Protein AF-0000000078707517 (afdb_homodimer)

Organism: Batrachochytrium dendrobatidis (strain JAM81 / FGSC 10211) (NCBI:txid684364)

Solvent-accessible surface area (backbone atoms only — not comparable to full-atom values): 29345 Å² total; per-residue (Å²): 133,75,74,74,75,69,73,86,76,67,63,83,62,33,28,60,50,10,51,50,28,22,50,50,12,10,46,28,35,7,50,12,54,45,32,30,49,51,18,36,61,72,25,41,64,59,17,64,73,66,68,32,92,63,38,36,77,71,27,66,46,22,52,54,11,49,53,29,33,50,54,10,50,53,28,37,49,52,11,28,29,30,20,35,60,76,51,44,48,60,35,46,53,44,14,57,42,43,26,55,54,47,35,31,70,75,65,66,45,82,76,50,70,55,30,53,50,9,46,51,29,32,52,50,13,39,50,43,22,64,74,37,38,48,68,53,50,85,45,49,39,58,69,55,38,48,53,33,55,65,31,67,69,28,43,52,49,49,49,54,50,48,52,49,42,51,46,38,58,73,59,42,31,83,75,39,34,78,76,35,68,62,49,31,36,50,43,23,14,52,44,38,20,54,30,51,54,49,41,20,40,51,32,13,17,49,54,43,15,69,74,27,55,85,82,55,44,46,84,74,42,71,68,54,54,60,51,50,52,50,40,54,53,31,49,53,53,24,52,52,30,46,50,52,37,55,71,64,40,58,63,84,54,48,51,54,51,37,50,49,48,23,36,51,36,28,41,51,48,48,26,50,40,62,73,37,74,69,40,96,40,71,68,27,45,52,42,33,52,49,14,48,50,38,26,48,52,9,50,70,42,89,134,75,75,74,75,69,73,89,75,67,63,81,62,33,30,60,49,10,51,49,27,21,50,51,12,10,46,29,34,7,50,13,54,46,32,30,48,52,16,37,61,70,25,41,66,58,17,65,71,66,69,33,92,64,39,36,76,72,26,65,45,22,51,53,12,48,52,29,33,49,53,10,50,53,29,36,50,52,11,27,28,30,19,38,60,76,51,44,49,60,35,46,52,44,12,57,42,42,25,54,56,46,36,30,71,74,67,66,45,81,76,50,71,53,31,53,50,10,44,51,30,31,54,48,13,40,49,42,23,64,74,38,38,48,70,54,48,86,44,49,39,56,70,58,39,49,54,34,55,65,30,65,70,27,44,52,50,49,48,54,52,48,52,48,41,52,47,38,60,74,58,44,32,82,76,40,34,77,77,36,68,61,50,31,37,51,43,23,14,50,44,37,21,55,30,51,54,48,41,20,42,52,30,13,17,50,53,42,16,70,76,28,54,86,81,55,44,46,84,73,43,70,68,54,55,60,50,49,53,49,39,55,53,31,48,53,51,24,52,51,31,46,48,53,36,55,71,65,40,56,62,84,54,48,52,52,52,38,50,48,48,24,38,51,37,26,42,51,50,48,26,49,40,62,73,37,75,70,40,94,42,72,66,28,45,53,42,34,53,50,14,49,50,38,26,49,52,10,53,71,41,90

pLDDT: mean 84.58, std 11.63, range [22.33, 96.69]

Secondary structure (DSSP, 8-state):
-------TTS-TTHHHHHHHHHHHHHHHHHHHHHHHHHHHHHTHHHHHHHT-TTGGGG-HHHHHHHHHHHHHHHHHHHHHHHS-HHHHGGGGHHHHHHHHHHHHHHH-----HHHHHHHHHHHHHHHHHHHHS-SS-S--SHHHHHHHHTSHHHHHHHHHHHHHHHHIIIIIHHHHTTT-HHHHHHHHHHHHHHHHHHHHHHHHHHHHHHHTTTT--GGGSTTHHHHHHHHHHHHHHHHHHHHHHHHHS-HHHHHHHHHHHHHHHHHHHHHHHTTS---SSHHHHHHHHHHHHHHHHHHHH-/-------TTS-TTHHHHHHHHHHHHHHHHHHHHHHHHHHHHHTHHHHHHHT-TTGGGG-HHHHHHHHHHHHHHHHHHHHHHHS-HHHHGGGGHHHHHHHHHHHHHHH-----HHHHHHHHHHHHHHHHHHHHS-SS-S--SHHHHHHHHTSHHHHHHHHHHHHHHHHIIIIIHHHHTTT-HHHHHHHHHHHHHHHHHHHHHHHHHHHHHHHTTTT--GGGSTTHHHHHHHHHHHHHHHHHHHHHHHHHS-HHHHHHHHHHHHHHHHHHHHHHHTTS---SSHHHHHHHHHHHHHHHHHHHH-

Sequence (604 aa):
MTGGVISSDIPSWYQPVGVSLALISGFFIGVSLILQKKGLLQTKDAALEQGNEHAYLKSSLWWIGMACMAMGEVSNFGAYAFAPTILVTPLGAISVVVSAILSIVFLKEKLNFSGTAGICLCVIGATIIVLHGPSSTATETIPAFIYFVMAPGFLTYSCVSLVFVLYMIFHIGPRYGHVHPIVYISITSIVGSFLVNAAQGFGSSFVYSLRHWEADNQFVQWPIYPLFVFIVITVIIQVNYLNKSLSYFSTSIVTPVYFVFFSSATLTTSAVLYQGFNVATVIDGISIILGFVVIVIGVSLLMTGGVISSDIPSWYQPVGVSLALISGFFIGVSLILQKKGLLQTKDAALEQGNEHAYLKSSLWWIGMACMAMGEVSNFGAYAFAPTILVTPLGAISVVVSAILSIVFLKEKLNFSGTAGICLCVIGATIIVLHGPSSTATETIPAFIYFVMAPGFLTYSCVSLVFVLYMIFHIGPRYGHVHPIVYISITSIVGSFLVNAAQGFGSSFVYSLRHWEADNQFVQWPIYPLFVFIVITVIIQVNYLNKSLSYFSTSIVTPVYFVFFSSATLTTSAVLYQGFNVATVIDGISIILGFVVIVIGVSLL

InterPro domains:
  IPR008521 Magnesium transporter NIPA [PF05653] (17-302)
  IPR008521 Magnesium transporter NIPA [PTHR12570] (13-302)
  IPR037185 Multidrug transporter EmrE superfamily [SSF103481] (60-134)

Foldseek 3Di:
DPPPDQDPPQDLCLLVLLQVLLLLLLLLLLQLVQLLVVLCVVCVVVCVVVVPPVSSVVGPSNVSSVVSNVSSVVSLLLSLQRFPLLLRLLSNLSSLLNNVVVCCVPVVDDQDPLLVLLSVLSVVLNVLQSVFADSGDSDQALVVLVVLCPDPQLVVVVVVLVVVLVCLVPPVCVPCVLPDLCSLLLNLLLLVLVLSSLSSNLSSNVVVCVVVVPNDHRVPPPVSVVSVVSNVVSVVSNVVSLVSSVVRDPCLPNVLSSSLSNSVSNNVSSCSSSVHSNTPDPVSRVSSVVSSVSNNSSSVSD/DPPPDQDPPQDLCLLVLLQVLLLLLLLLLLQLVQLLVVLCVVCVVVCVVVVPPVSSVVGPSNVSSVVSNVSSVVSLLLSLQRFPLLLRLLSNLSSLLNNVVVCCVPVVDDQDPLLVLLSVLSVVLNVLQSVFADSGDSDQALVVLVVLCPDPQLVVVVVVLVVVLVCLVPPVCVPCVLPDLCSLLLNLLLLVLVLSSLSSNLSSNVVVCVVQVPNDHRVPPPVSVVSVVSNVVSVVSNVVSLVSSVVRDPCLPNVLSSSLSNSVSNNVSSCSSSVHSNTPDPVSRVSSVVSSVSNNSSSVSD

Radius of gyration: 28.65 Å; Cα contacts (8 Å, |Δi|>4): 908; chains: 2; bounding box: 65×76×59 Å

Nearest PDB structures (foldseek):
  4q4a-assembly1_A  TM=2.182E-01  e=6.302E-01  Thermotoga maritima MSB8
  8vp8-assembly1_B  TM=2.053E-01  e=8.486E-01  Acetivibrio thermocellus ATCC 27405
  4q4j-assembly1_A  TM=2.013E-01  e=3.167E+00  Thermotoga maritima MSB8
  4q4j-assembly1_B  TM=1.932E-01  e=5.503E+00  Thermotoga maritima MSB8
  4q4a-assembly1_A  TM=2.181E-01  e=7.107E-01  Thermotoga maritima MSB8

Structure (mmCIF, N/CA/C/O backbone):
data_AF-0000000078707517-model_v1
#
loop_
_entity.id
_entity.type
_entity.pdbx_description
1 polymer 'Magnesium transporter'
#
loop_
_atom_site.group_PDB
_atom_site.id
_atom_site.type_symbol
_atom_site.label_atom_id
_atom_site.label_alt_id
_atom_site.label_comp_id
_atom_site.label_asym_id
_atom_site.label_entity_id
_atom_site.label_seq_id
_atom_site.pdbx_PDB_ins_code
_atom_site.Cartn_x
_atom_site.Cartn_y
_atom_site.Cartn_z
_atom_site.occupancy
_atom_site.B_iso_or_equiv
_atom_site.auth_seq_id
_atom_site.auth_comp_id
_atom_site.auth_asym_id
_atom_site.auth_atom_id
_atom_site.pdbx_PDB_model_num
ATOM 1 N N . MET A 1 1 ? 32.25 -22.5 3.947 1 22.45 1 MET A N 1
ATOM 2 C CA . MET A 1 1 ? 31.625 -22.797 2.648 1 22.45 1 MET A CA 1
ATOM 3 C C . MET A 1 1 ? 30.891 -21.562 2.115 1 22.45 1 MET A C 1
ATOM 5 O O . MET A 1 1 ? 30.062 -20.984 2.822 1 22.45 1 MET A O 1
ATOM 9 N N . THR A 1 2 ? 31.562 -20.766 1.191 1 27.27 2 THR A N 1
ATOM 10 C CA . THR A 1 2 ? 31.281 -19.484 0.561 1 27.27 2 THR A CA 1
ATOM 11 C C . THR A 1 2 ? 29.922 -19.5 -0.131 1 27.27 2 THR A C 1
ATOM 13 O O . THR A 1 2 ? 29.641 -20.406 -0.914 1 27.27 2 THR A O 1
ATOM 16 N N . GLY A 1 3 ? 28.891 -19.266 0.548 1 29.3 3 GLY A N 1
ATOM 17 C CA . GLY A 1 3 ? 27.625 -19.094 -0.141 1 29.3 3 GLY A CA 1
ATOM 18 C C . GLY A 1 3 ? 27.781 -18.578 -1.561 1 29.3 3 GLY A C 1
ATOM 19 O O . GLY A 1 3 ? 28.5 -17.609 -1.8 1 29.3 3 GLY A O 1
ATOM 20 N N . GLY A 1 4 ? 27.969 -19.578 -2.475 1 30.53 4 GLY A N 1
ATOM 21 C CA . GLY A 1 4 ? 28.234 -19.328 -3.881 1 30.53 4 GLY A CA 1
ATOM 22 C C . GLY A 1 4 ? 27.609 -18.031 -4.371 1 30.53 4 GLY A C 1
ATOM 23 O O . GLY A 1 4 ? 26.438 -17.75 -4.098 1 30.53 4 GLY A O 1
ATOM 24 N N . VAL A 1 5 ? 28.359 -17 -4.402 1 35.94 5 VAL A N 1
ATOM 25 C CA . VAL A 1 5 ? 28.109 -15.727 -5.066 1 35.94 5 VAL A CA 1
ATOM 26 C C . VAL A 1 5 ? 27.281 -15.945 -6.328 1 35.94 5 VAL A C 1
ATOM 28 O O . VAL A 1 5 ? 27.641 -16.766 -7.176 1 35.94 5 VAL A O 1
ATOM 31 N N . ILE A 1 6 ? 25.859 -15.844 -6.332 1 43.34 6 ILE A N 1
ATOM 32 C CA . ILE A 1 6 ? 24.906 -15.664 -7.426 1 43.34 6 ILE A CA 1
ATOM 33 C C . ILE A 1 6 ? 25.609 -15.07 -8.641 1 43.34 6 ILE A C 1
ATOM 35 O O . ILE A 1 6 ? 26.328 -14.07 -8.523 1 43.34 6 ILE A O 1
ATOM 39 N N . SER A 1 7 ? 25.797 -15.828 -9.68 1 44.44 7 SER A N 1
ATOM 40 C CA . SER A 1 7 ? 26.453 -15.547 -10.945 1 44.44 7 SER A CA 1
ATOM 41 C C . SER A 1 7 ? 26.094 -14.164 -11.469 1 44.44 7 SER A C 1
ATOM 43 O O . SER A 1 7 ? 24.922 -13.781 -11.469 1 44.44 7 SER A O 1
ATOM 45 N N . SER A 1 8 ? 26.922 -13.188 -11.383 1 52.25 8 SER A N 1
ATOM 46 C CA . SER A 1 8 ? 27.125 -11.891 -12.016 1 52.25 8 SER A CA 1
ATOM 47 C C . SER A 1 8 ? 26.609 -11.883 -13.453 1 52.25 8 SER A C 1
ATOM 49 O O . SER A 1 8 ? 26.406 -10.82 -14.039 1 52.25 8 SER A O 1
ATOM 51 N N . ASP A 1 9 ? 26.203 -13.086 -14.047 1 61.56 9 ASP A N 1
ATOM 52 C CA . ASP A 1 9 ? 26.078 -13.062 -15.5 1 61.56 9 ASP A CA 1
ATOM 53 C C . ASP A 1 9 ? 24.609 -13.023 -15.914 1 61.56 9 ASP A C 1
ATOM 55 O O . ASP A 1 9 ? 24.266 -13.359 -17.062 1 61.56 9 ASP A O 1
ATOM 59 N N . ILE A 1 10 ? 23.703 -12.883 -15.102 1 70.19 10 ILE A N 1
ATOM 60 C CA . ILE A 1 10 ? 22.312 -12.844 -15.57 1 70.19 10 ILE A CA 1
ATOM 61 C C . ILE A 1 10 ? 22.047 -11.508 -16.266 1 70.19 10 ILE A C 1
ATOM 63 O O . ILE A 1 10 ? 22.281 -10.445 -15.695 1 70.19 10 ILE A O 1
ATOM 67 N N . PRO A 1 11 ? 21.562 -11.688 -17.578 1 77.62 11 PRO A N 1
ATOM 68 C CA . PRO A 1 11 ? 21.281 -10.445 -18.312 1 77.62 11 PRO A CA 1
ATOM 69 C C . PRO A 1 11 ? 20.234 -9.578 -17.609 1 77.62 11 PRO A C 1
ATOM 71 O O . PRO A 1 11 ? 19.297 -10.102 -17 1 77.62 11 PRO A O 1
ATOM 74 N N . SER A 1 12 ? 20.438 -8.344 -17.641 1 78.06 12 SER A N 1
ATOM 75 C CA . SER A 1 12 ? 19.578 -7.367 -16.984 1 78.06 12 SER A CA 1
ATOM 76 C C . SER A 1 12 ? 18.172 -7.383 -17.562 1 78.06 12 SER A C 1
ATOM 78 O O . SER A 1 12 ? 17.219 -6.938 -16.922 1 78.06 12 SER A O 1
ATOM 80 N N . TRP A 1 13 ? 18 -8.016 -18.797 1 82.69 13 TRP A N 1
ATOM 81 C CA . TRP A 1 13 ? 16.703 -7.949 -19.438 1 82.69 13 TRP A CA 1
ATOM 82 C C . TRP A 1 13 ? 15.812 -9.109 -18.984 1 82.69 13 TRP A C 1
ATOM 84 O O . TRP A 1 13 ? 14.625 -9.141 -19.297 1 82.69 13 TRP A O 1
ATOM 94 N N . TYR A 1 14 ? 16.25 -10.031 -18.172 1 83.75 14 TYR A N 1
ATOM 95 C CA . TYR A 1 14 ? 15.469 -11.164 -17.688 1 83.75 14 TYR A CA 1
ATOM 96 C C . TYR A 1 14 ? 14.281 -10.695 -16.859 1 83.75 14 TYR A C 1
ATOM 98 O O . TYR A 1 14 ? 13.148 -11.125 -17.094 1 83.75 14 TYR A O 1
ATOM 106 N N . GLN A 1 15 ? 14.531 -9.797 -16.016 1 85.31 15 GLN A N 1
ATOM 107 C CA . GLN A 1 15 ? 13.484 -9.367 -15.086 1 85.31 15 GLN A CA 1
ATOM 108 C C . GLN A 1 15 ? 12.352 -8.664 -15.828 1 85.31 15 GLN A C 1
ATOM 110 O O . GLN A 1 15 ? 11.18 -9 -15.648 1 85.31 15 GLN A O 1
ATOM 115 N N . PRO A 1 16 ? 12.641 -7.738 -16.719 1 87.88 16 PRO A N 1
ATOM 116 C CA . PRO A 1 16 ? 11.547 -7.094 -17.438 1 87.88 16 PRO A CA 1
ATOM 117 C C . PRO A 1 16 ? 10.766 -8.07 -18.312 1 87.88 16 PRO A C 1
ATOM 119 O O . PRO A 1 16 ? 9.555 -7.906 -18.5 1 87.88 16 PRO A O 1
ATOM 122 N N . VAL A 1 17 ? 11.406 -9.031 -18.859 1 89.31 17 VAL A N 1
ATOM 123 C CA . VAL A 1 17 ? 10.727 -10.039 -19.672 1 89.31 17 VAL A CA 1
ATOM 124 C C . VAL A 1 17 ? 9.805 -10.875 -18.797 1 89.31 17 VAL A C 1
ATOM 126 O O . VAL A 1 17 ? 8.641 -11.109 -19.156 1 89.31 17 VAL A O 1
ATOM 129 N N . GLY A 1 18 ? 10.312 -11.297 -17.719 1 90.88 18 GLY A N 1
ATOM 130 C CA . GLY A 1 18 ? 9.492 -12.055 -16.781 1 90.88 18 GLY A CA 1
ATOM 131 C C . GLY A 1 18 ? 8.273 -11.297 -16.297 1 90.88 18 GLY A C 1
ATOM 132 O O . GLY A 1 18 ? 7.172 -11.844 -16.266 1 90.88 18 GLY A O 1
ATOM 133 N N . VAL A 1 19 ? 8.5 -10.07 -16.016 1 91.12 19 VAL A N 1
ATOM 134 C CA . VAL A 1 19 ? 7.41 -9.219 -15.531 1 91.12 19 VAL A CA 1
ATOM 135 C C . VAL A 1 19 ? 6.383 -9.016 -16.641 1 91.12 19 VAL A C 1
ATOM 137 O O . VAL A 1 19 ? 5.176 -9.109 -16.406 1 91.12 19 VAL A O 1
ATOM 140 N N . SER A 1 20 ? 6.867 -8.781 -17.844 1 93.62 20 SER A N 1
ATOM 141 C CA . SER A 1 20 ? 5.973 -8.586 -18.969 1 93.62 20 SER A CA 1
ATOM 142 C C . SER A 1 20 ? 5.137 -9.836 -19.234 1 93.62 20 SER A C 1
ATOM 144 O O . SER A 1 20 ? 3.93 -9.734 -19.469 1 93.62 20 SER A O 1
ATOM 146 N N . LEU A 1 21 ? 5.762 -10.914 -19.172 1 92.88 21 LEU A N 1
ATOM 147 C CA . LEU A 1 21 ? 5.059 -12.172 -19.375 1 92.88 21 LEU A CA 1
ATOM 148 C C . LEU A 1 21 ? 4.027 -12.414 -18.281 1 92.88 21 LEU A C 1
ATOM 150 O O . LEU A 1 21 ? 2.939 -12.93 -18.547 1 92.88 21 LEU A O 1
ATOM 154 N N . ALA A 1 22 ? 4.414 -12.062 -17.109 1 93 22 ALA A N 1
ATOM 155 C CA . ALA A 1 22 ? 3.484 -12.203 -16 1 93 22 ALA A CA 1
ATOM 156 C C . ALA A 1 22 ? 2.256 -11.32 -16.188 1 93 22 ALA A C 1
ATOM 158 O O . ALA A 1 22 ? 1.128 -11.75 -15.938 1 93 22 ALA A O 1
ATOM 159 N N . LEU A 1 23 ? 2.463 -10.102 -16.609 1 93.44 23 LEU A N 1
ATOM 160 C CA . LEU A 1 23 ? 1.364 -9.172 -16.844 1 93.44 23 LEU A CA 1
ATOM 161 C C . LEU A 1 23 ? 0.478 -9.664 -17.984 1 93.44 23 LEU A C 1
ATOM 163 O O . LEU A 1 23 ? -0.75 -9.602 -17.891 1 93.44 23 LEU A O 1
ATOM 167 N N . ILE A 1 24 ? 1.079 -10.18 -19.016 1 94.31 24 ILE A N 1
ATOM 168 C CA . ILE A 1 24 ? 0.349 -10.734 -20.141 1 94.31 24 ILE A CA 1
ATOM 169 C C . ILE A 1 24 ? -0.475 -11.938 -19.688 1 94.31 24 ILE A C 1
ATOM 171 O O . ILE A 1 24 ? -1.639 -12.086 -20.062 1 94.31 24 ILE A O 1
ATOM 175 N N . SER A 1 25 ? 0.14 -12.711 -18.953 1 93.56 25 SER A N 1
ATOM 176 C CA . SER A 1 25 ? -0.56 -13.867 -18.391 1 93.56 25 SER A CA 1
ATOM 177 C C . SER A 1 25 ? -1.792 -13.438 -17.609 1 93.56 25 SER A C 1
ATOM 179 O O . SER A 1 25 ? -2.881 -13.984 -17.797 1 93.56 25 SER A O 1
ATOM 181 N N . GLY A 1 26 ? -1.598 -12.469 -16.781 1 91.88 26 GLY A N 1
ATOM 182 C CA . GLY A 1 26 ? -2.719 -11.961 -16.016 1 91.88 26 GLY A CA 1
ATOM 183 C C . GLY A 1 26 ? -3.852 -11.445 -16.875 1 91.88 26 GLY A C 1
ATOM 184 O O . GLY A 1 26 ? -5.027 -11.664 -16.578 1 91.88 26 GLY A O 1
ATOM 185 N N . PHE A 1 27 ? -3.502 -10.82 -17.859 1 93.69 27 PHE A N 1
ATOM 186 C CA . PHE A 1 27 ? -4.496 -10.281 -18.781 1 93.69 27 PHE A CA 1
ATOM 187 C C . PHE A 1 27 ? -5.281 -11.406 -19.438 1 93.69 27 PHE A C 1
ATOM 189 O O . PHE A 1 27 ? -6.512 -11.391 -19.453 1 93.69 27 PHE A O 1
ATOM 196 N N . PHE A 1 28 ? -4.625 -12.367 -19.969 1 92.94 28 PHE A N 1
ATOM 197 C CA . PHE A 1 28 ? -5.27 -13.477 -20.656 1 92.94 28 PHE A CA 1
ATOM 198 C C . PHE A 1 28 ? -6.121 -14.297 -19.688 1 92.94 28 PHE A C 1
ATOM 200 O O . PHE A 1 28 ? -7.246 -14.68 -20.016 1 92.94 28 PHE A O 1
ATOM 207 N N . ILE A 1 29 ? -5.621 -14.508 -18.609 1 89.12 29 ILE A N 1
ATOM 208 C CA . ILE A 1 29 ? -6.363 -15.289 -17.641 1 89.12 29 ILE A CA 1
ATOM 209 C C . ILE A 1 29 ? -7.602 -14.523 -17.188 1 89.12 29 ILE A C 1
ATOM 211 O O . ILE A 1 29 ? -8.688 -15.094 -17.062 1 89.12 29 ILE A O 1
ATOM 215 N N . GLY A 1 30 ? -7.426 -13.258 -16.906 1 89.31 30 GLY A N 1
ATOM 216 C CA . GLY A 1 30 ? -8.57 -12.438 -16.547 1 89.31 30 GLY A CA 1
ATOM 217 C C . GLY A 1 30 ? -9.656 -12.445 -17.609 1 89.31 30 GLY A C 1
ATOM 218 O O . GLY A 1 30 ? -10.844 -12.602 -17.281 1 89.31 30 GLY A O 1
ATOM 219 N N . VAL A 1 31 ? -9.273 -12.32 -18.766 1 90.75 31 VAL A N 1
ATOM 220 C CA . VAL A 1 31 ? -10.211 -12.336 -19.891 1 90.75 31 VAL A CA 1
ATOM 221 C C . VAL A 1 31 ? -10.883 -13.695 -19.969 1 90.75 31 VAL A C 1
ATOM 223 O O . VAL A 1 31 ? -12.094 -13.789 -20.203 1 90.75 31 VAL A O 1
ATOM 226 N N . SER A 1 32 ? -10.102 -14.641 -19.812 1 89.44 32 SER A N 1
ATOM 227 C CA . SER A 1 32 ? -10.625 -16 -19.906 1 89.44 32 SER A CA 1
ATOM 228 C C . SER A 1 32 ? -11.75 -16.234 -18.906 1 89.44 32 SER A C 1
ATOM 230 O O . SER A 1 32 ? -12.758 -16.859 -19.25 1 89.44 32 SER A O 1
ATOM 232 N N . LEU A 1 33 ? -11.57 -15.758 -17.766 1 80.81 33 LEU A N 1
ATOM 233 C CA . LEU A 1 33 ? -12.555 -15.969 -16.719 1 80.81 33 LEU A CA 1
ATOM 234 C C . LEU A 1 33 ? -13.898 -15.344 -17.094 1 80.81 33 LEU A C 1
ATOM 236 O O . LEU A 1 33 ? -14.953 -15.945 -16.859 1 80.81 33 LEU A O 1
ATOM 240 N N . ILE A 1 34 ? -13.898 -14.227 -17.641 1 84.81 34 ILE A N 1
ATOM 241 C CA . ILE A 1 34 ? -15.125 -13.523 -18 1 84.81 34 ILE A CA 1
ATOM 242 C C . ILE A 1 34 ? -15.773 -14.18 -19.203 1 84.81 34 ILE A C 1
ATOM 244 O O . ILE A 1 34 ? -17 -14.352 -19.25 1 84.81 34 ILE A O 1
ATOM 248 N N . LEU A 1 35 ? -14.977 -14.555 -20.156 1 84.75 35 LEU A N 1
ATOM 249 C CA . LEU A 1 35 ? -15.508 -15.219 -21.328 1 84.75 35 LEU A CA 1
ATOM 250 C C . LEU A 1 35 ? -16.156 -16.547 -20.969 1 84.75 35 LEU A C 1
ATOM 252 O O . LEU A 1 35 ? -17.219 -16.891 -21.484 1 84.75 35 LEU A O 1
ATOM 256 N N . GLN A 1 36 ? -15.5 -17.219 -20.188 1 80.25 36 GLN A N 1
ATOM 257 C CA . GLN A 1 36 ? -16.062 -18.484 -19.75 1 80.25 36 GLN A CA 1
ATOM 258 C C . GLN A 1 36 ? -17.359 -18.297 -18.969 1 80.25 36 GLN A C 1
ATOM 260 O O . GLN A 1 36 ? -18.312 -19.062 -19.141 1 80.25 36 GLN A O 1
ATOM 265 N N . LYS A 1 37 ? -17.328 -17.281 -18.141 1 77.12 37 LYS A N 1
ATOM 266 C CA . LYS A 1 37 ? -18.531 -16.984 -17.391 1 77.12 37 LYS A CA 1
ATOM 267 C C . LYS A 1 37 ? -19.672 -16.578 -18.328 1 77.12 37 LYS A C 1
ATOM 269 O O . LYS A 1 37 ? -20.812 -17.031 -18.156 1 77.12 37 LYS A O 1
ATOM 274 N N . LYS A 1 38 ? -19.422 -15.742 -19.219 1 82.44 38 LYS A N 1
ATOM 275 C CA . LYS A 1 38 ? -20.422 -15.305 -20.188 1 82.44 38 LYS A CA 1
ATOM 276 C C . LYS A 1 38 ? -20.922 -16.484 -21.016 1 82.44 38 LYS A C 1
ATOM 278 O O . LYS A 1 38 ? -22.125 -16.594 -21.297 1 82.44 38 LYS A O 1
ATOM 283 N N . GLY A 1 39 ? -20.062 -17.297 -21.438 1 79 39 GLY A N 1
ATOM 284 C CA . GLY A 1 39 ? -20.453 -18.484 -22.172 1 79 39 GLY A CA 1
ATOM 285 C C . GLY A 1 39 ? -21.359 -19.422 -21.391 1 79 39 GLY A C 1
ATOM 286 O O . GLY A 1 39 ? -22.312 -19.984 -21.938 1 79 39 GLY A O 1
ATOM 287 N N . LEU A 1 40 ? -21.031 -19.562 -20.156 1 74.38 40 LEU A N 1
ATOM 288 C CA . LEU A 1 40 ? -21.859 -20.375 -19.281 1 74.38 40 LEU A CA 1
ATOM 289 C C . LEU A 1 40 ? -23.25 -19.797 -19.125 1 74.38 40 LEU A C 1
ATOM 291 O O . LEU A 1 40 ? -24.25 -20.531 -19.156 1 74.38 40 LEU A O 1
ATOM 295 N N . LEU A 1 41 ? -23.281 -18.453 -18.953 1 76.56 41 LEU A N 1
ATOM 296 C CA . LEU A 1 41 ? -24.562 -17.781 -18.766 1 76.56 41 LEU A CA 1
ATOM 297 C C . LEU A 1 41 ? -25.406 -17.859 -20.031 1 76.56 41 LEU A C 1
ATOM 299 O O . LEU A 1 41 ? -26.641 -17.984 -19.953 1 76.56 41 LEU A O 1
ATOM 303 N N . GLN A 1 42 ? -24.766 -17.812 -21.078 1 80.44 42 GLN A N 1
ATOM 304 C CA . GLN A 1 42 ? -25.484 -17.875 -22.344 1 80.44 42 GLN A CA 1
ATOM 305 C C . GLN A 1 42 ? -26.094 -19.266 -22.562 1 80.44 42 GLN A C 1
ATOM 307 O O . GLN A 1 42 ? -27.094 -19.391 -23.266 1 80.44 42 GLN A O 1
ATOM 312 N N . THR A 1 43 ? -25.5 -20.25 -21.953 1 75 43 THR A N 1
ATOM 313 C CA . THR A 1 43 ? -25.984 -21.609 -22.188 1 75 43 THR A CA 1
ATOM 314 C C . THR A 1 43 ? -26.75 -22.125 -20.969 1 75 43 THR A C 1
ATOM 316 O O . THR A 1 43 ? -27.047 -23.328 -20.891 1 75 43 THR A O 1
ATOM 319 N N . LYS A 1 44 ? -26.844 -21.328 -20.031 1 72.44 44 LYS A N 1
ATOM 320 C CA . LYS A 1 44 ? -27.5 -21.719 -18.781 1 72.44 44 LYS A CA 1
ATOM 321 C C . LYS A 1 44 ? -28.906 -22.25 -19.031 1 72.44 44 LYS A C 1
ATOM 323 O O . LYS A 1 44 ? -29.297 -23.266 -18.469 1 72.44 44 LYS A O 1
ATOM 328 N N . ASP A 1 45 ? -29.656 -21.531 -19.797 1 70 45 ASP A N 1
ATOM 329 C CA . ASP A 1 45 ? -31.031 -21.922 -20.062 1 70 45 ASP A CA 1
ATOM 330 C C . ASP A 1 45 ? -31.078 -23.266 -20.797 1 70 45 ASP A C 1
ATOM 332 O O . ASP A 1 45 ? -31.906 -24.125 -20.484 1 70 45 ASP A O 1
ATOM 336 N N . ALA A 1 46 ? -30.219 -23.469 -21.734 1 63.56 46 ALA A N 1
ATOM 337 C CA . ALA A 1 46 ? -30.156 -24.734 -22.469 1 63.56 46 ALA A CA 1
ATOM 338 C C . ALA A 1 46 ? -29.719 -25.875 -21.562 1 63.56 46 ALA A C 1
ATOM 340 O O . ALA A 1 46 ? -30.203 -27 -21.688 1 63.56 46 ALA A O 1
ATOM 341 N N . ALA A 1 47 ? -28.75 -25.594 -20.641 1 65 47 ALA A N 1
ATOM 342 C CA . ALA A 1 47 ? -28.297 -26.578 -19.672 1 65 47 ALA A CA 1
ATOM 343 C C . ALA A 1 47 ? -29.422 -27.047 -18.766 1 65 47 ALA A C 1
ATOM 345 O O . ALA A 1 47 ? -29.547 -28.234 -18.453 1 65 47 ALA A O 1
ATOM 346 N N . LEU A 1 48 ? -30.156 -26.094 -18.297 1 63.5 48 LEU A N 1
ATOM 347 C CA . LEU A 1 48 ? -31.312 -26.406 -17.438 1 63.5 48 LEU A CA 1
ATOM 348 C C . LEU A 1 48 ? -32.312 -27.25 -18.188 1 63.5 48 LEU A C 1
ATOM 350 O O . LEU A 1 48 ? -32.906 -28.156 -17.625 1 63.5 48 LEU A O 1
ATOM 354 N N . GLU A 1 49 ? -32.531 -26.875 -19.375 1 61.03 49 GLU A N 1
ATOM 355 C CA . GLU A 1 49 ? -33.531 -27.562 -20.188 1 61.03 49 GLU A CA 1
ATOM 356 C C . GLU A 1 49 ? -33.062 -28.969 -20.562 1 61.03 49 GLU A C 1
ATOM 358 O O . GLU A 1 49 ? -33.875 -29.906 -20.578 1 61.03 49 GLU A O 1
ATOM 363 N N . GLN A 1 50 ? -31.891 -29.141 -20.844 1 57.31 50 GLN A N 1
ATOM 364 C CA . GLN A 1 50 ? -31.406 -30.422 -21.344 1 57.31 50 GLN A CA 1
ATOM 365 C C . GLN A 1 50 ? -30.828 -31.266 -20.203 1 57.31 50 GLN A C 1
ATOM 367 O O . GLN A 1 50 ? -30.578 -32.469 -20.375 1 57.31 50 GLN A O 1
ATOM 372 N N . GLY A 1 51 ? -31 -30.672 -19 1 55 51 GLY A N 1
ATOM 373 C CA . GLY A 1 51 ? -30.438 -31.391 -17.875 1 55 51 GLY A CA 1
ATOM 374 C C . GLY A 1 51 ? -28.953 -31.656 -18.016 1 55 51 GLY A C 1
ATOM 375 O O . GLY A 1 51 ? -28.453 -32.625 -17.453 1 55 51 GLY A O 1
ATOM 376 N N . ASN A 1 52 ? -28.375 -31.094 -19.078 1 55.03 52 ASN A N 1
ATOM 377 C CA . ASN A 1 52 ? -26.984 -31.375 -19.406 1 55.03 52 ASN A CA 1
ATOM 378 C C . ASN A 1 52 ? -26.047 -30.359 -18.75 1 55.03 52 ASN A C 1
ATOM 380 O O . ASN A 1 52 ? -26.016 -29.188 -19.125 1 55.03 52 ASN A O 1
ATOM 384 N N . GLU A 1 53 ? -25.438 -30.75 -17.625 1 59.97 53 GLU A N 1
ATOM 385 C CA . GLU A 1 53 ? -24.531 -29.938 -16.812 1 59.97 53 GLU A CA 1
ATOM 386 C C . GLU A 1 53 ? -23.328 -29.484 -17.641 1 59.97 53 GLU A C 1
ATOM 388 O O . GLU A 1 53 ? -22.672 -28.5 -17.281 1 59.97 53 GLU A O 1
ATOM 393 N N . HIS A 1 54 ? -23.141 -30.125 -18.797 1 64.81 54 HIS A N 1
ATOM 394 C CA . HIS A 1 54 ? -21.984 -29.781 -19.625 1 64.81 54 HIS A CA 1
ATOM 395 C C . HIS A 1 54 ? -22.406 -28.969 -20.844 1 64.81 54 HIS A C 1
ATOM 397 O O . HIS A 1 54 ? -21.75 -29.016 -21.875 1 64.81 54 HIS A O 1
ATOM 403 N N . ALA A 1 55 ? -23.531 -28.375 -20.828 1 66.81 55 ALA A N 1
ATOM 404 C CA . ALA A 1 55 ? -24.031 -27.562 -21.953 1 66.81 55 ALA A CA 1
ATOM 405 C C . ALA A 1 55 ? -23.078 -26.422 -22.266 1 66.81 55 ALA A C 1
ATOM 407 O O . ALA A 1 55 ? -23.047 -25.938 -23.406 1 66.81 55 ALA A O 1
ATOM 408 N N . TYR A 1 56 ? -22.297 -26.109 -21.328 1 65.5 56 TYR A N 1
ATOM 409 C CA . TYR A 1 56 ? -21.359 -25.016 -21.516 1 65.5 56 TYR A CA 1
ATOM 410 C C . TYR A 1 56 ? -20.266 -25.391 -22.516 1 65.5 56 TYR A C 1
ATOM 412 O O . TYR A 1 56 ? -19.641 -24.516 -23.125 1 65.5 56 TYR A O 1
ATOM 420 N N . LEU A 1 57 ? -20.078 -26.609 -22.688 1 69.25 57 LEU A N 1
ATOM 421 C CA . LEU A 1 57 ? -19.062 -27.078 -23.625 1 69.25 57 LEU A CA 1
ATOM 422 C C . LEU A 1 57 ? -19.469 -26.766 -25.062 1 69.25 57 LEU A C 1
ATOM 424 O O . LEU A 1 57 ? -18.625 -26.797 -25.969 1 69.25 57 LEU A O 1
ATOM 428 N N . LYS A 1 58 ? -20.672 -26.438 -25.172 1 73.56 58 LYS A N 1
ATOM 429 C CA . LYS A 1 58 ? -21.156 -26.141 -26.516 1 73.56 58 LYS A CA 1
ATOM 430 C C . LYS A 1 58 ? -21.016 -24.656 -26.828 1 73.56 58 LYS A C 1
ATOM 432 O O . LYS A 1 58 ? -21.188 -24.234 -27.984 1 73.56 58 LYS A O 1
ATOM 437 N N . SER A 1 59 ? -20.703 -23.953 -25.938 1 80.25 59 SER A N 1
ATOM 438 C CA . SER A 1 59 ? -20.594 -22.5 -26.141 1 80.25 59 SER A CA 1
ATOM 439 C C . SER A 1 59 ? -19.234 -22.141 -26.719 1 80.25 59 SER A C 1
ATOM 441 O O . SER A 1 59 ? -18.203 -22.531 -26.203 1 80.25 59 SER A O 1
ATOM 443 N N . SER A 1 60 ? -19.219 -21.5 -27.859 1 86.06 60 SER A N 1
ATOM 444 C CA . SER A 1 60 ? -18 -21.016 -28.5 1 86.06 60 SER A CA 1
ATOM 445 C C . SER A 1 60 ? -17.266 -20.016 -27.609 1 86.06 60 SER A C 1
ATOM 447 O O . SER A 1 60 ? -16.047 -20.016 -27.562 1 86.06 60 SER A O 1
ATOM 449 N N . LEU A 1 61 ? -18.016 -19.281 -26.906 1 86.06 61 LEU A N 1
ATOM 450 C CA . LEU A 1 61 ? -17.406 -18.297 -26 1 86.06 61 LEU A CA 1
ATOM 451 C C . LEU A 1 61 ? -16.625 -18.984 -24.891 1 86.06 61 LEU A C 1
ATOM 453 O O . LEU A 1 61 ? -15.547 -18.516 -24.516 1 86.06 61 LEU A O 1
ATOM 457 N N . TRP A 1 62 ? -17.172 -19.984 -24.453 1 83.06 62 TRP A N 1
ATOM 458 C CA . TRP A 1 62 ? -16.484 -20.75 -23.422 1 83.06 62 TRP A CA 1
ATOM 459 C C . TRP A 1 62 ? -15.156 -21.297 -23.938 1 83.06 62 TRP A C 1
ATOM 461 O O . TRP A 1 62 ? -14.141 -21.25 -23.25 1 83.06 62 TRP A O 1
ATOM 471 N N . TRP A 1 63 ? -15.148 -21.734 -25.156 1 86.38 63 TRP A N 1
ATOM 472 C CA . TRP A 1 63 ? -13.938 -22.297 -25.75 1 86.38 63 TRP A CA 1
ATOM 473 C C . TRP A 1 63 ? -12.906 -21.219 -26.031 1 86.38 63 TRP A C 1
ATOM 475 O O . TRP A 1 63 ? -11.695 -21.438 -25.906 1 86.38 63 TRP A O 1
ATOM 485 N N . ILE A 1 64 ? -13.289 -20.141 -26.391 1 90.81 64 ILE A N 1
ATOM 486 C CA . ILE A 1 64 ? -12.375 -19.016 -26.562 1 90.81 64 ILE A CA 1
ATOM 487 C C . ILE A 1 64 ? -11.758 -18.641 -25.219 1 90.81 64 ILE A C 1
ATOM 489 O O . ILE A 1 64 ? -10.57 -18.328 -25.125 1 90.81 64 ILE A O 1
ATOM 493 N N . GLY A 1 65 ? -12.57 -18.641 -24.234 1 88.44 65 GLY A N 1
ATOM 494 C CA . GLY A 1 65 ? -12.062 -18.438 -22.891 1 88.44 65 GLY A CA 1
ATOM 495 C C . GLY A 1 65 ? -11.023 -19.453 -22.469 1 88.44 65 GLY A C 1
ATOM 496 O O . GLY A 1 65 ? -10 -19.109 -21.875 1 88.44 65 GLY A O 1
ATOM 497 N N . MET A 1 66 ? -11.297 -20.625 -22.828 1 84.44 66 MET A N 1
ATOM 498 C CA . MET A 1 66 ? -10.359 -21.688 -22.5 1 84.44 66 MET A CA 1
ATOM 499 C C . MET A 1 66 ? -9.031 -21.484 -23.219 1 84.44 66 MET A C 1
ATOM 501 O O . MET A 1 66 ? -7.969 -21.719 -22.641 1 84.44 66 MET A O 1
ATOM 505 N N . ALA A 1 67 ? -9.086 -21.188 -24.391 1 89.81 67 ALA A N 1
ATOM 506 C CA . ALA A 1 67 ? -7.867 -20.906 -25.141 1 89.81 67 ALA A CA 1
ATOM 507 C C . ALA A 1 67 ? -7.09 -19.75 -24.516 1 89.81 67 ALA A C 1
ATOM 509 O O . ALA A 1 67 ? -5.863 -19.812 -24.406 1 89.81 67 ALA A O 1
ATOM 510 N N . CYS A 1 68 ? -7.789 -18.766 -24.094 1 90.12 68 CYS A N 1
ATOM 511 C CA . CYS A 1 68 ? -7.16 -17.641 -23.406 1 90.12 68 CYS A CA 1
ATOM 512 C C . CYS A 1 68 ? -6.512 -18.094 -22.109 1 90.12 68 CYS A C 1
ATOM 514 O O . CYS A 1 68 ? -5.41 -17.656 -21.766 1 90.12 68 CYS A O 1
ATOM 516 N N . MET A 1 69 ? -7.164 -18.828 -21.469 1 87.12 69 MET A N 1
ATOM 517 C CA . MET A 1 69 ? -6.633 -19.359 -20.203 1 87.12 69 MET A CA 1
ATOM 518 C C . MET A 1 69 ? -5.34 -20.125 -20.453 1 87.12 69 MET A C 1
ATOM 520 O O . MET A 1 69 ? -4.367 -19.969 -19.703 1 87.12 69 MET A O 1
ATOM 524 N N . ALA A 1 70 ? -5.395 -20.922 -21.469 1 87.38 70 ALA A N 1
ATOM 525 C CA . ALA A 1 70 ? -4.211 -21.703 -21.812 1 87.38 70 ALA A CA 1
ATOM 526 C C . ALA A 1 70 ? -3.041 -20.797 -22.172 1 87.38 70 ALA A C 1
ATOM 528 O O . ALA A 1 70 ? -1.919 -21 -21.703 1 87.38 70 ALA A O 1
ATOM 529 N N . MET A 1 71 ? -3.285 -19.906 -22.953 1 91.56 71 MET A N 1
ATOM 530 C CA . MET A 1 71 ? -2.256 -18.953 -23.328 1 91.56 71 MET A CA 1
ATOM 531 C C . MET A 1 71 ? -1.719 -18.219 -22.109 1 91.56 71 MET A C 1
ATOM 533 O O . MET A 1 71 ? -0.516 -17.969 -22 1 91.56 71 MET A O 1
ATOM 537 N N . GLY A 1 72 ? -2.625 -17.844 -21.266 1 91.25 72 GLY A N 1
ATOM 538 C CA . GLY A 1 72 ? -2.217 -17.188 -20.031 1 91.25 72 GLY A CA 1
ATOM 539 C C . GLY A 1 72 ? -1.329 -18.062 -19.172 1 91.25 72 GLY A C 1
ATOM 540 O O . GLY A 1 72 ? -0.322 -17.594 -18.625 1 91.25 72 GLY A O 1
ATOM 541 N N . GLU A 1 73 ? -1.652 -19.25 -19.062 1 84.06 73 GLU A N 1
ATOM 542 C CA . GLU A 1 73 ? -0.886 -20.188 -18.25 1 84.06 73 GLU A CA 1
ATOM 543 C C . GLU A 1 73 ? 0.503 -20.422 -18.828 1 84.06 73 GLU A C 1
ATOM 545 O O . GLU A 1 73 ? 1.488 -20.5 -18.094 1 84.06 73 GLU A O 1
ATOM 550 N N . VAL A 1 74 ? 0.544 -20.594 -20.094 1 89.06 74 VAL A N 1
ATOM 551 C CA . VAL A 1 74 ? 1.827 -20.766 -20.766 1 89.06 74 VAL A CA 1
ATOM 552 C C . VAL A 1 74 ? 2.705 -19.547 -20.531 1 89.06 74 VAL A C 1
ATOM 554 O O . VAL A 1 74 ? 3.895 -19.672 -20.234 1 89.06 74 VAL A O 1
ATOM 557 N N . SER A 1 75 ? 2.117 -18.422 -20.672 1 92 75 SER A N 1
ATOM 558 C CA . SER A 1 75 ? 2.84 -17.188 -20.406 1 92 75 SER A CA 1
ATOM 559 C C . SER A 1 75 ? 3.281 -17.109 -18.938 1 92 75 SER A C 1
ATOM 561 O O . SER A 1 75 ? 4.363 -16.594 -18.641 1 92 75 SER A O 1
ATOM 563 N N . ASN A 1 76 ? 2.459 -17.562 -18.141 1 90.81 76 ASN A N 1
ATOM 564 C CA . ASN A 1 76 ? 2.789 -17.594 -16.719 1 90.81 76 ASN A CA 1
ATOM 565 C C . ASN A 1 76 ? 3.988 -18.5 -16.438 1 90.81 76 ASN A C 1
ATOM 567 O O . ASN A 1 76 ? 4.898 -18.109 -15.711 1 90.81 76 ASN A O 1
ATOM 571 N N . PHE A 1 77 ? 3.967 -19.578 -17.031 1 87.75 77 PHE A N 1
ATOM 572 C CA . PHE A 1 77 ? 5.094 -20.484 -16.906 1 87.75 77 PHE A CA 1
ATOM 573 C C . PHE A 1 77 ? 6.363 -19.875 -17.484 1 87.75 77 PHE A C 1
ATOM 575 O O . PHE A 1 77 ? 7.449 -20.031 -16.922 1 87.75 77 PHE A O 1
ATOM 582 N N . GLY A 1 78 ? 6.219 -19.266 -18.562 1 90.31 78 GLY A N 1
ATOM 583 C CA . GLY A 1 78 ? 7.344 -18.547 -19.141 1 90.31 78 GLY A CA 1
ATOM 584 C C . GLY A 1 78 ? 7.891 -17.469 -18.234 1 90.31 78 GLY A C 1
ATOM 585 O O . GLY A 1 78 ? 9.102 -17.25 -18.188 1 90.31 78 GLY A O 1
ATOM 586 N N . ALA A 1 79 ? 6.961 -16.828 -17.594 1 92.06 79 ALA A N 1
ATOM 587 C CA . ALA A 1 79 ? 7.383 -15.781 -16.672 1 92.06 79 ALA A CA 1
ATOM 588 C C . ALA A 1 79 ? 8.289 -16.328 -15.57 1 92.06 79 ALA A C 1
ATOM 590 O O . ALA A 1 79 ? 9.281 -15.711 -15.203 1 92.06 79 ALA A O 1
ATOM 591 N N . TYR A 1 80 ? 7.992 -17.516 -15.094 1 88.62 80 TYR A N 1
ATOM 592 C CA . TYR A 1 80 ? 8.766 -18.141 -14.031 1 88.62 80 TYR A CA 1
ATOM 593 C C . TYR A 1 80 ? 10.172 -18.484 -14.5 1 88.62 80 TYR A C 1
ATOM 595 O O . TYR A 1 80 ? 11.078 -18.656 -13.695 1 88.62 80 TYR A O 1
ATOM 603 N N . ALA A 1 81 ? 10.359 -18.578 -15.773 1 87.81 81 ALA A N 1
ATOM 604 C CA . ALA A 1 81 ? 11.672 -18.891 -16.328 1 87.81 81 ALA A CA 1
ATOM 605 C C . ALA A 1 81 ? 12.594 -17.672 -16.281 1 87.81 81 ALA A C 1
ATOM 607 O O . ALA A 1 81 ? 13.82 -17.812 -16.25 1 87.81 81 ALA A O 1
ATOM 608 N N . PHE A 1 82 ? 11.992 -16.531 -16.281 1 88.31 82 PHE A N 1
ATOM 609 C CA . PHE A 1 82 ? 12.805 -15.32 -16.422 1 88.31 82 PHE A CA 1
ATOM 610 C C . PHE A 1 82 ? 12.844 -14.531 -15.125 1 88.31 82 PHE A C 1
ATOM 612 O O . PHE A 1 82 ? 13.703 -13.672 -14.945 1 88.31 82 PHE A O 1
ATOM 619 N N . ALA A 1 83 ? 11.922 -14.781 -14.32 1 87.75 83 ALA A N 1
ATOM 620 C CA . ALA A 1 83 ? 11.836 -14 -13.086 1 87.75 83 ALA A CA 1
ATOM 621 C C . ALA A 1 83 ? 11.508 -14.891 -11.891 1 87.75 83 ALA A C 1
ATOM 623 O O . ALA A 1 83 ? 10.859 -15.922 -12.047 1 87.75 83 ALA A O 1
ATOM 624 N N . PRO A 1 84 ? 11.938 -14.477 -10.742 1 88.38 84 PRO A N 1
ATOM 625 C CA . PRO A 1 84 ? 11.672 -15.273 -9.539 1 88.38 84 PRO A CA 1
ATOM 626 C C . PRO A 1 84 ? 10.188 -15.359 -9.203 1 88.38 84 PRO A C 1
ATOM 628 O O . PRO A 1 84 ? 9.438 -14.414 -9.461 1 88.38 84 PRO A O 1
ATOM 631 N N . THR A 1 85 ? 9.844 -16.406 -8.555 1 87.38 85 THR A N 1
ATOM 632 C CA . THR A 1 85 ? 8.461 -16.688 -8.18 1 87.38 85 THR A CA 1
ATOM 633 C C . THR A 1 85 ? 7.918 -15.594 -7.27 1 87.38 85 THR A C 1
ATOM 635 O O . THR A 1 85 ? 6.738 -15.234 -7.352 1 87.38 85 THR A O 1
ATOM 638 N N . ILE A 1 86 ? 8.742 -15.07 -6.438 1 86.75 86 ILE A N 1
ATOM 639 C CA . ILE A 1 86 ? 8.336 -14.062 -5.461 1 86.75 86 ILE A CA 1
ATOM 640 C C . ILE A 1 86 ? 7.848 -12.812 -6.184 1 86.75 86 ILE A C 1
ATOM 642 O O . ILE A 1 86 ? 7.012 -12.07 -5.656 1 86.75 86 ILE A O 1
ATOM 646 N N . LEU A 1 87 ? 8.336 -12.656 -7.359 1 87.38 87 LEU A N 1
ATOM 647 C CA . LEU A 1 87 ? 7.965 -11.5 -8.164 1 87.38 87 LEU A CA 1
ATOM 648 C C . LEU A 1 87 ? 6.75 -11.805 -9.031 1 87.38 87 LEU A C 1
ATOM 650 O O . LEU A 1 87 ? 5.816 -11.008 -9.109 1 87.38 87 LEU A O 1
ATOM 654 N N . VAL A 1 88 ? 6.664 -12.938 -9.578 1 90.38 88 VAL A N 1
ATOM 655 C CA . VAL A 1 88 ? 5.707 -13.281 -10.625 1 90.38 88 VAL A CA 1
ATOM 656 C C . VAL A 1 88 ? 4.359 -13.633 -9.992 1 90.38 88 VAL A C 1
ATOM 658 O O . VAL A 1 88 ? 3.309 -13.227 -10.492 1 90.38 88 VAL A O 1
ATOM 661 N N . THR A 1 89 ? 4.344 -14.32 -8.922 1 90.12 89 THR A N 1
ATOM 662 C CA . THR A 1 89 ? 3.137 -14.898 -8.344 1 90.12 89 THR A CA 1
ATOM 663 C C . THR A 1 89 ? 2.17 -13.805 -7.898 1 90.12 89 THR A C 1
ATOM 665 O O . THR A 1 89 ? 0.994 -13.82 -8.266 1 90.12 89 THR A O 1
ATOM 668 N N . PRO A 1 90 ? 2.67 -12.836 -7.203 1 89.62 90 PRO A N 1
ATOM 669 C CA . PRO A 1 90 ? 1.723 -11.805 -6.789 1 89.62 90 PRO A CA 1
ATOM 670 C C . PRO A 1 90 ? 1.167 -11.008 -7.965 1 89.62 90 PRO A C 1
ATOM 672 O O . PRO A 1 90 ? 0.093 -10.406 -7.859 1 89.62 90 PRO A O 1
ATOM 675 N N . LEU A 1 91 ? 1.863 -11 -9.016 1 91.12 91 LEU A N 1
ATOM 676 C CA . LEU A 1 91 ? 1.403 -10.273 -10.195 1 91.12 91 LEU A CA 1
ATOM 677 C C . LEU A 1 91 ? 0.172 -10.945 -10.797 1 91.12 91 LEU A C 1
ATOM 679 O O . LEU A 1 91 ? -0.523 -10.344 -11.625 1 91.12 91 LEU A O 1
ATOM 683 N N . GLY A 1 92 ? -0.089 -12.109 -10.352 1 90.19 92 GLY A N 1
ATOM 684 C CA . GLY A 1 92 ? -1.316 -12.789 -10.734 1 90.19 92 GLY A CA 1
ATOM 685 C C . GLY A 1 92 ? -2.568 -12.016 -10.352 1 90.19 92 GLY A C 1
ATOM 686 O O . GLY A 1 92 ? -3.641 -12.25 -10.914 1 90.19 92 GLY A O 1
ATOM 687 N N . ALA A 1 93 ? -2.418 -11.125 -9.422 1 90.38 93 ALA A N 1
ATOM 688 C CA . ALA A 1 93 ? -3.545 -10.297 -9 1 90.38 93 ALA A CA 1
ATOM 689 C C . ALA A 1 93 ? -4.094 -9.492 -10.18 1 90.38 93 ALA A C 1
ATOM 691 O O . ALA A 1 93 ? -5.258 -9.078 -10.164 1 90.38 93 ALA A O 1
ATOM 692 N N . ILE A 1 94 ? -3.314 -9.312 -11.125 1 90.31 94 ILE A N 1
ATOM 693 C CA . ILE A 1 94 ? -3.732 -8.57 -12.312 1 90.31 94 ILE A CA 1
ATOM 694 C C . ILE A 1 94 ? -4.891 -9.297 -12.992 1 90.31 94 ILE A C 1
ATOM 696 O O . ILE A 1 94 ? -5.793 -8.656 -13.539 1 90.31 94 ILE A O 1
ATOM 700 N N . SER A 1 95 ? -4.855 -10.586 -12.984 1 89.75 95 SER A N 1
ATOM 701 C CA . SER A 1 95 ? -5.949 -11.336 -13.594 1 89.75 95 SER A CA 1
ATOM 702 C C . SER A 1 95 ? -7.281 -11.031 -12.914 1 89.75 95 SER A C 1
ATOM 704 O O . SER A 1 95 ? -8.305 -10.891 -13.578 1 89.75 95 SER A O 1
ATOM 706 N N . VAL A 1 96 ? -7.195 -10.938 -11.617 1 85.44 96 VAL A N 1
ATOM 707 C CA . VAL A 1 96 ? -8.398 -10.625 -10.852 1 85.44 96 VAL A CA 1
ATOM 708 C C . VAL A 1 96 ? -8.883 -9.219 -11.203 1 85.44 96 VAL A C 1
ATOM 710 O O . VAL A 1 96 ? -10.078 -8.984 -11.359 1 85.44 96 VAL A O 1
ATOM 713 N N . VAL A 1 97 ? -7.961 -8.32 -11.328 1 88.44 97 VAL A N 1
ATOM 714 C CA . VAL A 1 97 ? -8.258 -6.934 -11.664 1 88.44 97 VAL A CA 1
ATOM 715 C C . VAL A 1 97 ? -8.891 -6.859 -13.055 1 88.44 97 VAL A C 1
ATOM 717 O O . VAL A 1 97 ? -9.938 -6.23 -13.234 1 88.44 97 VAL A O 1
ATOM 720 N N . VAL A 1 98 ? -8.312 -7.516 -13.961 1 89.62 98 VAL A N 1
ATOM 721 C CA . VAL A 1 98 ? -8.805 -7.512 -15.336 1 89.62 98 VAL A CA 1
ATOM 722 C C . VAL A 1 98 ? -10.195 -8.133 -15.391 1 89.62 98 VAL A C 1
ATOM 724 O O . VAL A 1 98 ? -11.094 -7.602 -16.047 1 89.62 98 VAL A O 1
ATOM 727 N N . SER A 1 99 ? -10.32 -9.188 -14.758 1 85.12 99 SER A N 1
ATOM 728 C CA . SER A 1 99 ? -11.625 -9.844 -14.719 1 85.12 99 SER A CA 1
ATOM 729 C C . SER A 1 99 ? -12.688 -8.93 -14.125 1 85.12 99 SER A C 1
ATOM 731 O O . SER A 1 99 ? -13.812 -8.867 -14.625 1 85.12 99 SER A O 1
ATOM 733 N N . ALA A 1 100 ? -12.344 -8.234 -13.078 1 83.75 100 ALA A N 1
ATOM 734 C CA . ALA A 1 100 ? -13.281 -7.32 -12.438 1 83.75 100 ALA A CA 1
ATOM 735 C C . ALA A 1 100 ? -13.664 -6.18 -13.375 1 83.75 100 ALA A C 1
ATOM 737 O O . ALA A 1 100 ? -14.836 -5.805 -13.453 1 83.75 100 ALA A O 1
ATOM 738 N N . ILE A 1 101 ? -12.75 -5.652 -14.008 1 87.5 101 ILE A N 1
ATOM 739 C CA . ILE A 1 101 ? -12.992 -4.543 -14.922 1 87.5 101 ILE A CA 1
ATOM 740 C C . ILE A 1 101 ? -13.867 -5.012 -16.078 1 87.5 101 ILE A C 1
ATOM 742 O O . ILE A 1 101 ? -14.836 -4.336 -16.453 1 87.5 101 ILE A O 1
ATOM 746 N N . LEU A 1 102 ? -13.562 -6.145 -16.609 1 86 102 LEU A N 1
ATOM 747 C CA . LEU A 1 102 ? -14.297 -6.664 -17.75 1 86 102 LEU A CA 1
ATOM 748 C C . LEU A 1 102 ? -15.695 -7.098 -17.344 1 86 102 LEU A C 1
ATOM 750 O O . LEU A 1 102 ? -16.609 -7.121 -18.188 1 86 102 LEU A O 1
ATOM 754 N N . SER A 1 103 ? -15.766 -7.488 -16.156 1 81.69 103 SER A N 1
ATOM 755 C CA . SER A 1 103 ? -17.078 -7.875 -15.68 1 81.69 103 SER A CA 1
ATOM 756 C C . SER A 1 103 ? -18.047 -6.691 -15.688 1 81.69 103 SER A C 1
ATOM 758 O O . SER A 1 103 ? -19.234 -6.852 -15.953 1 81.69 103 SER A O 1
ATOM 760 N N . ILE A 1 104 ? -17.562 -5.512 -15.445 1 82.62 104 ILE A N 1
ATOM 761 C CA . ILE A 1 104 ? -18.359 -4.293 -15.484 1 82.62 104 ILE A CA 1
ATOM 762 C C . ILE A 1 104 ? -18.781 -3.996 -16.922 1 82.62 104 ILE A C 1
ATOM 764 O O . ILE A 1 104 ? -19.922 -3.631 -17.172 1 82.62 104 ILE A O 1
ATOM 768 N N . VAL A 1 105 ? -17.922 -4.227 -17.766 1 81.94 105 VAL A N 1
ATOM 769 C CA . VAL A 1 105 ? -18.141 -3.854 -19.156 1 81.94 105 VAL A CA 1
ATOM 770 C C . VAL A 1 105 ? -19.031 -4.887 -19.844 1 81.94 105 VAL A C 1
ATOM 772 O O . VAL A 1 105 ? -19.969 -4.531 -20.547 1 81.94 105 VAL A O 1
ATOM 775 N N . PHE A 1 106 ? -18.797 -6.105 -19.594 1 79.5 106 PHE A N 1
ATOM 776 C CA . PHE A 1 106 ? -19.469 -7.156 -20.359 1 79.5 106 PHE A CA 1
ATOM 777 C C . PHE A 1 106 ? -20.703 -7.66 -19.625 1 79.5 106 PHE A C 1
ATOM 779 O O . PHE A 1 106 ? -21.672 -8.102 -20.266 1 79.5 106 PHE A O 1
ATOM 786 N N . LEU A 1 107 ? -20.625 -7.586 -18.328 1 71.69 107 LEU A N 1
ATOM 787 C CA . LEU A 1 107 ? -21.734 -8.141 -17.562 1 71.69 107 LEU A CA 1
ATOM 788 C C . LEU A 1 1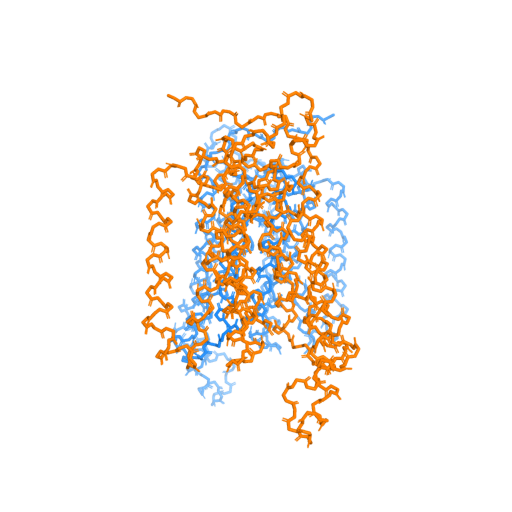07 ? -22.562 -7.039 -16.906 1 71.69 107 LEU A C 1
ATOM 790 O O . LEU A 1 107 ? -23.531 -7.316 -16.203 1 71.69 107 LEU A O 1
ATOM 794 N N . LYS A 1 108 ? -22.172 -5.73 -17.094 1 78.12 108 LYS A N 1
ATOM 795 C CA . LYS A 1 108 ? -22.875 -4.555 -16.609 1 78.12 108 LYS A CA 1
ATOM 796 C C . LYS A 1 108 ? -22.969 -4.547 -15.086 1 78.12 108 LYS A C 1
ATOM 798 O O . LYS A 1 108 ? -23.984 -4.152 -14.516 1 78.12 108 LYS A O 1
ATOM 803 N N . GLU A 1 109 ? -21.969 -5.152 -14.617 1 75.31 109 GLU A N 1
ATOM 804 C CA . GLU A 1 109 ? -21.875 -5.102 -13.164 1 75.31 109 GLU A CA 1
ATOM 805 C C . GLU A 1 109 ? -21.391 -3.734 -12.688 1 75.31 109 GLU A C 1
ATOM 807 O O . GLU A 1 109 ? -20.75 -3.004 -13.445 1 75.31 109 GLU A O 1
ATOM 812 N N . LYS A 1 110 ? -21.906 -3.141 -11.562 1 79.12 110 LYS A N 1
ATOM 813 C CA . LYS A 1 110 ? -21.484 -1.842 -11.047 1 79.12 110 LYS A CA 1
ATOM 814 C C . LYS A 1 110 ? -20.312 -1.991 -10.078 1 79.12 110 LYS A C 1
ATOM 816 O O . LYS A 1 110 ? -20.297 -2.891 -9.234 1 79.12 110 LYS A O 1
ATOM 821 N N . LEU A 1 111 ? -19.312 -1.305 -10.453 1 77.31 111 LEU A N 1
ATOM 822 C CA . LEU A 1 111 ? -18.172 -1.266 -9.539 1 77.31 111 LEU A CA 1
ATOM 823 C C . LEU A 1 111 ? -18.375 -0.206 -8.461 1 77.31 111 LEU A C 1
ATOM 825 O O . LEU A 1 111 ? -18.531 0.976 -8.773 1 77.31 111 LEU A O 1
ATOM 829 N N . ASN A 1 112 ? -18.5 -0.58 -7.234 1 83.31 112 ASN A N 1
ATOM 830 C CA . ASN A 1 112 ? -18.641 0.349 -6.117 1 83.31 112 ASN A CA 1
ATOM 831 C C . ASN A 1 112 ? -17.281 0.941 -5.715 1 83.31 112 ASN A C 1
ATOM 833 O O . ASN A 1 112 ? -16.266 0.667 -6.348 1 83.31 112 ASN A O 1
ATOM 837 N N . PHE A 1 113 ? -17.281 1.848 -4.84 1 85.56 113 PHE A N 1
ATOM 838 C CA . PHE A 1 113 ? -16.078 2.52 -4.379 1 85.56 113 PHE A CA 1
ATOM 839 C C . PHE A 1 113 ? -15.07 1.509 -3.85 1 85.56 113 PHE A C 1
ATOM 841 O O . PHE A 1 113 ? -13.875 1.618 -4.125 1 85.56 113 PHE A O 1
ATOM 848 N N . SER A 1 114 ? -15.586 0.558 -3.131 1 86.12 114 SER A N 1
ATOM 849 C CA . SER A 1 114 ? -14.703 -0.48 -2.604 1 86.12 114 SER A CA 1
ATOM 850 C C . SER A 1 114 ? -14.008 -1.239 -3.727 1 86.12 114 SER A C 1
ATOM 852 O O . SER A 1 114 ? -12.828 -1.566 -3.621 1 86.12 114 SER A O 1
ATOM 854 N N . GLY A 1 115 ? -14.742 -1.493 -4.781 1 87.62 115 GLY A N 1
ATOM 855 C CA . GLY A 1 115 ? -14.172 -2.176 -5.93 1 87.62 115 GLY A CA 1
ATOM 856 C C . GLY A 1 115 ? -13.078 -1.372 -6.617 1 87.62 115 GLY A C 1
ATOM 857 O O . GLY A 1 115 ? -12.031 -1.914 -6.973 1 87.62 115 GLY A O 1
ATOM 858 N N . THR A 1 116 ? -13.359 -0.144 -6.777 1 90.56 116 THR A N 1
ATOM 859 C CA . THR A 1 116 ? -12.375 0.728 -7.414 1 90.56 116 THR A CA 1
ATOM 860 C C . THR A 1 116 ? -11.117 0.837 -6.562 1 90.56 116 THR A C 1
ATOM 862 O O . THR A 1 116 ? -10 0.817 -7.09 1 90.56 116 THR A O 1
ATOM 865 N N . ALA A 1 117 ? -11.281 0.96 -5.301 1 92.5 117 ALA A N 1
ATOM 866 C CA . ALA A 1 117 ? -10.141 0.988 -4.383 1 92.5 117 ALA A CA 1
ATOM 867 C C . ALA A 1 117 ? -9.344 -0.307 -4.465 1 92.5 117 ALA A C 1
ATOM 869 O O . ALA A 1 117 ? -8.109 -0.285 -4.418 1 92.5 117 ALA A O 1
ATOM 870 N N . GLY A 1 118 ? -10.109 -1.368 -4.598 1 92.56 118 GLY A N 1
ATOM 871 C CA . GLY A 1 118 ? -9.445 -2.656 -4.719 1 92.56 118 GLY A CA 1
ATOM 872 C C . GLY A 1 118 ? -8.555 -2.756 -5.945 1 92.56 118 GLY A C 1
ATOM 873 O O . GLY A 1 118 ? -7.43 -3.252 -5.859 1 92.56 118 GLY A O 1
ATOM 874 N N . ILE A 1 119 ? -9.039 -2.314 -7.035 1 91.44 119 ILE A N 1
ATOM 875 C CA . ILE A 1 119 ? -8.273 -2.324 -8.281 1 91.44 119 ILE A CA 1
ATOM 876 C C . ILE A 1 119 ? -7.004 -1.489 -8.109 1 91.44 119 ILE A C 1
ATOM 878 O O . ILE A 1 119 ? -5.906 -1.938 -8.453 1 91.44 119 ILE A O 1
ATOM 882 N N . CYS A 1 120 ? -7.125 -0.348 -7.578 1 93.5 120 CYS A N 1
ATOM 883 C CA . CYS A 1 120 ? -5.988 0.545 -7.379 1 93.5 120 CYS A CA 1
ATOM 884 C C . CYS A 1 120 ? -4.945 -0.091 -6.465 1 93.5 120 CYS A C 1
ATOM 886 O O . CYS A 1 120 ? -3.748 -0.034 -6.75 1 93.5 120 CYS A O 1
ATOM 888 N N . LEU A 1 121 ? -5.41 -0.684 -5.441 1 95.38 121 LEU A N 1
ATOM 889 C CA . LEU A 1 121 ? -4.516 -1.302 -4.473 1 95.38 121 LEU A CA 1
ATOM 890 C C . LEU A 1 121 ? -3.75 -2.461 -5.102 1 95.38 121 LEU A C 1
ATOM 892 O O . LEU A 1 121 ? -2.561 -2.648 -4.828 1 95.38 121 LEU A O 1
ATOM 896 N N . CYS A 1 122 ? -4.379 -3.207 -5.895 1 93.06 122 CYS A N 1
ATOM 897 C CA . CYS A 1 122 ? -3.707 -4.32 -6.559 1 93.06 122 CYS A CA 1
ATOM 898 C C . CYS A 1 122 ? -2.598 -3.816 -7.477 1 93.06 122 CYS A C 1
ATOM 900 O O . CYS A 1 122 ? -1.5 -4.375 -7.492 1 93.06 122 CYS A O 1
ATOM 902 N N . VAL A 1 123 ? -2.9 -2.807 -8.172 1 92.94 123 VAL A N 1
ATOM 903 C CA . VAL A 1 123 ? -1.914 -2.236 -9.078 1 92.94 123 VAL A CA 1
ATOM 904 C C . VAL A 1 123 ? -0.751 -1.651 -8.281 1 92.94 123 VAL A C 1
ATOM 906 O O . VAL A 1 123 ? 0.414 -1.866 -8.625 1 92.94 123 VAL A O 1
ATOM 909 N N . ILE A 1 124 ? -1.082 -0.982 -7.246 1 95 124 ILE A N 1
ATOM 910 C CA . ILE A 1 124 ? -0.059 -0.365 -6.41 1 95 124 ILE A CA 1
ATOM 911 C C . ILE A 1 124 ? 0.81 -1.449 -5.773 1 95 124 ILE A C 1
ATOM 913 O O . ILE A 1 124 ? 2.039 -1.357 -5.793 1 95 124 ILE A O 1
ATOM 917 N N . GLY A 1 125 ? 0.174 -2.439 -5.18 1 94.62 125 GLY A N 1
ATOM 918 C CA . GLY A 1 125 ? 0.921 -3.537 -4.59 1 94.62 125 GLY A CA 1
ATOM 919 C C . GLY A 1 125 ? 1.849 -4.227 -5.574 1 94.62 125 GLY A C 1
ATOM 920 O O . GLY A 1 125 ? 3.004 -4.508 -5.25 1 94.62 125 GLY A O 1
ATOM 921 N N . ALA A 1 126 ? 1.342 -4.457 -6.75 1 92.44 126 ALA A N 1
ATOM 922 C CA . ALA A 1 126 ? 2.15 -5.07 -7.801 1 92.44 126 ALA A CA 1
ATOM 923 C C . ALA A 1 126 ? 3.35 -4.195 -8.148 1 92.44 126 ALA A C 1
ATOM 925 O O . ALA A 1 126 ? 4.461 -4.699 -8.336 1 92.44 126 ALA A O 1
ATOM 926 N N . THR A 1 127 ? 3.127 -2.959 -8.266 1 92.19 127 THR A N 1
ATOM 927 C CA . THR A 1 127 ? 4.195 -2.02 -8.586 1 92.19 127 THR A CA 1
ATOM 928 C C . THR A 1 127 ? 5.27 -2.025 -7.504 1 92.19 127 THR A C 1
ATOM 930 O O . THR A 1 127 ? 6.465 -2.023 -7.805 1 92.19 127 THR A O 1
ATOM 933 N N . ILE A 1 128 ? 4.824 -2.027 -6.27 1 92.81 128 ILE A N 1
ATOM 934 C CA . ILE A 1 128 ? 5.762 -2.066 -5.152 1 92.81 128 ILE A CA 1
ATOM 935 C C . ILE A 1 128 ? 6.609 -3.336 -5.234 1 92.81 128 ILE A C 1
ATOM 937 O O . ILE A 1 128 ? 7.828 -3.287 -5.051 1 92.81 128 ILE A O 1
ATOM 941 N N . ILE A 1 129 ? 5.996 -4.41 -5.539 1 90.75 129 ILE A N 1
ATOM 942 C CA . ILE A 1 129 ? 6.699 -5.688 -5.598 1 90.75 129 ILE A CA 1
ATOM 943 C C . ILE A 1 129 ? 7.707 -5.664 -6.746 1 90.75 129 ILE A C 1
ATOM 945 O O . ILE A 1 129 ? 8.859 -6.074 -6.574 1 90.75 129 ILE A O 1
ATOM 949 N N . VAL A 1 130 ? 7.355 -5.176 -7.891 1 88.94 130 VAL A N 1
ATOM 950 C CA . VAL A 1 130 ? 8.219 -5.141 -9.062 1 88.94 130 VAL A CA 1
ATOM 951 C C . VAL A 1 130 ? 9.414 -4.227 -8.797 1 88.94 130 VAL A C 1
ATOM 953 O O . VAL A 1 130 ? 10.539 -4.531 -9.195 1 88.94 130 VAL A O 1
ATOM 956 N N . LEU A 1 131 ? 9.211 -3.121 -8.102 1 88.69 131 LEU A N 1
ATOM 957 C CA . LEU A 1 131 ? 10.258 -2.141 -7.848 1 88.69 131 LEU A CA 1
ATOM 958 C C . LEU A 1 131 ? 11.297 -2.693 -6.875 1 88.69 131 LEU A C 1
ATOM 960 O O . LEU A 1 131 ? 12.477 -2.35 -6.957 1 88.69 131 LEU A O 1
ATOM 964 N N . HIS A 1 132 ? 10.859 -3.564 -6.012 1 88.19 132 HIS A N 1
ATOM 965 C CA . HIS A 1 132 ? 11.758 -4.004 -4.949 1 88.19 132 HIS A CA 1
ATOM 966 C C . HIS A 1 132 ? 12.086 -5.488 -5.082 1 88.19 132 HIS A C 1
ATOM 968 O O . HIS A 1 132 ? 12.719 -6.07 -4.195 1 88.19 132 HIS A O 1
ATOM 974 N N . GLY A 1 133 ? 11.57 -6.086 -6.07 1 84 133 GLY A N 1
ATOM 975 C CA . GLY A 1 133 ? 11.812 -7.5 -6.309 1 84 133 GLY A CA 1
ATOM 976 C C . GLY A 1 133 ? 13.227 -7.801 -6.758 1 84 133 GLY A C 1
ATOM 977 O O . GLY A 1 133 ? 13.953 -6.902 -7.188 1 84 133 GLY A O 1
ATOM 978 N N . PRO A 1 134 ? 13.555 -9.008 -6.547 1 79.25 134 PRO A N 1
ATOM 979 C CA . PRO A 1 134 ? 14.906 -9.391 -6.961 1 79.25 134 PRO A CA 1
ATOM 980 C C . PRO A 1 134 ? 15.102 -9.328 -8.477 1 79.25 134 PRO A C 1
ATOM 982 O O . PRO A 1 134 ? 14.148 -9.547 -9.234 1 79.25 134 PRO A O 1
ATOM 985 N N . SER A 1 135 ? 16.266 -8.844 -8.906 1 70.5 135 SER A N 1
ATOM 986 C CA . SER A 1 135 ? 16.547 -8.68 -10.328 1 70.5 135 SER A CA 1
ATOM 987 C C . SER A 1 135 ? 16.766 -10.023 -11.008 1 70.5 135 SER A C 1
ATOM 989 O O . SER A 1 135 ? 16.594 -10.148 -12.227 1 70.5 135 SER A O 1
ATOM 991 N N . SER A 1 136 ? 17.203 -10.977 -10.273 1 66.25 136 SER A N 1
ATOM 992 C CA . SER A 1 136 ? 17.531 -12.227 -10.945 1 66.25 136 SER A CA 1
ATOM 993 C C . SER A 1 136 ? 17.031 -13.43 -10.148 1 66.25 136 SER A C 1
ATOM 995 O O . SER A 1 136 ? 16.766 -13.32 -8.953 1 66.25 136 SER A O 1
ATOM 997 N N . THR A 1 137 ? 16.797 -14.445 -11.023 1 68.12 137 THR A N 1
ATOM 998 C CA . THR A 1 137 ? 16.5 -15.719 -10.383 1 68.12 137 THR A CA 1
ATOM 999 C C . THR A 1 137 ? 17.672 -16.188 -9.539 1 68.12 137 THR A C 1
ATOM 1001 O O . THR A 1 137 ? 18.828 -15.859 -9.836 1 68.12 137 THR A O 1
ATOM 1004 N N . ALA A 1 138 ? 17.359 -16.797 -8.492 1 62.41 138 ALA A N 1
ATOM 1005 C CA . ALA A 1 138 ? 18.406 -17.25 -7.582 1 62.41 138 ALA A CA 1
ATOM 1006 C C . ALA A 1 138 ? 19.297 -18.297 -8.25 1 62.41 138 ALA A C 1
ATOM 1008 O O . ALA A 1 138 ? 20.484 -18.391 -7.969 1 62.41 138 ALA A O 1
ATOM 1009 N N . THR A 1 139 ? 18.609 -19.094 -9.188 1 70.81 139 THR A N 1
ATOM 1010 C CA . THR A 1 139 ? 19.391 -20.156 -9.797 1 70.81 139 THR A CA 1
ATOM 1011 C C . THR A 1 139 ? 19.062 -20.297 -11.273 1 70.81 139 THR A C 1
ATOM 1013 O O . THR A 1 139 ? 17.922 -20.094 -11.68 1 70.81 139 THR A O 1
ATOM 1016 N N . GLU A 1 140 ? 20.141 -20.547 -12.055 1 76.81 140 GLU A N 1
ATOM 1017 C CA . GLU A 1 140 ? 19.922 -20.719 -13.484 1 76.81 140 GLU A CA 1
ATOM 1018 C C . GLU A 1 140 ? 20.172 -22.156 -13.914 1 76.81 140 GLU A C 1
ATOM 1020 O O . GLU A 1 140 ? 19.781 -22.562 -15.016 1 76.81 140 GLU A O 1
ATOM 1025 N N . THR A 1 141 ? 20.75 -22.922 -13.047 1 81 141 THR A N 1
ATOM 1026 C CA . THR A 1 141 ? 21.109 -24.281 -13.453 1 81 141 THR A CA 1
ATOM 1027 C C . THR A 1 141 ? 20.438 -25.297 -12.555 1 81 141 THR A C 1
ATOM 1029 O O . THR A 1 141 ? 20.047 -24.984 -11.43 1 81 141 THR A O 1
ATOM 1032 N N . ILE A 1 142 ? 20.391 -26.5 -13.125 1 85.81 142 ILE A N 1
ATOM 1033 C CA . ILE A 1 142 ? 19.719 -27.594 -12.43 1 85.81 142 ILE A CA 1
ATOM 1034 C C . ILE A 1 142 ? 20.5 -27.969 -11.18 1 85.81 142 ILE A C 1
ATOM 1036 O O . ILE A 1 142 ? 19.922 -28.109 -10.102 1 85.81 142 ILE A O 1
ATOM 1040 N N . PRO A 1 143 ? 21.828 -28.047 -11.281 1 84.69 143 PRO A N 1
ATOM 1041 C CA . PRO A 1 143 ? 22.562 -28.391 -10.062 1 84.69 143 PRO A CA 1
ATOM 1042 C C . PRO A 1 143 ? 22.391 -27.344 -8.961 1 84.69 143 PRO A C 1
ATOM 1044 O O . PRO A 1 143 ? 22.297 -27.703 -7.781 1 84.69 143 PRO A O 1
ATOM 1047 N N . ALA A 1 144 ? 22.344 -26.188 -9.367 1 84.81 144 ALA A N 1
ATOM 1048 C CA . ALA A 1 144 ? 22.156 -25.125 -8.383 1 84.81 144 ALA A CA 1
ATOM 1049 C C . ALA A 1 144 ? 20.766 -25.219 -7.746 1 84.81 144 ALA A C 1
ATOM 1051 O O . ALA A 1 144 ? 20.625 -25.016 -6.539 1 84.81 144 ALA A O 1
ATOM 1052 N N . PHE A 1 145 ? 19.844 -25.5 -8.594 1 87.62 145 PHE A N 1
ATOM 1053 C CA . PHE A 1 145 ? 18.484 -25.625 -8.094 1 87.62 145 PHE A CA 1
ATOM 1054 C C . PHE A 1 145 ? 18.375 -26.812 -7.133 1 87.62 145 PHE A C 1
ATOM 1056 O O . PHE A 1 145 ? 17.75 -26.703 -6.07 1 87.62 145 PHE A O 1
ATOM 1063 N N . ILE A 1 146 ? 18.969 -27.875 -7.496 1 88.06 146 ILE A N 1
ATOM 1064 C CA . ILE A 1 146 ? 18.906 -29.094 -6.688 1 88.06 146 ILE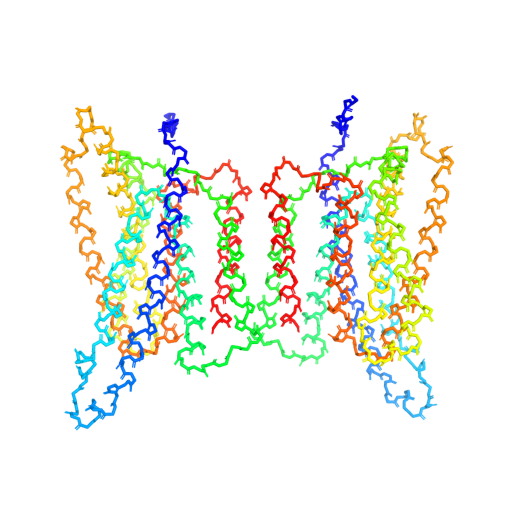 A CA 1
ATOM 1065 C C . ILE A 1 146 ? 19.641 -28.875 -5.363 1 88.06 146 ILE A C 1
ATOM 1067 O O . ILE A 1 146 ? 19.234 -29.406 -4.328 1 88.06 146 ILE A O 1
ATOM 1071 N N . TYR A 1 147 ? 20.609 -28.094 -5.43 1 87.19 147 TYR A N 1
ATOM 1072 C CA . TYR A 1 147 ? 21.328 -27.75 -4.207 1 87.19 147 TYR A CA 1
ATOM 1073 C C . TYR A 1 147 ? 20.391 -27.109 -3.197 1 87.19 147 TYR A C 1
ATOM 1075 O O . TYR A 1 147 ? 20.406 -27.438 -2.012 1 87.19 147 TYR A O 1
ATOM 1083 N N . PHE A 1 148 ? 19.547 -26.266 -3.67 1 87.38 148 PHE A N 1
ATOM 1084 C CA . PHE A 1 148 ? 18.578 -25.594 -2.797 1 87.38 148 PHE A CA 1
ATOM 1085 C C . PHE A 1 148 ? 17.5 -26.562 -2.34 1 87.38 148 PHE A C 1
ATOM 1087 O O . PHE A 1 148 ? 17.062 -26.516 -1.189 1 87.38 148 PHE A O 1
ATOM 1094 N N . VAL A 1 149 ? 17.125 -27.438 -3.227 1 90.12 149 VAL A N 1
ATOM 1095 C CA . VAL A 1 149 ? 16.047 -28.391 -2.938 1 90.12 149 VAL A CA 1
ATOM 1096 C C . VAL A 1 149 ? 16.516 -29.391 -1.876 1 90.12 149 VAL A C 1
ATOM 1098 O O . VAL A 1 149 ? 15.727 -29.828 -1.039 1 90.12 149 VAL A O 1
ATOM 1101 N N . MET A 1 150 ? 17.797 -29.594 -1.879 1 90.19 150 MET A N 1
ATOM 1102 C CA . MET A 1 150 ? 18.328 -30.625 -0.989 1 90.19 150 MET A CA 1
ATOM 1103 C C . MET A 1 150 ? 18.719 -30.031 0.361 1 90.19 150 MET A C 1
ATOM 1105 O O . MET A 1 150 ? 19.109 -30.766 1.275 1 90.19 150 MET A O 1
ATOM 1109 N N . ALA A 1 151 ? 18.547 -28.828 0.467 1 91 151 ALA A N 1
ATOM 1110 C CA . ALA A 1 151 ? 18.812 -28.203 1.763 1 91 151 ALA A CA 1
ATOM 1111 C C . ALA A 1 151 ? 17.891 -28.766 2.84 1 91 151 ALA A C 1
ATOM 1113 O O . ALA A 1 151 ? 16.703 -28.984 2.592 1 91 151 ALA A O 1
ATOM 1114 N N . PRO A 1 152 ? 18.406 -29.016 4.031 1 91.5 152 PRO A N 1
ATOM 1115 C CA . PRO A 1 152 ? 17.609 -29.641 5.09 1 91.5 152 PRO A CA 1
ATOM 1116 C C . PRO A 1 152 ? 16.359 -28.844 5.434 1 91.5 152 PRO A C 1
ATOM 1118 O O . PRO A 1 152 ? 15.32 -29.422 5.734 1 91.5 152 PRO A O 1
ATOM 1121 N N . GLY A 1 153 ? 16.5 -27.625 5.48 1 91.75 153 GLY A N 1
ATOM 1122 C CA . GLY A 1 153 ? 15.336 -26.797 5.77 1 91.75 153 GLY A CA 1
ATOM 1123 C C . GLY A 1 153 ? 14.203 -27 4.785 1 91.75 153 GLY A C 1
ATOM 1124 O O . GLY A 1 153 ? 13.039 -27.141 5.184 1 91.75 153 GLY A O 1
ATOM 1125 N N . PHE A 1 154 ? 14.531 -27.031 3.557 1 94.38 154 PHE A N 1
ATOM 1126 C CA . PHE A 1 154 ? 13.508 -27.172 2.531 1 94.38 154 PHE A CA 1
ATOM 1127 C C . PHE A 1 154 ? 12.961 -28.594 2.52 1 94.38 154 PHE A C 1
ATOM 1129 O O . PHE A 1 154 ? 11.766 -28.797 2.301 1 94.38 154 PHE A O 1
ATOM 1136 N N . LEU A 1 155 ? 13.75 -29.547 2.723 1 94 155 LEU A N 1
ATOM 1137 C CA . LEU A 1 155 ? 13.305 -30.938 2.764 1 94 155 LEU A CA 1
ATOM 1138 C C . LEU A 1 155 ? 12.312 -31.156 3.9 1 94 155 LEU A C 1
ATOM 1140 O O . LEU A 1 155 ? 11.297 -31.828 3.725 1 94 155 LEU A O 1
ATOM 1144 N N . THR A 1 156 ? 12.68 -30.578 5.031 1 95.75 156 THR A N 1
ATOM 1145 C CA . THR A 1 156 ? 11.758 -30.688 6.164 1 95.75 156 THR A CA 1
ATOM 1146 C C . THR A 1 156 ? 10.43 -30.016 5.84 1 95.75 156 THR A C 1
ATOM 1148 O O . THR A 1 156 ? 9.367 -30.578 6.098 1 95.75 156 THR A O 1
ATOM 1151 N N . TYR A 1 157 ? 10.516 -28.859 5.27 1 96.06 157 TYR A N 1
ATOM 1152 C CA . TYR A 1 157 ? 9.32 -28.125 4.879 1 96.06 157 TYR A CA 1
ATOM 1153 C C . TYR A 1 157 ? 8.492 -28.922 3.879 1 96.06 157 TYR A C 1
ATOM 1155 O O . TYR A 1 157 ? 7.266 -28.984 3.988 1 96.06 157 TYR A O 1
ATOM 1163 N N . SER A 1 158 ? 9.133 -29.484 2.924 1 95.5 158 SER A N 1
ATOM 1164 C CA . SER A 1 158 ? 8.453 -30.281 1.896 1 95.5 158 SER A CA 1
ATOM 1165 C C . SER A 1 158 ? 7.77 -31.5 2.496 1 95.5 158 SER A C 1
ATOM 1167 O O . SER A 1 158 ? 6.652 -31.844 2.107 1 95.5 158 SER A O 1
ATOM 1169 N N . CYS A 1 159 ? 8.398 -32.094 3.418 1 96 159 CYS A N 1
ATOM 1170 C CA . CYS A 1 159 ? 7.828 -33.281 4.07 1 96 159 CYS A CA 1
ATOM 1171 C C . CYS A 1 159 ? 6.59 -32.906 4.883 1 96 159 CYS A C 1
ATOM 1173 O O . CYS A 1 159 ? 5.566 -33.562 4.801 1 96 159 CYS A O 1
ATOM 1175 N N . VAL A 1 160 ? 6.754 -31.859 5.625 1 96.62 160 VAL A N 1
ATOM 1176 C CA . VAL A 1 160 ? 5.625 -31.406 6.426 1 96.62 160 VAL A CA 1
ATOM 1177 C C . VAL A 1 160 ? 4.457 -31.031 5.516 1 96.62 160 VAL A C 1
ATOM 1179 O O . VAL A 1 160 ? 3.309 -31.375 5.801 1 96.62 160 VAL A O 1
ATOM 1182 N N . SER A 1 161 ? 4.742 -30.297 4.426 1 96.69 161 SER A N 1
ATOM 1183 C CA . SER A 1 161 ? 3.711 -29.906 3.471 1 96.69 161 SER A CA 1
ATOM 1184 C C . SER A 1 161 ? 3.055 -31.125 2.834 1 96.69 161 SER A C 1
ATOM 1186 O O . SER A 1 161 ? 1.841 -31.141 2.619 1 96.69 161 SER A O 1
ATOM 1188 N N . LEU A 1 162 ? 3.838 -32.125 2.523 1 95.69 162 LEU A N 1
ATOM 1189 C CA . LEU A 1 162 ? 3.316 -33.344 1.923 1 95.69 162 LEU A CA 1
ATOM 1190 C C . LEU A 1 162 ? 2.383 -34.062 2.887 1 95.69 162 LEU A C 1
ATOM 1192 O O . LEU A 1 162 ? 1.305 -34.5 2.492 1 95.69 162 LEU A O 1
ATOM 1196 N N . VAL A 1 163 ? 2.816 -34.188 4.137 1 96.06 163 VAL A N 1
ATOM 1197 C CA . VAL A 1 163 ? 1.983 -34.812 5.148 1 96.06 163 VAL A CA 1
ATOM 1198 C C . VAL A 1 163 ? 0.667 -34.062 5.293 1 96.06 163 VAL A C 1
ATOM 1200 O O . VAL A 1 163 ? -0.401 -34.656 5.391 1 96.06 163 VAL A O 1
ATOM 1203 N N . PHE A 1 164 ? 0.788 -32.812 5.316 1 95.62 164 PHE A N 1
ATOM 1204 C CA . PHE A 1 164 ? -0.403 -31.984 5.418 1 95.62 164 PHE A CA 1
ATOM 1205 C C . PHE A 1 164 ? -1.345 -32.219 4.246 1 95.62 164 PHE A C 1
ATOM 1207 O O . PHE A 1 164 ? -2.545 -32.438 4.441 1 95.62 164 PHE A O 1
ATOM 1214 N N . VAL A 1 165 ? -0.842 -32.188 3.037 1 95.38 165 VAL A N 1
ATOM 1215 C CA . VAL A 1 165 ? -1.649 -32.375 1.834 1 95.38 165 VAL A CA 1
ATOM 1216 C C . VAL A 1 165 ? -2.305 -33.75 1.847 1 95.38 165 VAL A C 1
ATOM 1218 O O . VAL A 1 165 ? -3.494 -33.875 1.546 1 95.38 165 VAL A O 1
ATOM 1221 N N . LEU A 1 166 ? -1.552 -34.781 2.234 1 94.88 166 LEU A N 1
ATOM 1222 C CA . LEU A 1 166 ? -2.094 -36.125 2.283 1 94.88 166 LEU A CA 1
ATOM 1223 C C . LEU A 1 166 ? -3.18 -36.25 3.348 1 94.88 166 LEU A C 1
ATOM 1225 O O . LEU A 1 166 ? -4.203 -36.906 3.129 1 94.88 166 LEU A O 1
ATOM 1229 N N . TYR A 1 167 ? -2.893 -35.594 4.477 1 95 167 TYR A N 1
ATOM 1230 C CA . TYR A 1 167 ? -3.896 -35.594 5.535 1 95 167 TYR A CA 1
ATOM 1231 C C . TYR A 1 167 ? -5.172 -34.906 5.066 1 95 167 TYR A C 1
ATOM 1233 O O . TYR A 1 167 ? -6.277 -35.375 5.34 1 95 167 TYR A O 1
ATOM 1241 N N . MET A 1 168 ? -5.035 -33.844 4.355 1 94.12 168 MET A N 1
ATOM 1242 C CA . MET A 1 168 ? -6.184 -33.094 3.859 1 94.12 168 MET A CA 1
ATOM 1243 C C . MET A 1 168 ? -6.93 -33.875 2.789 1 94.12 168 MET A C 1
ATOM 1245 O O . MET A 1 168 ? -8.164 -33.875 2.754 1 94.12 168 MET A O 1
ATOM 1249 N N . ILE A 1 169 ? -6.25 -34.594 1.945 1 92.69 169 ILE A N 1
ATOM 1250 C CA . ILE A 1 169 ? -6.844 -35.312 0.826 1 92.69 169 ILE A CA 1
ATOM 1251 C C . ILE A 1 169 ? -7.602 -36.531 1.343 1 92.69 169 ILE A C 1
ATOM 1253 O O . ILE A 1 169 ? -8.734 -36.781 0.93 1 92.69 169 ILE A O 1
ATOM 1257 N N . PHE A 1 170 ? -7.004 -37.25 2.301 1 92.75 170 PHE A N 1
ATOM 1258 C CA . PHE A 1 170 ? -7.562 -38.531 2.656 1 92.75 170 PHE A CA 1
ATOM 1259 C C . PHE A 1 170 ? -8.484 -38.406 3.863 1 92.75 170 PHE A C 1
ATOM 1261 O O . PHE A 1 170 ? -9.414 -39.219 4.023 1 92.75 170 PHE A O 1
ATOM 1268 N N . HIS A 1 171 ? -8.281 -37.406 4.73 1 91.06 171 HIS A N 1
ATOM 1269 C CA . HIS A 1 171 ? -9.062 -37.344 5.961 1 91.06 171 HIS A CA 1
ATOM 1270 C C . HIS A 1 171 ? -10.031 -36.156 5.953 1 91.06 171 HIS A C 1
ATOM 1272 O O . HIS A 1 171 ? -11.227 -36.344 6.215 1 91.06 171 HIS A O 1
ATOM 1278 N N . ILE A 1 172 ? -9.648 -35.031 5.574 1 90 172 ILE A N 1
ATOM 1279 C CA . ILE A 1 172 ? -10.469 -33.844 5.727 1 90 172 ILE A CA 1
ATOM 1280 C C . ILE A 1 172 ? -11.273 -33.594 4.449 1 90 172 ILE A C 1
ATOM 1282 O O . ILE A 1 172 ? -12.43 -33.188 4.508 1 90 172 ILE A O 1
ATOM 1286 N N . GLY A 1 173 ? -10.703 -33.781 3.326 1 88.69 173 GLY A N 1
ATOM 1287 C CA . GLY A 1 173 ? -11.32 -33.531 2.035 1 88.69 173 GLY A CA 1
ATOM 1288 C C . GLY A 1 173 ? -12.68 -34.188 1.878 1 88.69 173 GLY A C 1
ATOM 1289 O O . GLY A 1 173 ? -13.688 -33.5 1.667 1 88.69 173 GLY A O 1
ATOM 1290 N N . PRO A 1 174 ? -12.734 -35.5 2.084 1 85 174 PRO A N 1
ATOM 1291 C CA . PRO A 1 174 ? -14.016 -36.188 1.909 1 85 174 PRO A CA 1
ATOM 1292 C C . PRO A 1 174 ? -15.047 -35.812 2.967 1 85 174 PRO A C 1
ATOM 1294 O O . PRO A 1 174 ? -16.25 -35.938 2.727 1 85 174 PRO A O 1
ATOM 1297 N N . ARG A 1 175 ? -14.656 -35.25 4.117 1 86.56 175 ARG A N 1
ATOM 1298 C CA . ARG A 1 175 ? -15.57 -34.938 5.207 1 86.56 175 ARG A CA 1
ATOM 1299 C C . ARG A 1 175 ? -16.031 -33.5 5.129 1 86.56 175 ARG A C 1
ATOM 1301 O O . ARG A 1 175 ? -17.203 -33.188 5.32 1 86.56 175 ARG A O 1
ATOM 1308 N N . TYR A 1 176 ? -15.047 -32.719 4.734 1 86.19 176 TYR A N 1
ATOM 1309 C CA . TYR A 1 176 ? -15.367 -31.297 4.906 1 86.19 176 TYR A CA 1
ATOM 1310 C C . TYR A 1 176 ? -15.156 -30.531 3.607 1 86.19 176 TYR A C 1
ATOM 1312 O O . TYR A 1 176 ? -15.422 -29.328 3.539 1 86.19 176 TYR A O 1
ATOM 1320 N N . GLY A 1 177 ? -14.734 -31.109 2.562 1 85.44 177 GLY A N 1
ATOM 1321 C CA . GLY A 1 177 ? -14.414 -30.453 1.306 1 85.44 177 GLY A CA 1
ATOM 1322 C C . GLY A 1 177 ? -15.609 -29.812 0.639 1 85.44 177 GLY A C 1
ATOM 1323 O O . GLY A 1 177 ? -15.477 -28.812 -0.072 1 85.44 177 GLY A O 1
ATOM 1324 N N . HIS A 1 178 ? -16.766 -30.297 0.966 1 84.81 178 HIS A N 1
ATOM 1325 C CA . HIS A 1 178 ? -17.969 -29.781 0.33 1 84.81 178 HIS A CA 1
ATOM 1326 C C . HIS A 1 178 ? -18.609 -28.672 1.166 1 84.81 178 HIS A C 1
ATOM 1328 O O . HIS A 1 178 ? -19.484 -27.953 0.693 1 84.81 178 HIS A O 1
ATOM 1334 N N . VAL A 1 179 ? -18.078 -28.484 2.318 1 88.44 179 VAL A N 1
ATOM 1335 C CA . VAL A 1 179 ? -18.703 -27.516 3.225 1 88.44 179 VAL A CA 1
ATOM 1336 C C . VAL A 1 179 ? -17.828 -26.266 3.326 1 88.44 179 VAL A C 1
ATOM 1338 O O . VAL A 1 179 ? -18.359 -25.156 3.385 1 88.44 179 VAL A O 1
ATOM 1341 N N . HIS A 1 180 ? -16.594 -26.5 3.301 1 90.06 180 HIS A N 1
ATOM 1342 C CA . HIS A 1 180 ? -15.688 -25.359 3.479 1 90.06 180 HIS A CA 1
ATOM 1343 C C . HIS A 1 180 ? -14.781 -25.203 2.268 1 90.06 180 HIS A C 1
ATOM 1345 O O . HIS A 1 180 ? -13.992 -26.094 1.945 1 90.06 180 HIS A O 1
ATOM 1351 N N . PRO A 1 181 ? -14.789 -24.094 1.685 1 88.44 181 PRO A N 1
ATOM 1352 C CA . PRO A 1 181 ? -13.984 -23.859 0.479 1 88.44 181 PRO A CA 1
ATOM 1353 C C . PRO A 1 181 ? -12.484 -23.906 0.754 1 88.44 181 PRO A C 1
ATOM 1355 O O . PRO A 1 181 ? -11.695 -24.188 -0.15 1 88.44 181 PRO A O 1
ATOM 1358 N N . ILE A 1 182 ? -12.133 -23.703 1.944 1 91 182 ILE A N 1
ATOM 1359 C CA . ILE A 1 182 ? -10.727 -23.578 2.311 1 91 182 ILE A CA 1
ATOM 1360 C C . ILE A 1 182 ? -10.039 -24.938 2.176 1 91 182 ILE A C 1
ATOM 1362 O O . ILE A 1 182 ? -8.828 -25.016 1.986 1 91 182 ILE A O 1
ATOM 1366 N N . VAL A 1 183 ? -10.805 -26.016 2.26 1 92.44 183 VAL A N 1
ATOM 1367 C CA . VAL A 1 183 ? -10.227 -27.359 2.309 1 92.44 183 VAL A CA 1
ATOM 1368 C C . VAL A 1 183 ? -9.555 -27.672 0.975 1 92.44 183 VAL A C 1
ATOM 1370 O O . VAL A 1 183 ? -8.328 -27.812 0.906 1 92.44 183 VAL A O 1
ATOM 1373 N N . TYR A 1 184 ? -10.305 -27.672 -0.124 1 91.38 184 TYR A N 1
ATOM 1374 C CA . TYR A 1 184 ? -9.727 -27.984 -1.425 1 91.38 184 TYR A CA 1
ATOM 1375 C C . TYR A 1 184 ? -8.805 -26.875 -1.902 1 91.38 184 TYR A C 1
ATOM 1377 O O . TYR A 1 184 ? -7.805 -27.125 -2.576 1 91.38 184 TYR A O 1
ATOM 1385 N N . ILE A 1 185 ? -8.992 -25.703 -1.474 1 92.88 185 ILE A N 1
ATOM 1386 C CA . ILE A 1 185 ? -8.18 -24.562 -1.872 1 92.88 185 ILE A CA 1
ATOM 1387 C C . ILE A 1 185 ? -6.801 -24.672 -1.223 1 92.88 185 ILE A C 1
ATOM 1389 O O . ILE A 1 185 ? -5.785 -24.344 -1.851 1 92.88 185 ILE A O 1
ATOM 1393 N N . SER A 1 186 ? -6.828 -25.078 0.029 1 94.88 186 SER A N 1
ATOM 1394 C CA . SER A 1 186 ? -5.543 -25.234 0.707 1 94.88 186 SER A CA 1
ATOM 1395 C C . SER A 1 186 ? -4.688 -26.297 0.039 1 94.88 186 SER A C 1
ATOM 1397 O O . SER A 1 186 ? -3.475 -26.125 -0.106 1 94.88 186 SER A O 1
ATOM 1399 N N . ILE A 1 187 ? -5.312 -27.375 -0.405 1 94.94 187 ILE A N 1
ATOM 1400 C CA . ILE A 1 187 ? -4.609 -28.469 -1.075 1 94.94 187 ILE A CA 1
ATOM 1401 C C . ILE A 1 187 ? -4.012 -27.969 -2.387 1 94.94 187 ILE A C 1
ATOM 1403 O O . ILE A 1 187 ? -2.807 -28.094 -2.619 1 94.94 187 ILE A O 1
ATOM 1407 N N . THR A 1 188 ? -4.875 -27.406 -3.166 1 92.12 188 THR A N 1
ATOM 1408 C CA . THR A 1 188 ? -4.434 -26.953 -4.48 1 92.12 188 THR A CA 1
ATOM 1409 C C . THR A 1 188 ? -3.406 -25.828 -4.355 1 92.12 188 THR A C 1
ATOM 1411 O O . THR A 1 188 ? -2.486 -25.734 -5.172 1 92.12 188 THR A O 1
ATOM 1414 N N . SER A 1 189 ? -3.469 -25.031 -3.359 1 95.25 189 SER A N 1
ATOM 1415 C CA . SER A 1 189 ? -2.539 -23.938 -3.16 1 95.25 189 SER A CA 1
ATOM 1416 C C . SER A 1 189 ? -1.154 -24.438 -2.77 1 95.25 189 SER A C 1
ATOM 1418 O O . SER A 1 189 ? -0.146 -23.969 -3.307 1 95.25 189 SER A O 1
ATOM 1420 N N . ILE A 1 190 ? -1.089 -25.359 -1.846 1 96.56 190 ILE A N 1
ATOM 1421 C CA . ILE A 1 190 ? 0.191 -25.875 -1.381 1 96.56 190 ILE A CA 1
ATOM 1422 C C . ILE A 1 190 ? 0.865 -26.672 -2.502 1 96.56 190 ILE A C 1
ATOM 1424 O O . ILE A 1 190 ? 2.055 -26.484 -2.771 1 96.56 190 ILE A O 1
ATOM 1428 N N . VAL A 1 191 ? 0.108 -27.5 -3.133 1 95.44 191 VAL A N 1
ATOM 1429 C CA . VAL A 1 191 ? 0.636 -28.281 -4.246 1 95.44 191 VAL A CA 1
ATOM 1430 C C . VAL A 1 191 ? 1.112 -27.344 -5.355 1 95.44 191 VAL A C 1
ATOM 1432 O O . VAL A 1 191 ? 2.197 -27.531 -5.91 1 95.44 191 VAL A O 1
ATOM 1435 N N . GLY A 1 192 ? 0.329 -26.375 -5.602 1 93.5 192 GLY A N 1
ATOM 1436 C CA . GLY A 1 192 ? 0.68 -25.391 -6.621 1 93.5 192 GLY A CA 1
ATOM 1437 C C . GLY A 1 192 ? 1.943 -24.625 -6.297 1 93.5 192 GLY A C 1
ATOM 1438 O O . GLY A 1 192 ? 2.693 -24.234 -7.199 1 93.5 192 GLY A O 1
ATOM 1439 N N . SER A 1 193 ? 2.133 -24.328 -5.062 1 95.12 193 SER A N 1
ATOM 1440 C CA . SER A 1 193 ? 3.322 -23.594 -4.656 1 95.12 193 SER A CA 1
ATOM 1441 C C . SER A 1 193 ? 4.594 -24.359 -4.996 1 95.12 193 SER A C 1
ATOM 1443 O O . SER A 1 193 ? 5.59 -23.766 -5.422 1 95.12 193 SER A O 1
ATOM 1445 N N . PHE A 1 194 ? 4.582 -25.656 -4.816 1 95.38 194 PHE A N 1
ATOM 1446 C CA . PHE A 1 194 ? 5.73 -26.484 -5.188 1 95.38 194 PHE A CA 1
ATOM 1447 C C . PHE A 1 194 ? 5.863 -26.578 -6.703 1 95.38 194 PHE A C 1
ATOM 1449 O O . PHE A 1 194 ? 6.977 -26.594 -7.23 1 95.38 194 PHE A O 1
ATOM 1456 N N . LEU A 1 195 ? 4.707 -26.594 -7.309 1 92.94 195 LEU A N 1
ATOM 1457 C CA . LEU A 1 195 ? 4.68 -26.656 -8.766 1 92.94 195 LEU A CA 1
ATOM 1458 C C . LEU A 1 195 ? 5.375 -25.438 -9.367 1 92.94 195 LEU A C 1
ATOM 1460 O O . LEU A 1 195 ? 6.238 -25.578 -10.242 1 92.94 195 LEU A O 1
ATOM 1464 N N . VAL A 1 196 ? 5.074 -24.266 -8.898 1 91.06 196 VAL A N 1
ATOM 1465 C CA . VAL A 1 196 ? 5.578 -23.031 -9.492 1 91.06 196 VAL A CA 1
ATOM 1466 C C . VAL A 1 196 ? 7.078 -22.906 -9.227 1 91.06 196 VAL A C 1
ATOM 1468 O O . VAL A 1 196 ? 7.824 -22.422 -10.078 1 91.06 196 VAL A O 1
ATOM 1471 N N . ASN A 1 197 ? 7.504 -23.297 -8.055 1 91.25 197 ASN A N 1
ATOM 1472 C CA . ASN A 1 197 ? 8.938 -23.25 -7.77 1 91.25 197 ASN A CA 1
ATOM 1473 C C . ASN A 1 197 ? 9.711 -24.25 -8.633 1 91.25 197 ASN A C 1
ATOM 1475 O O . ASN A 1 197 ? 10.82 -23.969 -9.078 1 91.25 197 ASN A O 1
ATOM 1479 N N . ALA A 1 198 ? 9.125 -25.391 -8.812 1 92 198 ALA A N 1
ATOM 1480 C CA . ALA A 1 198 ? 9.734 -26.375 -9.711 1 92 198 ALA A CA 1
ATOM 1481 C C . ALA A 1 198 ? 9.75 -25.875 -11.148 1 92 198 ALA A C 1
ATOM 1483 O O . ALA A 1 198 ? 10.727 -26.062 -11.867 1 92 198 ALA A O 1
ATOM 1484 N N . ALA A 1 199 ? 8.68 -25.25 -11.469 1 89.31 199 ALA A N 1
ATOM 1485 C CA . ALA A 1 199 ? 8.594 -24.672 -12.805 1 89.31 199 ALA A CA 1
ATOM 1486 C C . ALA A 1 199 ? 9.648 -23.594 -13.008 1 89.31 199 ALA A C 1
ATOM 1488 O O . ALA A 1 199 ? 10.219 -23.469 -14.102 1 89.31 199 ALA A O 1
ATOM 1489 N N . GLN A 1 200 ? 9.805 -22.844 -12.016 1 89.06 200 GLN A N 1
ATOM 1490 C CA . GLN A 1 200 ? 10.844 -21.828 -12.086 1 89.06 200 GLN A CA 1
ATOM 1491 C C . GLN A 1 200 ? 12.227 -22.453 -12.266 1 89.06 200 GLN A C 1
ATOM 1493 O O . GLN A 1 200 ? 13.023 -21.984 -13.086 1 89.06 200 GLN A O 1
ATOM 1498 N N . GLY A 1 201 ? 12.578 -23.438 -11.484 1 87.81 201 GLY A N 1
ATOM 1499 C CA . GLY A 1 201 ? 13.844 -24.125 -11.625 1 87.81 201 GLY A CA 1
ATOM 1500 C C . GLY A 1 201 ? 14.031 -24.75 -13 1 87.81 201 GLY A C 1
ATOM 1501 O O . GLY A 1 201 ? 15.078 -24.578 -13.625 1 87.81 201 GLY A O 1
ATOM 1502 N N . PHE A 1 202 ? 12.992 -25.406 -13.406 1 89.25 202 PHE A N 1
ATOM 1503 C CA . PHE A 1 202 ? 13.023 -26.047 -14.719 1 89.25 202 PHE A CA 1
ATOM 1504 C C . PHE A 1 202 ? 13.141 -25 -15.82 1 89.25 202 PHE A C 1
ATOM 1506 O O . PHE A 1 202 ? 13.977 -25.125 -16.719 1 89.25 202 PHE A O 1
ATOM 1513 N N . GLY A 1 203 ? 12.312 -23.969 -15.734 1 86.94 203 GLY A N 1
ATOM 1514 C CA . GLY A 1 203 ? 12.289 -22.938 -16.75 1 86.94 203 GLY A CA 1
ATOM 1515 C C . GLY A 1 203 ? 13.594 -22.172 -16.859 1 86.94 203 GLY A C 1
ATOM 1516 O O . GLY A 1 203 ? 14.086 -21.922 -17.969 1 86.94 203 GLY A O 1
ATOM 1517 N N . SER A 1 204 ? 14.102 -21.797 -15.758 1 86.06 204 SER A N 1
ATOM 1518 C CA . SER A 1 204 ? 15.367 -21.078 -15.773 1 86.06 204 SER A CA 1
ATOM 1519 C C . SER A 1 204 ? 16.484 -21.922 -16.359 1 86.06 204 SER A C 1
ATOM 1521 O O . SER A 1 204 ? 17.359 -21.406 -17.062 1 86.06 204 SER A O 1
ATOM 1523 N N . SER A 1 205 ? 16.484 -23.172 -16.062 1 85.69 205 SER A N 1
ATOM 1524 C CA . SER A 1 205 ? 17.5 -24.078 -16.609 1 85.69 205 SER A CA 1
ATOM 1525 C C . SER A 1 205 ? 17.328 -24.25 -18.109 1 85.69 205 SER A C 1
ATOM 1527 O O . SER A 1 205 ? 18.297 -24.422 -18.844 1 85.69 205 SER A O 1
ATOM 1529 N N . PHE A 1 206 ? 16.109 -24.281 -18.438 1 84.94 206 PHE A N 1
ATOM 1530 C CA . PHE A 1 206 ? 15.797 -24.391 -19.859 1 84.94 206 PHE A CA 1
ATOM 1531 C C . PHE A 1 206 ? 16.328 -23.188 -20.625 1 84.94 206 PHE A C 1
ATOM 1533 O O . PHE A 1 206 ? 16.984 -23.344 -21.656 1 84.94 206 PHE A O 1
ATOM 1540 N N . VAL A 1 207 ? 16.078 -21.969 -20.125 1 84.62 207 VAL A N 1
ATOM 1541 C CA . VAL A 1 207 ? 16.547 -20.734 -20.766 1 84.62 207 VAL A CA 1
ATOM 1542 C C . VAL A 1 207 ? 18.062 -20.703 -20.75 1 84.62 207 VAL A C 1
ATOM 1544 O O . VAL A 1 207 ? 18.703 -20.297 -21.719 1 84.62 207 VAL A O 1
ATOM 1547 N N . TYR A 1 208 ? 18.641 -21.094 -19.656 1 83.44 208 TYR A N 1
ATOM 1548 C CA . TYR A 1 208 ? 20.094 -21.172 -19.531 1 83.44 208 TYR A CA 1
ATOM 1549 C C . TYR A 1 208 ? 20.672 -22.109 -20.578 1 83.44 208 TYR A C 1
ATOM 1551 O O . TYR A 1 208 ? 21.688 -21.797 -21.219 1 83.44 208 TYR A O 1
ATOM 1559 N N . SER A 1 209 ? 20.047 -23.203 -20.75 1 85.12 209 SER A N 1
ATOM 1560 C CA . SER A 1 209 ? 20.5 -24.188 -21.719 1 85.12 209 SER A CA 1
ATOM 1561 C C . SER A 1 209 ? 20.422 -23.656 -23.141 1 85.12 209 SER A C 1
ATOM 1563 O O . SER A 1 209 ? 21.312 -23.891 -23.953 1 85.12 209 SER A O 1
ATOM 1565 N N . LEU A 1 210 ? 19.422 -22.922 -23.406 1 82.19 210 LEU A N 1
ATOM 1566 C CA . LEU A 1 210 ? 19.266 -22.344 -24.734 1 82.19 210 LEU A CA 1
ATOM 1567 C C . LEU A 1 210 ? 20.359 -21.328 -25.016 1 82.19 210 LEU A C 1
ATOM 1569 O O . LEU A 1 210 ? 20.781 -21.188 -26.172 1 82.19 210 LEU A O 1
ATOM 1573 N N . ARG A 1 211 ? 20.797 -20.656 -23.969 1 80.44 211 ARG A N 1
ATOM 1574 C CA . ARG A 1 211 ? 21.844 -19.641 -24.125 1 80.44 211 ARG A CA 1
ATOM 1575 C C . ARG A 1 211 ? 23.219 -20.297 -24.188 1 80.44 211 ARG A C 1
ATOM 1577 O O . ARG A 1 211 ? 24.156 -19.734 -24.781 1 80.44 211 ARG A O 1
ATOM 1584 N N . HIS A 1 212 ? 23.344 -21.453 -23.609 1 79.75 212 HIS A N 1
ATOM 1585 C CA . HIS A 1 212 ? 24.625 -22.141 -23.516 1 79.75 212 HIS A CA 1
ATOM 1586 C C . HIS A 1 212 ? 24.562 -23.547 -24.094 1 79.75 212 HIS A C 1
ATOM 1588 O O . HIS A 1 212 ? 25.078 -24.484 -23.5 1 79.75 212 HIS A O 1
ATOM 1594 N N . TRP A 1 213 ? 23.922 -23.719 -25.188 1 77.44 213 TRP A N 1
ATOM 1595 C CA . TRP A 1 213 ? 23.609 -25.016 -25.766 1 77.44 213 TRP A CA 1
ATOM 1596 C C . TRP A 1 213 ? 24.875 -25.859 -25.922 1 77.44 213 TRP A C 1
ATOM 1598 O O . TRP A 1 213 ? 24.875 -27.047 -25.578 1 77.44 213 TRP A O 1
ATOM 1608 N N . GLU A 1 214 ? 25.922 -25.344 -26.344 1 75.62 214 GLU A N 1
ATOM 1609 C CA . GLU A 1 214 ? 27.156 -26.078 -26.625 1 75.62 214 GLU A CA 1
ATOM 1610 C C . GLU A 1 214 ? 28.016 -26.234 -25.375 1 75.62 214 GLU A C 1
ATOM 1612 O O . GLU A 1 214 ? 28.609 -27.281 -25.156 1 75.62 214 GLU A O 1
ATOM 1617 N N . ALA A 1 215 ? 28 -25.328 -24.5 1 74.62 215 ALA A N 1
ATOM 1618 C CA . ALA A 1 215 ? 28.938 -25.281 -23.375 1 74.62 215 ALA A CA 1
ATOM 1619 C C . ALA A 1 215 ? 28.391 -26.031 -22.172 1 74.62 215 ALA A C 1
ATOM 1621 O O . ALA A 1 215 ? 29.109 -26.812 -21.547 1 74.62 215 ALA A O 1
ATOM 1622 N N . ASP A 1 216 ? 27.172 -25.812 -21.875 1 78.19 216 ASP A N 1
ATOM 1623 C CA . ASP A 1 216 ? 26.594 -26.375 -20.656 1 78.19 216 ASP A CA 1
ATOM 1624 C C . ASP A 1 216 ? 25.094 -26.625 -20.828 1 78.19 216 ASP A C 1
ATOM 1626 O O . ASP A 1 216 ? 24.266 -25.859 -20.344 1 78.19 216 ASP A O 1
ATOM 1630 N N . ASN A 1 217 ? 24.828 -27.703 -21.578 1 81.38 217 ASN A N 1
ATOM 1631 C CA . ASN A 1 217 ? 23.453 -28.125 -21.797 1 81.38 217 ASN A CA 1
ATOM 1632 C C . ASN A 1 217 ? 22.875 -28.797 -20.547 1 81.38 217 ASN A C 1
ATOM 1634 O O . ASN A 1 217 ? 23.359 -29.844 -20.125 1 81.38 217 ASN A O 1
ATOM 1638 N N . GLN A 1 218 ? 21.859 -28.234 -20.062 1 81.19 218 GLN A N 1
ATOM 1639 C CA . GLN A 1 218 ? 21.266 -28.688 -18.812 1 81.19 218 GLN A CA 1
ATOM 1640 C C . GLN A 1 218 ? 20.453 -29.953 -19.016 1 81.19 218 GLN A C 1
ATOM 1642 O O . GLN A 1 218 ? 20.141 -30.672 -18.062 1 81.19 218 GLN A O 1
ATOM 1647 N N . PHE A 1 219 ? 20.172 -30.281 -20.281 1 82.75 219 PHE A N 1
ATOM 1648 C CA . PHE A 1 219 ? 19.375 -31.469 -20.594 1 82.75 219 PHE A CA 1
ATOM 1649 C C . PHE A 1 219 ? 20.219 -32.719 -20.422 1 82.75 219 PHE A C 1
ATOM 1651 O O . PHE A 1 219 ? 19.688 -33.844 -20.391 1 82.75 219 PHE A O 1
ATOM 1658 N N . VAL A 1 220 ? 21.453 -32.5 -20.203 1 79.56 220 VAL A N 1
ATOM 1659 C CA . VAL A 1 220 ? 22.344 -33.625 -19.969 1 79.56 220 VAL A CA 1
ATOM 1660 C C . VAL A 1 220 ? 22.312 -34 -18.484 1 79.56 220 VAL A C 1
ATOM 1662 O O . VAL A 1 220 ? 22.625 -35.156 -18.125 1 79.56 220 VAL A O 1
ATOM 1665 N N . GLN A 1 221 ? 21.875 -33.125 -17.781 1 82.25 221 GLN A N 1
ATOM 1666 C CA . GLN A 1 221 ? 21.797 -33.406 -16.359 1 82.25 221 GLN A CA 1
ATOM 1667 C C . GLN A 1 221 ? 20.547 -34.219 -16.016 1 82.25 221 GLN A C 1
ATOM 1669 O O . GLN A 1 221 ? 19.438 -33.844 -16.375 1 82.25 221 GLN A O 1
ATOM 1674 N N . TRP A 1 222 ? 20.625 -35.312 -15.344 1 83.62 222 TRP A N 1
ATOM 1675 C CA . TRP A 1 222 ? 19.578 -36.312 -15.133 1 83.62 222 TRP A CA 1
ATOM 1676 C C . TRP A 1 222 ? 18.469 -35.75 -14.234 1 83.62 222 TRP A C 1
ATOM 1678 O O . TRP A 1 222 ? 17.297 -36.094 -14.406 1 83.62 222 TRP A O 1
ATOM 1688 N N . PRO A 1 223 ? 18.766 -34.812 -13.328 1 86.06 223 PRO A N 1
ATOM 1689 C CA . PRO A 1 223 ? 17.719 -34.375 -12.406 1 86.06 223 PRO A CA 1
ATOM 1690 C C . PRO A 1 223 ? 16.625 -33.562 -13.102 1 86.06 223 PRO A C 1
ATOM 1692 O O . PRO A 1 223 ? 15.555 -33.344 -12.523 1 86.06 223 PRO A O 1
ATOM 1695 N N . ILE A 1 224 ? 16.875 -33.125 -14.266 1 87 224 ILE A N 1
ATOM 1696 C CA . ILE A 1 224 ? 15.898 -32.312 -14.977 1 87 224 ILE A CA 1
ATOM 1697 C C . ILE A 1 224 ? 14.672 -33.156 -15.305 1 87 224 ILE A C 1
ATOM 1699 O O . ILE A 1 224 ? 13.555 -32.625 -15.359 1 87 224 ILE A O 1
ATOM 1703 N N . TYR A 1 225 ? 14.797 -34.406 -15.453 1 88.06 225 TYR A N 1
ATOM 1704 C CA . TYR A 1 225 ? 13.703 -35.281 -15.875 1 88.06 225 TYR A CA 1
ATOM 1705 C C . TYR A 1 225 ? 12.742 -35.562 -14.719 1 88.06 225 TYR A C 1
ATOM 1707 O O . TYR A 1 225 ? 11.531 -35.375 -14.859 1 88.06 225 TYR A O 1
ATOM 1715 N N . PRO A 1 226 ? 13.273 -35.938 -13.547 1 89.19 226 PRO A N 1
ATOM 1716 C CA . PRO A 1 226 ? 12.336 -36.031 -12.43 1 89.19 226 PRO A CA 1
ATOM 1717 C C . PRO A 1 226 ? 11.633 -34.719 -12.109 1 89.19 226 PRO A C 1
ATOM 1719 O O . PRO A 1 226 ? 10.484 -34.719 -11.648 1 89.19 226 PRO A O 1
ATOM 1722 N N . LEU A 1 227 ? 12.352 -33.688 -12.297 1 91 227 LEU A N 1
ATOM 1723 C CA . LEU A 1 227 ? 11.734 -32.406 -12.078 1 91 227 LEU A CA 1
ATOM 1724 C C . LEU A 1 227 ? 10.555 -32.188 -13.023 1 91 227 LEU A C 1
ATOM 1726 O O . LEU A 1 227 ? 9.508 -31.688 -12.609 1 91 227 LEU A O 1
ATOM 1730 N N . PHE A 1 228 ? 10.711 -32.562 -14.266 1 91.19 228 PHE A N 1
ATOM 1731 C CA . PHE A 1 228 ? 9.648 -32.438 -15.25 1 91.19 228 PHE A CA 1
ATOM 1732 C C . PHE A 1 228 ? 8.461 -33.312 -14.875 1 91.19 228 PHE A C 1
ATOM 1734 O O . PHE A 1 228 ? 7.309 -32.906 -14.977 1 91.19 228 PHE A O 1
ATOM 1741 N N . VAL A 1 229 ? 8.711 -34.5 -14.516 1 92.19 229 VAL A N 1
ATOM 1742 C CA . VAL A 1 229 ? 7.652 -35.406 -14.109 1 92.19 229 VAL A CA 1
ATOM 1743 C C . VAL A 1 229 ? 6.91 -34.844 -12.898 1 92.19 229 VAL A C 1
ATOM 1745 O O . VAL A 1 229 ? 5.68 -34.906 -12.836 1 92.19 229 VAL A O 1
ATOM 1748 N N . PHE A 1 230 ? 7.652 -34.312 -11.977 1 94.12 230 PHE A N 1
ATOM 1749 C CA . PHE A 1 230 ? 7.066 -33.688 -10.797 1 94.12 230 PHE A CA 1
ATOM 1750 C C . PHE A 1 230 ? 6.113 -32.562 -11.188 1 94.12 230 PHE A C 1
ATOM 1752 O O . PHE A 1 230 ? 5.02 -32.438 -10.625 1 94.12 230 PHE A O 1
ATOM 1759 N N . ILE A 1 231 ? 6.477 -31.781 -12.141 1 92.56 231 ILE A N 1
ATOM 1760 C CA . ILE A 1 231 ? 5.672 -30.656 -12.617 1 92.56 231 ILE A CA 1
ATOM 1761 C C . ILE A 1 231 ? 4.355 -31.172 -13.195 1 92.56 231 ILE A C 1
ATOM 1763 O O . ILE A 1 231 ? 3.283 -30.672 -12.867 1 92.56 231 ILE A O 1
ATOM 1767 N N . VAL A 1 232 ? 4.438 -32.219 -13.984 1 90.19 232 VAL A N 1
ATOM 1768 C CA . VAL A 1 232 ? 3.26 -32.781 -14.633 1 90.19 232 VAL A CA 1
ATOM 1769 C C . VAL A 1 232 ? 2.297 -33.344 -13.586 1 90.19 232 VAL A C 1
ATOM 1771 O O . VAL A 1 232 ? 1.099 -33.031 -13.617 1 90.19 232 VAL A O 1
ATOM 1774 N N . ILE A 1 233 ? 2.807 -34.031 -12.664 1 92.81 233 ILE A N 1
ATOM 1775 C CA . ILE A 1 233 ? 1.984 -34.656 -11.633 1 92.81 233 ILE A CA 1
ATOM 1776 C C . ILE A 1 233 ? 1.313 -33.562 -10.789 1 92.81 233 ILE A C 1
ATOM 1778 O O . ILE A 1 233 ? 0.116 -33.656 -10.508 1 92.81 233 ILE A O 1
ATOM 1782 N N . THR A 1 234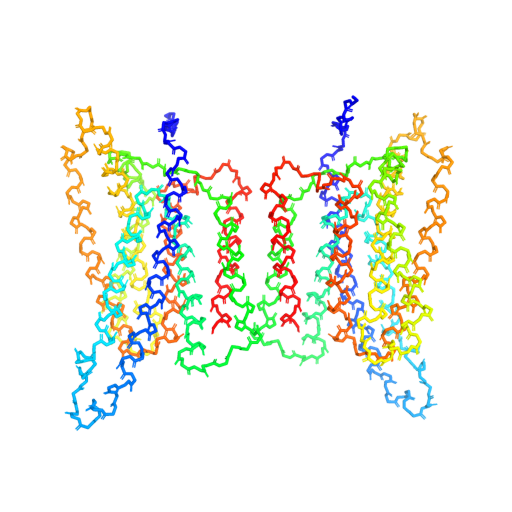 ? 2.057 -32.625 -10.375 1 92.69 234 THR A N 1
ATOM 1783 C CA . THR A 1 234 ? 1.521 -31.562 -9.508 1 92.69 234 THR A CA 1
ATOM 1784 C C . THR A 1 234 ? 0.486 -30.719 -10.25 1 92.69 234 THR A C 1
ATOM 1786 O O . THR A 1 234 ? -0.484 -30.25 -9.648 1 92.69 234 THR A O 1
ATOM 1789 N N . VAL A 1 235 ? 0.667 -30.5 -11.531 1 88.5 235 VAL A N 1
ATOM 1790 C CA . VAL A 1 235 ? -0.312 -29.766 -12.328 1 88.5 235 VAL A CA 1
ATOM 1791 C C . VAL A 1 235 ? -1.645 -30.516 -12.328 1 88.5 235 VAL A C 1
ATOM 1793 O O . VAL A 1 235 ? -2.703 -29.906 -12.156 1 88.5 235 VAL A O 1
ATOM 1796 N N . ILE A 1 236 ? -1.57 -31.781 -12.531 1 88.62 236 ILE A N 1
ATOM 1797 C CA . ILE A 1 236 ? -2.77 -32.594 -12.594 1 88.62 236 ILE A CA 1
ATOM 1798 C C . ILE A 1 236 ? -3.5 -32.562 -11.25 1 88.62 236 ILE A C 1
ATOM 1800 O O . ILE A 1 236 ? -4.715 -32.344 -11.211 1 88.62 236 ILE A O 1
ATOM 1804 N N . ILE A 1 237 ? -2.771 -32.656 -10.18 1 91 237 ILE A N 1
ATOM 1805 C CA . ILE A 1 237 ? -3.363 -32.625 -8.852 1 91 237 ILE A CA 1
ATOM 1806 C C . ILE A 1 237 ? -3.971 -31.25 -8.602 1 91 237 ILE A C 1
ATOM 1808 O O . ILE A 1 237 ? -5.09 -31.141 -8.094 1 91 237 ILE A O 1
ATOM 1812 N N . GLN A 1 238 ? -3.207 -30.234 -8.977 1 89.75 238 GLN A N 1
ATOM 1813 C CA . GLN A 1 238 ? -3.656 -28.859 -8.766 1 89.75 238 GLN A CA 1
ATOM 1814 C C . GLN A 1 238 ? -4.957 -28.594 -9.516 1 89.75 238 GLN A C 1
ATOM 1816 O O . GLN A 1 238 ? -5.91 -28.062 -8.945 1 89.75 238 GLN A O 1
ATOM 1821 N N . VAL A 1 239 ? -5 -28.984 -10.781 1 81.88 239 VAL A N 1
ATOM 1822 C CA . VAL A 1 239 ? -6.172 -28.734 -11.609 1 81.88 239 VAL A CA 1
ATOM 1823 C C . VAL A 1 239 ? -7.367 -29.516 -11.07 1 81.88 239 VAL A C 1
ATOM 1825 O O . VAL A 1 239 ? -8.484 -29 -11.023 1 81.88 239 VAL A O 1
ATOM 1828 N N . ASN A 1 240 ? -7.176 -30.719 -10.672 1 85.5 240 ASN A N 1
ATOM 1829 C CA . ASN A 1 240 ? -8.242 -31.578 -10.164 1 85.5 240 ASN A CA 1
ATOM 1830 C C . ASN A 1 240 ? -8.883 -30.984 -8.914 1 85.5 240 ASN A C 1
ATOM 1832 O O . ASN A 1 240 ? -10.109 -30.891 -8.82 1 85.5 240 ASN A O 1
ATOM 1836 N N . TYR A 1 241 ? -8.109 -30.547 -8.047 1 88.62 241 TYR A N 1
ATOM 1837 C CA . TYR A 1 241 ? -8.656 -30.062 -6.785 1 88.62 241 TYR A CA 1
ATOM 1838 C C . TYR A 1 241 ? -9.195 -28.656 -6.934 1 88.62 241 TYR A C 1
ATOM 1840 O O . TYR A 1 241 ? -10.117 -28.25 -6.215 1 88.62 241 TYR A O 1
ATOM 1848 N N . LEU A 1 242 ? -8.609 -27.906 -7.852 1 84.56 242 LEU A N 1
ATOM 1849 C CA . LEU A 1 242 ? -9.211 -26.609 -8.148 1 84.56 242 LEU A CA 1
ATOM 1850 C C . LEU A 1 242 ? -10.609 -26.766 -8.727 1 84.56 242 LEU A C 1
ATOM 1852 O O . LEU A 1 242 ? -11.539 -26.062 -8.328 1 84.56 242 LEU A O 1
ATOM 1856 N N . ASN A 1 243 ? -10.711 -27.766 -9.578 1 78.38 243 ASN A N 1
ATOM 1857 C CA . ASN A 1 243 ? -12.008 -28.047 -10.18 1 78.38 243 ASN A CA 1
ATOM 1858 C C . ASN A 1 243 ? -13.008 -28.562 -9.148 1 78.38 243 ASN A C 1
ATOM 1860 O O . ASN A 1 243 ? -14.188 -28.219 -9.203 1 78.38 243 ASN A O 1
ATOM 1864 N N . LYS A 1 244 ? -12.508 -29.312 -8.297 1 82.5 244 LYS A N 1
ATOM 1865 C CA . LYS A 1 244 ? -13.367 -29.797 -7.219 1 82.5 244 LYS A CA 1
ATOM 1866 C C . LYS A 1 244 ? -13.891 -28.625 -6.375 1 82.5 244 LYS A C 1
ATOM 1868 O O . LYS A 1 244 ? -15.07 -28.609 -6.012 1 82.5 244 LYS A O 1
ATOM 1873 N N . SER A 1 245 ? -13.039 -27.734 -6.109 1 84.5 245 SER A N 1
ATOM 1874 C CA . SER A 1 245 ? -13.461 -26.562 -5.34 1 84.5 245 SER A CA 1
ATOM 1875 C C . SER A 1 245 ? -14.492 -25.734 -6.102 1 84.5 245 SER A C 1
ATOM 1877 O O . SER A 1 245 ? -15.492 -25.297 -5.531 1 84.5 245 SER A O 1
ATOM 1879 N N . LEU A 1 246 ? -14.281 -25.578 -7.352 1 76.31 246 LEU A N 1
ATOM 1880 C CA . LEU A 1 246 ? -15.156 -24.75 -8.188 1 76.31 246 LEU A CA 1
ATOM 1881 C C . LEU A 1 246 ? -16.5 -25.438 -8.406 1 76.31 246 LEU A C 1
ATOM 1883 O O . LEU A 1 246 ? -17.484 -24.797 -8.758 1 76.31 246 LEU A O 1
ATOM 1887 N N . SER A 1 247 ? -16.531 -26.719 -8.188 1 77 247 SER A N 1
ATOM 1888 C CA . SER A 1 247 ? -17.781 -27.469 -8.32 1 77 247 SER A CA 1
ATOM 1889 C C . SER A 1 247 ? -18.672 -27.266 -7.094 1 77 247 SER A C 1
ATOM 1891 O O . SER A 1 247 ? -19.906 -27.328 -7.195 1 77 247 SER A O 1
ATOM 1893 N N . TYR A 1 248 ? -18.062 -27 -5.98 1 80.56 248 TYR A N 1
ATOM 1894 C CA . TYR A 1 248 ? -18.812 -26.906 -4.742 1 80.56 248 TYR A CA 1
ATOM 1895 C C . TYR A 1 248 ? -19.109 -25.453 -4.387 1 80.56 248 TYR A C 1
ATOM 1897 O O . TYR A 1 248 ? -20.109 -25.156 -3.725 1 80.56 248 TYR A O 1
ATOM 1905 N N . PHE A 1 249 ? -18.281 -24.625 -4.852 1 81.88 249 PHE A N 1
ATOM 1906 C CA . PHE A 1 249 ? -18.406 -23.234 -4.41 1 81.88 249 PHE A CA 1
ATOM 1907 C C . PHE A 1 249 ? -18.406 -22.297 -5.605 1 81.88 249 PHE A C 1
ATOM 1909 O O . PHE A 1 249 ? -17.984 -22.656 -6.699 1 81.88 249 PHE A O 1
ATOM 1916 N N . SER A 1 250 ? -18.891 -21.078 -5.328 1 76.38 250 SER A N 1
ATOM 1917 C CA . SER A 1 250 ? -18.969 -20.078 -6.383 1 76.38 250 SER A CA 1
ATOM 1918 C C . SER A 1 250 ? -17.594 -19.516 -6.742 1 76.38 250 SER A C 1
ATOM 1920 O O . SER A 1 250 ? -16.719 -19.453 -5.891 1 76.38 250 SER A O 1
ATOM 1922 N N . THR A 1 251 ? -17.422 -19.109 -7.977 1 71.88 251 THR A N 1
ATOM 1923 C CA . THR A 1 251 ? -16.172 -18.562 -8.5 1 71.88 251 THR A CA 1
ATOM 1924 C C . THR A 1 251 ? -15.805 -17.266 -7.773 1 71.88 251 THR A C 1
ATOM 1926 O O . THR A 1 251 ? -14.625 -16.984 -7.559 1 71.88 251 THR A O 1
ATOM 1929 N N . SER A 1 252 ? -16.75 -16.531 -7.391 1 71.06 252 SER A N 1
ATOM 1930 C CA . SER A 1 252 ? -16.531 -15.242 -6.734 1 71.06 252 SER A CA 1
ATOM 1931 C C . SER A 1 252 ? -15.836 -15.414 -5.391 1 71.06 252 SER A C 1
ATOM 1933 O O . SER A 1 252 ? -15.133 -14.508 -4.93 1 71.06 252 SER A O 1
ATOM 1935 N N . ILE A 1 253 ? -15.961 -16.531 -4.855 1 79.25 253 ILE A N 1
ATOM 1936 C CA . ILE A 1 253 ? -15.336 -16.828 -3.57 1 79.25 253 ILE A CA 1
ATOM 1937 C C . ILE A 1 253 ? -14.016 -17.562 -3.797 1 79.25 253 ILE A C 1
ATOM 1939 O O . ILE A 1 253 ? -12.992 -17.203 -3.219 1 79.25 253 ILE A O 1
ATOM 1943 N N . VAL A 1 254 ? -14.086 -18.516 -4.68 1 82.5 254 VAL A N 1
ATOM 1944 C CA . VAL A 1 254 ? -12.945 -19.406 -4.875 1 82.5 254 VAL A CA 1
ATOM 1945 C C . VAL A 1 254 ? -11.773 -18.625 -5.453 1 82.5 254 VAL A C 1
ATOM 1947 O O . VAL A 1 254 ? -10.641 -18.766 -4.996 1 82.5 254 VAL A O 1
ATOM 1950 N N . THR A 1 255 ? -12.023 -17.719 -6.348 1 80.12 255 THR A N 1
ATOM 1951 C CA . THR A 1 255 ? -10.953 -17.047 -7.094 1 80.12 255 THR A CA 1
ATOM 1952 C C . THR A 1 255 ? -10.133 -16.156 -6.18 1 80.12 255 THR A C 1
ATOM 1954 O O . THR A 1 255 ? -8.906 -16.281 -6.109 1 80.12 255 THR A O 1
ATOM 1957 N N . PRO A 1 256 ? -10.766 -15.367 -5.453 1 81.56 256 PRO A N 1
ATOM 1958 C CA . PRO A 1 256 ? -9.953 -14.516 -4.578 1 81.56 256 PRO A CA 1
ATOM 1959 C C . PRO A 1 256 ? -9.258 -15.305 -3.467 1 81.56 256 PRO A C 1
ATOM 1961 O O . PRO A 1 256 ? -8.109 -15.016 -3.121 1 81.56 256 PRO A O 1
ATOM 1964 N N . VAL A 1 257 ? -9.945 -16.266 -2.92 1 87 257 VAL A N 1
ATOM 1965 C CA . VAL A 1 257 ? -9.391 -17.047 -1.826 1 87 257 VAL A CA 1
ATOM 1966 C C . VAL A 1 257 ? -8.211 -17.875 -2.336 1 87 257 VAL A C 1
ATOM 1968 O O . VAL A 1 257 ? -7.176 -17.969 -1.677 1 87 257 VAL A O 1
ATOM 1971 N N . TYR A 1 258 ? -8.461 -18.453 -3.471 1 89.44 258 TYR A N 1
ATOM 1972 C CA . TYR A 1 258 ? -7.391 -19.234 -4.082 1 89.44 258 TYR A CA 1
ATOM 1973 C C . TYR A 1 258 ? -6.164 -18.375 -4.348 1 89.44 258 TYR A C 1
ATOM 1975 O O . TYR A 1 258 ? -5.035 -18.781 -4.07 1 89.44 258 TYR A O 1
ATOM 1983 N N . PHE A 1 259 ? -6.375 -17.219 -4.855 1 88.38 259 PHE A N 1
ATOM 1984 C CA . PHE A 1 259 ? -5.262 -16.344 -5.16 1 88.38 259 PHE A CA 1
ATOM 1985 C C . PHE A 1 259 ? -4.441 -16.047 -3.908 1 88.38 259 PHE A C 1
ATOM 1987 O O . PHE A 1 259 ? -3.211 -16.141 -3.936 1 88.38 259 PHE A O 1
ATOM 1994 N N . VAL A 1 260 ? -5.082 -15.727 -2.852 1 89.44 260 VAL A N 1
ATOM 1995 C CA . VAL A 1 260 ? -4.402 -15.328 -1.622 1 89.44 260 VAL A CA 1
ATOM 1996 C C . VAL A 1 260 ? -3.652 -16.531 -1.038 1 89.44 260 VAL A C 1
ATOM 1998 O O . VAL A 1 260 ? -2.479 -16.422 -0.68 1 89.44 260 VAL A O 1
ATOM 2001 N N . PHE A 1 261 ? -4.305 -17.672 -0.963 1 92.12 261 PHE A N 1
ATOM 2002 C CA . PHE A 1 261 ? -3.693 -18.859 -0.383 1 92.12 261 PHE A CA 1
ATOM 2003 C C . PHE A 1 261 ? -2.545 -19.359 -1.253 1 92.12 261 PHE A C 1
ATOM 2005 O O . PHE A 1 261 ? -1.469 -19.688 -0.745 1 92.12 261 PHE A O 1
ATOM 2012 N N . PHE A 1 262 ? -2.797 -19.406 -2.51 1 93.31 262 PHE A N 1
ATOM 2013 C CA . PHE A 1 262 ? -1.791 -19.859 -3.461 1 93.31 262 PHE A CA 1
ATOM 2014 C C . PHE A 1 262 ? -0.562 -18.953 -3.422 1 93.31 262 PHE A C 1
ATOM 2016 O O . PHE A 1 262 ? 0.567 -19.453 -3.332 1 93.31 262 PHE A O 1
ATOM 2023 N N . SER A 1 263 ? -0.784 -17.656 -3.494 1 93 263 SER A N 1
ATOM 2024 C CA . SER A 1 263 ? 0.325 -16.703 -3.504 1 93 263 SER A CA 1
ATOM 2025 C C . SER A 1 263 ? 1.09 -16.734 -2.184 1 93 263 SER A C 1
ATOM 2027 O O . SER A 1 263 ? 2.32 -16.672 -2.172 1 93 263 SER A O 1
ATOM 2029 N N . SER A 1 264 ? 0.367 -16.797 -1.084 1 92.88 264 SER A N 1
ATOM 2030 C CA . SER A 1 264 ? 1.018 -16.891 0.22 1 92.88 264 SER A CA 1
ATOM 2031 C C . SER A 1 264 ? 1.859 -18.156 0.34 1 92.88 264 SER A C 1
ATOM 2033 O O . SER A 1 264 ? 2.998 -18.109 0.811 1 92.88 264 SER A O 1
ATOM 2035 N N . ALA A 1 265 ? 1.291 -19.234 -0.079 1 94.69 265 ALA A N 1
ATOM 2036 C CA . ALA A 1 265 ? 2.02 -20.5 -0.046 1 94.69 265 ALA A CA 1
ATOM 2037 C C . ALA A 1 265 ? 3.252 -20.453 -0.943 1 94.69 265 ALA A C 1
ATOM 2039 O O . ALA A 1 265 ? 4.316 -20.953 -0.575 1 94.69 265 ALA A O 1
ATOM 2040 N N . THR A 1 266 ? 3.086 -19.844 -2.062 1 93.5 266 THR A N 1
ATOM 2041 C CA . THR A 1 266 ? 4.184 -19.75 -3.018 1 93.5 266 THR A CA 1
ATOM 2042 C C . THR A 1 266 ? 5.309 -18.875 -2.461 1 93.5 266 THR A C 1
ATOM 2044 O O . THR A 1 266 ? 6.484 -19.234 -2.566 1 93.5 266 THR A O 1
ATOM 2047 N N . LEU A 1 267 ? 4.934 -17.766 -1.89 1 90.38 267 LEU A N 1
ATOM 2048 C CA . LEU A 1 267 ? 5.934 -16.891 -1.287 1 90.38 267 LEU A CA 1
ATOM 2049 C C . LEU A 1 267 ? 6.676 -17.609 -0.166 1 90.38 267 LEU A C 1
ATOM 2051 O O . LEU A 1 267 ? 7.902 -17.516 -0.065 1 90.38 267 LEU A O 1
ATOM 2055 N N . THR A 1 268 ? 5.98 -18.312 0.602 1 91.69 268 THR A N 1
ATOM 2056 C CA . THR A 1 268 ? 6.582 -19.047 1.718 1 91.69 268 THR A CA 1
ATOM 2057 C C . THR A 1 268 ? 7.504 -20.141 1.213 1 91.69 268 THR A C 1
ATOM 2059 O O . THR A 1 268 ? 8.641 -20.266 1.677 1 91.69 268 THR A O 1
ATOM 2062 N N . THR A 1 269 ? 7.004 -20.906 0.281 1 93.62 269 THR A N 1
ATOM 2063 C CA . THR A 1 269 ? 7.805 -21.984 -0.277 1 93.62 269 THR A CA 1
ATOM 2064 C C . THR A 1 269 ? 9.078 -21.438 -0.916 1 93.62 269 THR A C 1
ATOM 2066 O O . THR A 1 269 ? 10.164 -22 -0.729 1 93.62 269 THR A O 1
ATOM 2069 N N . SER A 1 270 ? 8.93 -20.375 -1.61 1 90.19 270 SER A N 1
ATOM 2070 C CA . SER A 1 270 ? 10.086 -19.766 -2.264 1 90.19 270 SER A CA 1
ATOM 2071 C C . SER A 1 270 ? 11.078 -19.234 -1.239 1 90.19 270 SER A C 1
ATOM 2073 O O . SER A 1 270 ? 12.289 -19.375 -1.415 1 90.19 270 SER A O 1
ATOM 2075 N N . ALA A 1 271 ? 10.578 -18.625 -0.245 1 88.06 271 ALA A N 1
ATOM 2076 C CA . ALA A 1 271 ? 11.445 -18.094 0.802 1 88.06 271 ALA A CA 1
ATOM 2077 C C . ALA A 1 271 ? 12.211 -19.203 1.5 1 88.06 271 ALA A C 1
ATOM 2079 O O . ALA A 1 271 ? 13.391 -19.047 1.842 1 88.06 271 ALA A O 1
ATOM 2080 N N . VAL A 1 272 ? 11.594 -20.312 1.717 1 90.62 272 VAL A N 1
ATOM 2081 C CA . VAL A 1 272 ? 12.25 -21.438 2.369 1 90.62 272 VAL A CA 1
ATOM 2082 C C . VAL A 1 272 ? 13.258 -22.062 1.414 1 90.62 272 VAL A C 1
ATOM 2084 O O . VAL A 1 272 ? 14.367 -22.422 1.817 1 90.62 272 VAL A O 1
ATOM 2087 N N . LEU A 1 273 ? 12.906 -22.188 0.231 1 90.06 273 LEU A N 1
ATOM 2088 C CA . LEU A 1 273 ? 13.75 -22.812 -0.777 1 90.06 273 LEU A CA 1
ATOM 2089 C C . LEU A 1 273 ? 15.047 -22.031 -0.973 1 90.06 273 LEU A C 1
ATOM 2091 O O . LEU A 1 273 ? 16.141 -22.609 -0.96 1 90.06 273 LEU A O 1
ATOM 2095 N N . TYR A 1 274 ? 14.953 -20.766 -1.065 1 85.94 274 TYR A N 1
ATOM 2096 C CA . TYR A 1 274 ? 16.109 -19.938 -1.393 1 85.94 274 TYR A CA 1
ATOM 2097 C C . TYR A 1 274 ? 16.688 -19.297 -0.141 1 85.94 274 TYR A C 1
ATOM 2099 O O . TYR A 1 274 ? 17.531 -18.406 -0.232 1 85.94 274 TYR A O 1
ATOM 2107 N N . GLN A 1 275 ? 16.078 -19.734 1.103 1 80.06 275 GLN A N 1
ATOM 2108 C CA . GLN A 1 275 ? 16.578 -19.297 2.4 1 80.06 275 GLN A CA 1
ATOM 2109 C C . GLN A 1 275 ? 16.531 -17.766 2.504 1 80.06 275 GLN A C 1
ATOM 2111 O O . GLN A 1 275 ? 17.5 -17.141 2.918 1 80.06 275 GLN A O 1
ATOM 2116 N N . GLY A 1 276 ? 15.445 -17.312 2.043 1 75.06 276 GLY A N 1
ATOM 2117 C CA . GLY A 1 276 ? 15.211 -15.867 2.043 1 75.06 276 GLY A CA 1
ATOM 2118 C C . GLY A 1 276 ? 14.641 -15.359 0.734 1 75.06 276 GLY A C 1
ATOM 2119 O O . GLY A 1 276 ? 14.281 -16.141 -0.141 1 75.06 276 GLY A O 1
ATOM 2120 N N . PHE A 1 277 ? 14.453 -14.039 0.619 1 70 277 PHE A N 1
ATOM 2121 C CA . PHE A 1 277 ? 13.828 -13.461 -0.559 1 70 277 PHE A CA 1
ATOM 2122 C C . PHE A 1 277 ? 14.867 -13.078 -1.6 1 70 277 PHE A C 1
ATOM 2124 O O . PHE A 1 277 ? 14.523 -12.672 -2.715 1 70 277 PHE A O 1
ATOM 2131 N N . ASN A 1 278 ? 16.094 -13.516 -1.357 1 68.62 278 ASN A N 1
ATOM 2132 C CA . ASN A 1 278 ? 17.172 -13.195 -2.285 1 68.62 278 ASN A CA 1
ATOM 2133 C C . ASN A 1 278 ? 17.094 -11.734 -2.738 1 68.62 278 ASN A C 1
ATOM 2135 O O . ASN A 1 278 ? 17.172 -11.453 -3.936 1 68.62 278 ASN A O 1
ATOM 2139 N N . VAL A 1 279 ? 16.703 -10.844 -1.825 1 69.75 279 VAL A N 1
ATOM 2140 C CA . VAL A 1 279 ? 16.578 -9.422 -2.145 1 69.75 279 VAL A CA 1
ATOM 2141 C C . VAL A 1 279 ? 17.844 -8.688 -1.707 1 69.75 279 VAL A C 1
ATOM 2143 O O . VAL A 1 279 ? 18.656 -9.227 -0.951 1 69.75 279 VAL A O 1
ATOM 2146 N N . ALA A 1 280 ? 18.062 -7.523 -2.277 1 69.94 280 ALA A N 1
ATOM 2147 C CA . ALA A 1 280 ? 19.281 -6.742 -2.055 1 69.94 280 ALA A CA 1
ATOM 2148 C C . ALA A 1 280 ? 19.359 -6.262 -0.607 1 69.94 280 ALA A C 1
ATOM 2150 O O . ALA A 1 280 ? 20.438 -6.289 0 1 69.94 280 ALA A O 1
ATOM 2151 N N . THR A 1 281 ? 18.234 -5.844 -0.041 1 80.44 281 THR A N 1
ATOM 2152 C CA . THR A 1 281 ? 18.234 -5.32 1.32 1 80.44 281 THR A CA 1
ATOM 2153 C C . THR A 1 281 ? 17.016 -5.824 2.088 1 80.44 281 THR A C 1
ATOM 2155 O O . THR A 1 281 ? 16.047 -6.297 1.485 1 80.44 281 THR A O 1
ATOM 2158 N N . VAL A 1 282 ? 17.156 -5.816 3.365 1 82.81 282 VAL A N 1
ATOM 2159 C CA . VAL A 1 282 ? 16.062 -6.203 4.242 1 82.81 282 VAL A CA 1
ATOM 2160 C C . VAL A 1 282 ? 14.844 -5.316 3.965 1 82.81 282 VAL A C 1
ATOM 2162 O O . VAL A 1 282 ? 13.703 -5.789 4.004 1 82.81 282 VAL A O 1
ATOM 2165 N N . ILE A 1 283 ? 15.156 -4.074 3.598 1 86.31 283 ILE A N 1
ATOM 2166 C CA . ILE A 1 283 ? 14.094 -3.121 3.311 1 86.31 283 ILE A CA 1
ATOM 2167 C C . ILE A 1 283 ? 13.312 -3.57 2.076 1 86.31 283 ILE A C 1
ATOM 2169 O O . ILE A 1 283 ? 12.086 -3.471 2.035 1 86.31 283 ILE A O 1
ATOM 2173 N N . ASP A 1 284 ? 13.977 -4.141 1.162 1 87.5 284 ASP A N 1
ATOM 2174 C CA . ASP A 1 284 ? 13.312 -4.641 -0.037 1 87.5 284 ASP A CA 1
ATOM 2175 C C . ASP A 1 284 ? 12.406 -5.828 0.29 1 87.5 284 ASP A C 1
ATOM 2177 O O . ASP A 1 284 ? 11.312 -5.949 -0.255 1 87.5 284 ASP A O 1
ATOM 2181 N N . GLY A 1 285 ? 12.906 -6.641 1.169 1 86.94 285 GLY A N 1
ATOM 2182 C CA . GLY A 1 285 ? 12.109 -7.781 1.585 1 86.94 285 GLY A CA 1
ATOM 2183 C C . GLY A 1 285 ? 10.82 -7.383 2.283 1 86.94 285 GLY A C 1
ATOM 2184 O O . GLY A 1 285 ? 9.75 -7.902 1.969 1 86.94 285 GLY A O 1
ATOM 2185 N N . ILE A 1 286 ? 10.945 -6.453 3.158 1 89.94 286 ILE A N 1
ATOM 2186 C CA . ILE A 1 286 ? 9.773 -5.969 3.885 1 89.94 286 ILE A CA 1
ATOM 2187 C C . ILE A 1 286 ? 8.805 -5.297 2.914 1 89.94 286 ILE A C 1
ATOM 2189 O O . ILE A 1 286 ? 7.59 -5.465 3.025 1 89.94 286 ILE A O 1
ATOM 2193 N N . SER A 1 287 ? 9.336 -4.602 1.998 1 90.88 287 SER A N 1
ATOM 2194 C CA . SER A 1 287 ? 8.508 -3.908 1.016 1 90.88 287 SER A CA 1
ATOM 2195 C C . SER A 1 287 ? 7.719 -4.895 0.161 1 90.88 287 SER A C 1
ATOM 2197 O O . SER A 1 287 ? 6.566 -4.637 -0.19 1 90.88 287 SER A O 1
ATOM 2199 N N . ILE A 1 288 ? 8.359 -6 -0.156 1 90.56 288 ILE A N 1
ATOM 2200 C CA . ILE A 1 288 ? 7.684 -7.02 -0.948 1 90.56 288 ILE A CA 1
ATOM 2201 C C . ILE A 1 288 ? 6.52 -7.602 -0.153 1 90.56 288 ILE A C 1
ATOM 2203 O O . ILE A 1 288 ? 5.418 -7.77 -0.684 1 90.56 288 ILE A O 1
ATOM 2207 N N . ILE A 1 289 ? 6.754 -7.848 1.106 1 91.44 289 ILE A N 1
ATOM 2208 C CA . ILE A 1 289 ? 5.715 -8.398 1.971 1 91.44 289 ILE A CA 1
ATOM 2209 C C . ILE A 1 289 ? 4.566 -7.398 2.102 1 91.44 289 ILE A C 1
ATOM 2211 O O . ILE A 1 289 ? 3.396 -7.77 1.999 1 91.44 289 ILE A O 1
ATOM 2215 N N . LEU A 1 290 ? 4.91 -6.168 2.299 1 93.44 290 LEU A N 1
ATOM 2216 C CA . LEU A 1 290 ? 3.893 -5.133 2.43 1 93.44 290 LEU A CA 1
ATOM 2217 C C . LEU A 1 290 ? 3.117 -4.965 1.127 1 93.44 290 LEU A C 1
ATOM 2219 O O . LEU A 1 290 ? 1.898 -4.777 1.145 1 93.44 290 LEU A O 1
ATOM 2223 N N . GLY A 1 291 ? 3.85 -4.984 0.034 1 93.88 291 GLY A N 1
ATOM 2224 C CA . GLY A 1 291 ? 3.17 -4.949 -1.251 1 93.88 291 GLY A CA 1
ATOM 2225 C C . GLY A 1 291 ? 2.186 -6.086 -1.438 1 93.88 291 GLY A C 1
ATOM 2226 O O . GLY A 1 291 ? 1.088 -5.887 -1.962 1 93.88 291 GLY A O 1
ATOM 2227 N N . PHE A 1 292 ? 2.568 -7.238 -0.991 1 93.75 292 PHE A N 1
ATOM 2228 C CA . PHE A 1 292 ? 1.699 -8.406 -1.085 1 93.75 292 PHE A CA 1
ATOM 2229 C C . PHE A 1 292 ? 0.45 -8.219 -0.231 1 93.75 292 PHE A C 1
ATOM 2231 O O . PHE A 1 292 ? -0.659 -8.539 -0.668 1 93.75 292 PHE A O 1
ATOM 2238 N N . VAL A 1 293 ? 0.631 -7.742 0.95 1 94.44 293 VAL A N 1
ATOM 2239 C CA . VAL A 1 293 ? -0.514 -7.523 1.828 1 94.44 293 VAL A CA 1
ATOM 2240 C C . VAL A 1 293 ? -1.459 -6.5 1.201 1 94.44 293 VAL A C 1
ATOM 2242 O O . VAL A 1 293 ? -2.682 -6.652 1.271 1 94.44 293 VAL A O 1
ATOM 2245 N N . VAL A 1 294 ? -0.913 -5.496 0.594 1 95.38 294 VAL A N 1
ATOM 2246 C CA . VAL A 1 294 ? -1.712 -4.492 -0.101 1 95.38 294 VAL A CA 1
ATOM 2247 C C . VAL A 1 294 ? -2.545 -5.16 -1.193 1 95.38 294 VAL A C 1
ATOM 2249 O O . VAL A 1 294 ? -3.732 -4.867 -1.346 1 95.38 294 VAL A O 1
ATOM 2252 N N . ILE A 1 295 ? -1.928 -6.07 -1.894 1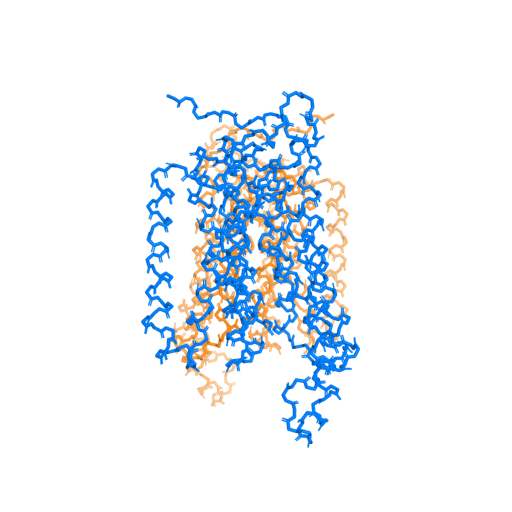 94.12 295 ILE A N 1
ATOM 2253 C CA . ILE A 1 295 ? -2.619 -6.793 -2.957 1 94.12 295 ILE A CA 1
ATOM 2254 C C . ILE A 1 295 ? -3.736 -7.645 -2.359 1 94.12 295 ILE A C 1
ATOM 2256 O O . ILE A 1 295 ? -4.852 -7.672 -2.881 1 94.12 295 ILE A O 1
ATOM 2260 N N . VAL A 1 296 ? -3.453 -8.312 -1.292 1 93.38 296 VAL A N 1
ATOM 2261 C CA . VAL A 1 296 ? -4.426 -9.188 -0.651 1 93.38 296 VAL A CA 1
ATOM 2262 C C . VAL A 1 296 ? -5.641 -8.383 -0.207 1 93.38 296 VAL A C 1
ATOM 2264 O O . VAL A 1 296 ? -6.785 -8.789 -0.422 1 93.38 296 VAL A O 1
ATOM 2267 N N . ILE A 1 297 ? -5.359 -7.23 0.367 1 94.19 297 ILE A N 1
ATOM 2268 C CA . ILE A 1 297 ? -6.457 -6.363 0.789 1 94.19 297 ILE A CA 1
ATOM 2269 C C . ILE A 1 297 ? -7.227 -5.875 -0.435 1 94.19 297 ILE A C 1
ATOM 2271 O O . ILE A 1 297 ? -8.461 -5.828 -0.425 1 94.19 297 ILE A O 1
ATOM 2275 N N . GLY A 1 298 ? -6.527 -5.496 -1.472 1 93.19 298 GLY A N 1
ATOM 2276 C CA . GLY A 1 298 ? -7.176 -5.074 -2.703 1 93.19 298 GLY A CA 1
ATOM 2277 C C . GLY A 1 298 ? -8.102 -6.133 -3.283 1 93.19 298 GLY A C 1
ATOM 2278 O O . GLY A 1 298 ? -9.242 -5.84 -3.635 1 93.19 298 GLY A O 1
ATOM 2279 N N . VAL A 1 299 ? -7.605 -7.332 -3.332 1 90.69 299 VAL A N 1
ATOM 2280 C CA . VAL A 1 299 ? -8.375 -8.438 -3.893 1 90.69 299 VAL A CA 1
ATOM 2281 C C . VAL A 1 299 ? -9.602 -8.703 -3.021 1 90.69 299 VAL A C 1
ATOM 2283 O O . VAL A 1 299 ? -10.688 -9.008 -3.535 1 90.69 299 VAL A O 1
ATOM 2286 N N . SER A 1 300 ? -9.453 -8.57 -1.757 1 89 300 SER A N 1
ATOM 2287 C CA . SER A 1 300 ? -10.562 -8.805 -0.834 1 89 300 SER A CA 1
ATOM 2288 C C . SER A 1 300 ? -11.648 -7.746 -0.988 1 89 300 SER A C 1
ATOM 2290 O O . SER A 1 300 ? -12.812 -7.992 -0.677 1 89 300 SER A O 1
ATOM 2292 N N . LEU A 1 301 ? -11.289 -6.613 -1.436 1 89.25 301 LEU A N 1
ATOM 2293 C CA . LEU A 1 301 ? -12.25 -5.531 -1.611 1 89.25 301 LEU A CA 1
ATOM 2294 C C . LEU A 1 301 ? -12.992 -5.672 -2.938 1 89.25 301 LEU A C 1
ATOM 2296 O O . LEU A 1 301 ? -13.992 -4.988 -3.17 1 89.25 301 LEU A O 1
ATOM 2300 N N . LEU A 1 302 ? -12.406 -6.477 -3.844 1 84.38 302 LEU A N 1
ATOM 2301 C CA . LEU A 1 302 ? -13.055 -6.723 -5.129 1 84.38 302 LEU A CA 1
ATOM 2302 C C . LEU A 1 302 ? -14.195 -7.727 -4.984 1 84.38 302 LEU A C 1
ATOM 2304 O O . LEU A 1 302 ? -15.242 -7.582 -5.621 1 84.38 302 LEU A O 1
ATOM 2308 N N . MET B 1 1 ? 28.547 24.859 -10.039 1 22.33 1 MET B N 1
ATOM 2309 C CA . MET B 1 1 ? 28.109 25.094 -8.656 1 22.33 1 MET B CA 1
ATOM 2310 C C . MET B 1 1 ? 27.641 23.797 -8.016 1 22.33 1 MET B C 1
ATOM 2312 O O . MET B 1 1 ? 26.797 23.094 -8.578 1 22.33 1 MET B O 1
ATOM 2316 N N . THR B 1 2 ? 28.547 23.125 -7.203 1 27.31 2 THR B N 1
ATOM 2317 C CA . THR B 1 2 ? 28.578 21.844 -6.531 1 27.31 2 THR B CA 1
ATOM 2318 C C . THR B 1 2 ? 27.359 21.672 -5.625 1 27.31 2 THR B C 1
ATOM 2320 O O . THR B 1 2 ? 27.062 22.547 -4.801 1 27.31 2 THR B O 1
ATOM 2323 N N . GLY B 1 3 ? 26.266 21.281 -6.137 1 29.45 3 GLY B N 1
ATOM 2324 C CA . GLY B 1 3 ? 25.172 20.922 -5.242 1 29.45 3 GLY B CA 1
ATOM 2325 C C . GLY B 1 3 ? 25.656 20.469 -3.875 1 29.45 3 GLY B C 1
ATOM 2326 O O . GLY B 1 3 ? 26.516 19.594 -3.771 1 29.45 3 GLY B O 1
ATOM 2327 N N . GLY B 1 4 ? 25.859 21.516 -3.02 1 30.61 4 GLY B N 1
ATOM 2328 C CA . GLY B 1 4 ? 26.391 21.297 -1.685 1 30.61 4 GLY B CA 1
ATOM 2329 C C . GLY B 1 4 ? 26.031 19.953 -1.098 1 30.61 4 GLY B C 1
ATOM 2330 O O . GLY B 1 4 ? 24.875 19.516 -1.185 1 30.61 4 GLY B O 1
ATOM 2331 N N . VAL B 1 5 ? 26.906 19.031 -1.185 1 35.56 5 VAL B N 1
ATOM 2332 C CA . VAL B 1 5 ? 26.953 17.766 -0.482 1 35.56 5 VAL B CA 1
ATOM 2333 C C . VAL B 1 5 ? 26.297 17.906 0.893 1 35.56 5 VAL B C 1
ATOM 2335 O O . VAL B 1 5 ? 26.688 18.766 1.685 1 35.56 5 VAL B O 1
ATOM 2338 N N . ILE B 1 6 ? 24.922 17.672 1.112 1 43.22 6 ILE B N 1
ATOM 2339 C CA . ILE B 1 6 ? 24.188 17.422 2.352 1 43.22 6 ILE B CA 1
ATOM 2340 C C . ILE B 1 6 ? 25.156 16.906 3.42 1 43.22 6 ILE B C 1
ATOM 2342 O O . ILE B 1 6 ? 25.922 15.977 3.18 1 43.22 6 ILE B O 1
ATOM 2346 N N . SER B 1 7 ? 25.438 17.672 4.402 1 44.03 7 SER B N 1
ATOM 2347 C CA . SER B 1 7 ? 26.344 17.484 5.531 1 44.03 7 SER B CA 1
ATOM 2348 C C . SER B 1 7 ? 26.219 16.078 6.113 1 44.03 7 SER B C 1
ATOM 2350 O O . SER B 1 7 ? 25.094 15.594 6.316 1 44.03 7 SER B O 1
ATOM 2352 N N . SER B 1 8 ? 27.094 15.18 5.895 1 52 8 SER B N 1
ATOM 2353 C CA . SER B 1 8 ? 27.531 13.93 6.496 1 52 8 SER B CA 1
ATOM 2354 C C . SER B 1 8 ? 27.266 13.914 8 1 52 8 SER B C 1
ATOM 2356 O O . SER B 1 8 ? 27.266 12.852 8.625 1 52 8 SER B O 1
ATOM 2358 N N . ASP B 1 9 ? 26.859 15.102 8.656 1 61.47 9 ASP B N 1
ATOM 2359 C CA . ASP B 1 9 ? 26.969 15.109 10.117 1 61.47 9 ASP B CA 1
ATOM 2360 C C . ASP B 1 9 ? 25.609 14.93 10.781 1 61.47 9 ASP B C 1
ATOM 2362 O O . ASP B 1 9 ? 25.438 15.234 11.961 1 61.47 9 ASP B O 1
ATOM 2366 N N . ILE B 1 10 ? 24.578 14.688 10.117 1 69.81 10 ILE B N 1
ATOM 2367 C CA . ILE B 1 10 ? 23.312 14.508 10.828 1 69.81 10 ILE B CA 1
ATOM 2368 C C . ILE B 1 10 ? 23.312 13.164 11.547 1 69.81 10 ILE B C 1
ATOM 2370 O O . ILE B 1 10 ? 23.547 12.117 10.93 1 69.81 10 ILE B O 1
ATOM 2374 N N . PRO B 1 11 ? 23.047 13.305 12.914 1 77.5 11 PRO B N 1
ATOM 2375 C CA . PRO B 1 11 ? 23.031 12.047 13.68 1 77.5 11 PRO B CA 1
ATOM 2376 C C . PRO B 1 11 ? 21.984 11.07 13.172 1 77.5 11 PRO B C 1
ATOM 2378 O O . PRO B 1 11 ? 20.906 11.484 12.727 1 77.5 11 PRO B O 1
ATOM 2381 N N . SER B 1 12 ? 22.297 9.867 13.156 1 78 12 SER B N 1
ATOM 2382 C CA . SER B 1 12 ? 21.438 8.805 12.648 1 78 12 SER B CA 1
ATOM 2383 C C . SER B 1 12 ? 20.172 8.672 13.477 1 78 12 SER B C 1
ATOM 2385 O O . SER B 1 12 ? 19.172 8.117 13.008 1 78 12 SER B O 1
ATOM 2387 N N . TRP B 1 13 ? 20.172 9.297 14.711 1 82.56 13 TRP B N 1
ATOM 2388 C CA . TRP B 1 13 ? 19.016 9.102 15.578 1 82.56 13 TRP B CA 1
ATOM 2389 C C . TRP B 1 13 ? 17.938 10.148 15.297 1 82.56 13 TRP B C 1
ATOM 2391 O O . TRP B 1 13 ? 16.828 10.062 15.82 1 82.56 13 TRP B O 1
ATOM 2401 N N . TYR B 1 14 ? 18.125 11.109 14.43 1 83.62 14 TYR B N 1
ATOM 2402 C CA . TYR B 1 14 ? 17.156 12.156 14.109 1 83.62 14 TYR B CA 1
ATOM 2403 C C . TYR B 1 14 ? 15.891 11.547 13.5 1 83.62 14 TYR B C 1
ATOM 2405 O O . TYR B 1 14 ? 14.781 11.859 13.938 1 83.62 14 TYR B O 1
ATOM 2413 N N . GLN B 1 15 ? 16.078 10.672 12.617 1 85.25 15 GLN B N 1
ATOM 2414 C CA . GLN B 1 15 ? 14.938 10.125 11.891 1 85.25 15 GLN B CA 1
ATOM 2415 C C . GLN B 1 15 ? 14.039 9.312 12.82 1 85.25 15 GLN B C 1
ATOM 2417 O O . GLN B 1 15 ? 12.82 9.523 12.852 1 85.25 15 GLN B O 1
ATOM 2422 N N . PRO B 1 16 ? 14.586 8.445 13.625 1 87.75 16 PRO B N 1
ATOM 2423 C CA . PRO B 1 16 ? 13.719 7.691 14.531 1 87.75 16 PRO B CA 1
ATOM 2424 C C . PRO B 1 16 ? 13.008 8.586 15.539 1 87.75 16 PRO B C 1
ATOM 2426 O O . PRO B 1 16 ? 11.867 8.305 15.93 1 87.75 16 PRO B O 1
ATOM 2429 N N . VAL B 1 17 ? 13.617 9.617 15.961 1 89.25 17 VAL B N 1
ATOM 2430 C CA . VAL B 1 17 ? 13 10.555 16.891 1 89.25 17 VAL B CA 1
ATOM 2431 C C . VAL B 1 17 ? 11.844 11.281 16.203 1 89.25 17 VAL B C 1
ATOM 2433 O O . VAL B 1 17 ? 10.75 11.391 16.766 1 89.25 17 VAL B O 1
ATOM 2436 N N . GLY B 1 18 ? 12.102 11.734 15.055 1 90.81 18 GLY B N 1
ATOM 2437 C CA . GLY B 1 18 ? 11.055 12.398 14.297 1 90.81 18 GLY B CA 1
ATOM 2438 C C . GLY B 1 18 ? 9.859 11.508 14.031 1 90.81 18 GLY B C 1
ATOM 2439 O O . GLY B 1 18 ? 8.711 11.93 14.195 1 90.81 18 GLY B O 1
ATOM 2440 N N . VAL B 1 19 ? 10.148 10.312 13.688 1 91.06 19 VAL B N 1
ATOM 2441 C CA . VAL B 1 19 ? 9.094 9.352 13.406 1 91.06 19 VAL B CA 1
ATOM 2442 C C . VAL B 1 19 ? 8.312 9.055 14.688 1 91.06 19 VAL B C 1
ATOM 2444 O O . VAL B 1 19 ? 7.078 9.016 14.672 1 91.06 19 VAL B O 1
ATOM 2447 N N . SER B 1 20 ? 9.023 8.883 15.758 1 93.56 20 SER B N 1
ATOM 2448 C CA . SER B 1 20 ? 8.375 8.602 17.031 1 93.56 20 SER B CA 1
ATOM 2449 C C . SER B 1 20 ? 7.473 9.75 17.469 1 93.56 20 SER B C 1
ATOM 2451 O O . SER B 1 20 ? 6.348 9.531 17.906 1 93.56 20 SER B O 1
ATOM 2453 N N . LEU B 1 21 ? 7.953 10.898 17.297 1 92.88 21 LEU B N 1
ATOM 2454 C CA . LEU B 1 21 ? 7.172 12.078 17.656 1 92.88 21 LEU B CA 1
ATOM 2455 C C . LEU B 1 21 ? 5.938 12.195 16.766 1 92.88 21 LEU B C 1
ATOM 2457 O O . LEU B 1 21 ? 4.867 12.594 17.219 1 92.88 21 LEU B O 1
ATOM 2461 N N . ALA B 1 22 ? 6.141 11.867 15.539 1 92.94 22 ALA B N 1
ATOM 2462 C CA . ALA B 1 22 ? 5.012 11.906 14.609 1 92.94 22 ALA B CA 1
ATOM 2463 C C . ALA B 1 22 ? 3.939 10.898 15.008 1 92.94 22 ALA B C 1
ATOM 2465 O O . ALA B 1 22 ? 2.746 11.203 14.969 1 92.94 22 ALA B O 1
ATOM 2466 N N . LEU B 1 23 ? 4.355 9.727 15.367 1 93.31 23 LEU B N 1
ATOM 2467 C CA . LEU B 1 23 ? 3.422 8.688 15.789 1 93.31 23 LEU B CA 1
ATOM 2468 C C . LEU B 1 23 ? 2.709 9.086 17.078 1 93.31 23 LEU B C 1
ATOM 2470 O O . LEU B 1 23 ? 1.499 8.891 17.203 1 93.31 23 LEU B O 1
ATOM 2474 N N . ILE B 1 24 ? 3.426 9.664 17.984 1 94.25 24 ILE B N 1
ATOM 2475 C CA . ILE B 1 24 ? 2.857 10.148 19.234 1 94.25 24 ILE B CA 1
ATOM 2476 C C . ILE B 1 24 ? 1.844 11.258 18.938 1 94.25 24 ILE B C 1
ATOM 2478 O O . ILE B 1 24 ? 0.76 11.281 19.531 1 94.25 24 ILE B O 1
ATOM 2482 N N . SER B 1 25 ? 2.225 12.086 18.125 1 93.5 25 SER B N 1
ATOM 2483 C CA . SER B 1 25 ? 1.318 13.148 17.719 1 93.5 25 SER B CA 1
ATOM 2484 C C . SER B 1 25 ? 0.015 12.586 17.156 1 93.5 25 SER B C 1
ATOM 2486 O O . SER B 1 25 ? -1.071 13.023 17.547 1 93.5 25 SER B O 1
ATOM 2488 N N . GLY B 1 26 ? 0.16 11.641 16.297 1 91.81 26 GLY B N 1
ATOM 2489 C CA . GLY B 1 26 ? -1.023 11.016 15.734 1 91.81 26 GLY B CA 1
ATOM 2490 C C . GLY B 1 26 ? -1.921 10.383 16.781 1 91.81 26 GLY B C 1
ATOM 2491 O O . GLY B 1 26 ? -3.146 10.477 16.703 1 91.81 26 GLY B O 1
ATOM 2492 N N . PHE B 1 27 ? -1.328 9.805 17.672 1 93.62 27 PHE B N 1
ATOM 2493 C CA . PHE B 1 27 ? -2.076 9.172 18.75 1 93.62 27 PHE B CA 1
ATOM 2494 C C . PHE B 1 27 ? -2.84 10.211 19.562 1 93.62 27 PHE B C 1
ATOM 2496 O O . PHE B 1 27 ? -4.043 10.07 19.781 1 93.62 27 PHE B O 1
ATOM 2503 N N . PHE B 1 28 ? -2.211 11.242 19.969 1 92.94 28 PHE B N 1
ATOM 2504 C CA . PHE B 1 28 ? -2.832 12.281 20.781 1 92.94 28 PHE B CA 1
ATOM 2505 C C . PHE B 1 28 ? -3.922 13.008 20 1 92.94 28 PHE B C 1
ATOM 2507 O O . PHE B 1 28 ? -5 13.273 20.531 1 92.94 28 PHE B O 1
ATOM 2514 N N . ILE B 1 29 ? -3.656 13.258 18.859 1 89.06 29 ILE B N 1
ATOM 2515 C CA . ILE B 1 29 ? -4.641 13.953 18.031 1 89.06 29 ILE B CA 1
ATOM 2516 C C . ILE B 1 29 ? -5.855 13.055 17.812 1 89.06 29 ILE B C 1
ATOM 2518 O O . ILE B 1 29 ? -6.996 13.508 17.891 1 89.06 29 ILE B O 1
ATOM 2522 N N . GLY B 1 30 ? -5.602 11.82 17.469 1 89.25 30 GLY B N 1
ATOM 2523 C CA . GLY B 1 30 ? -6.699 10.883 17.328 1 89.25 30 GLY B CA 1
ATOM 2524 C C . GLY B 1 30 ? -7.574 10.773 18.562 1 89.25 30 GLY B C 1
ATOM 2525 O O . GLY B 1 30 ? -8.805 10.805 18.453 1 89.25 30 GLY B O 1
ATOM 2526 N N . VAL B 1 31 ? -6.965 10.711 19.625 1 90.69 31 VAL B N 1
ATOM 2527 C CA . VAL B 1 31 ? -7.68 10.633 20.891 1 90.69 31 VAL B CA 1
ATOM 2528 C C . VAL B 1 31 ? -8.469 11.922 21.125 1 90.69 31 VAL B C 1
ATOM 2530 O O . VAL B 1 31 ? -9.617 11.875 21.562 1 90.69 31 VAL B O 1
ATOM 2533 N N . SER B 1 32 ? -7.836 12.938 20.828 1 89.38 32 SER B N 1
ATOM 2534 C CA . SER B 1 32 ? -8.469 14.234 21.031 1 89.38 32 SER B CA 1
ATOM 2535 C C . SER B 1 32 ? -9.781 14.344 20.266 1 89.38 32 SER B C 1
ATOM 2537 O O . SER B 1 32 ? -10.773 14.859 20.781 1 89.38 32 SER B O 1
ATOM 2539 N N . LEU B 1 33 ? -9.766 13.867 19.109 1 80.75 33 LEU B N 1
ATOM 2540 C CA . LEU B 1 33 ? -10.945 13.969 18.25 1 80.75 33 LEU B CA 1
ATOM 2541 C C . LEU B 1 33 ? -12.117 13.211 18.859 1 80.75 33 LEU B C 1
ATOM 2543 O O . LEU B 1 33 ? -13.258 13.695 18.828 1 80.75 33 LEU B O 1
ATOM 2547 N N . ILE B 1 34 ? -11.906 12.102 19.375 1 84.81 34 ILE B N 1
ATOM 2548 C CA . ILE B 1 34 ? -12.969 11.266 19.938 1 84.81 34 ILE B CA 1
ATOM 2549 C C . ILE B 1 34 ? -13.453 11.867 21.266 1 84.81 34 ILE B C 1
ATOM 2551 O O . ILE B 1 34 ? -14.656 11.906 21.531 1 84.81 34 ILE B O 1
ATOM 2555 N N . LEU B 1 35 ? -12.531 12.336 22.047 1 84.62 35 LEU B N 1
ATOM 2556 C CA . LEU B 1 35 ? -12.906 12.945 23.328 1 84.62 35 LEU B CA 1
ATOM 2557 C C . LEU B 1 35 ? -13.742 14.195 23.094 1 84.62 35 LEU B C 1
ATOM 2559 O O . LEU B 1 35 ? -14.734 14.422 23.797 1 84.62 35 LEU B O 1
ATOM 2563 N N . GLN B 1 36 ? -13.328 14.906 22.219 1 79.94 36 GLN B N 1
ATOM 2564 C CA . GLN B 1 36 ? -14.086 16.109 21.906 1 79.94 36 GLN B CA 1
ATOM 2565 C C . GLN B 1 36 ? -15.469 15.773 21.375 1 79.94 36 GLN B C 1
ATOM 2567 O O . GLN B 1 36 ? -16.453 16.438 21.719 1 79.94 36 GLN B O 1
ATOM 2572 N N . LYS B 1 37 ? -15.484 14.766 20.531 1 77.31 37 LYS B N 1
ATOM 2573 C CA . LYS B 1 37 ? -16.781 14.328 20.016 1 77.31 37 LYS B CA 1
ATOM 2574 C C . LYS B 1 37 ? -17.688 13.82 21.125 1 77.31 37 LYS B C 1
ATOM 2576 O O . LYS B 1 37 ? -18.875 14.148 21.172 1 77.31 37 LYS B O 1
ATOM 2581 N N . LYS B 1 38 ? -17.188 13.008 21.938 1 82.19 38 LYS B N 1
ATOM 2582 C CA . LYS B 1 38 ? -17.953 12.484 23.078 1 82.19 38 LYS B CA 1
ATOM 2583 C C . LYS B 1 38 ? -18.406 13.602 24 1 82.19 38 LYS B C 1
ATOM 2585 O O . LYS B 1 38 ? -19.531 13.586 24.484 1 82.19 38 LYS B O 1
ATOM 2590 N N . GLY B 1 39 ? -17.562 14.523 24.25 1 79.06 39 GLY B N 1
ATOM 2591 C CA . GLY B 1 39 ? -17.938 15.664 25.062 1 79.06 39 GLY B CA 1
ATOM 2592 C C . GLY B 1 39 ? -19.062 16.484 24.469 1 79.06 39 GLY B C 1
ATOM 2593 O O . GLY B 1 39 ? -19.953 16.953 25.188 1 79.06 39 GLY B O 1
ATOM 2594 N N . LEU B 1 40 ? -18.984 16.656 23.219 1 74.56 40 LEU B N 1
ATOM 2595 C CA . LEU B 1 40 ? -20.031 17.375 22.5 1 74.56 40 LEU B CA 1
ATOM 2596 C C . LEU B 1 40 ? -21.375 16.656 22.609 1 74.56 40 LEU B C 1
ATOM 2598 O O . LEU B 1 40 ? -22.406 17.281 22.828 1 74.56 40 LEU B O 1
ATOM 2602 N N . LEU B 1 41 ? -21.297 15.297 22.406 1 76.69 41 LEU B N 1
ATOM 2603 C CA . LEU B 1 41 ? -22.516 14.5 22.453 1 76.69 41 LEU B CA 1
ATOM 2604 C C . LEU B 1 41 ? -23.125 14.492 23.844 1 76.69 41 LEU B C 1
ATOM 2606 O O . LEU B 1 41 ? -24.344 14.469 24 1 76.69 41 LEU B O 1
ATOM 2610 N N . GLN B 1 42 ? -22.281 14.531 24.75 1 80.5 42 GLN B N 1
ATOM 2611 C CA . GLN B 1 42 ? -22.766 14.523 26.125 1 80.5 42 GLN B CA 1
ATOM 2612 C C . GLN B 1 42 ? -23.469 15.836 26.469 1 80.5 42 GLN B C 1
ATOM 2614 O O . GLN B 1 42 ? -24.328 15.867 27.344 1 80.5 42 GLN B O 1
ATOM 2619 N N . THR B 1 43 ? -23.109 16.906 25.781 1 73.75 43 THR B N 1
ATOM 2620 C CA . THR B 1 43 ? -23.688 18.203 26.109 1 73.75 43 THR B CA 1
ATOM 2621 C C . THR B 1 43 ? -24.703 18.625 25.062 1 73.75 43 THR B C 1
ATOM 2623 O O . THR B 1 43 ? -25.141 19.781 25.047 1 73.75 43 THR B O 1
ATOM 2626 N N . LYS B 1 44 ? -24.906 17.828 24.156 1 73.19 44 LYS B N 1
ATOM 2627 C CA . LYS B 1 44 ? -25.812 18.156 23.047 1 73.19 44 LYS B CA 1
ATOM 2628 C C . LYS B 1 44 ? -27.203 18.516 23.562 1 73.19 44 LYS B C 1
ATOM 2630 O O . LYS B 1 44 ? -27.812 19.484 23.094 1 73.19 44 LYS B O 1
ATOM 2635 N N . ASP B 1 45 ? -27.703 17.672 24.422 1 69.94 45 ASP B N 1
ATOM 2636 C CA . ASP B 1 45 ? -29.031 17.922 24.938 1 69.94 45 ASP B CA 1
ATOM 2637 C C . ASP B 1 45 ? -29.094 19.25 25.688 1 69.94 45 ASP B C 1
ATOM 2639 O O . ASP B 1 45 ? -30.062 20 25.531 1 69.94 45 ASP B O 1
ATOM 2643 N N . ALA B 1 46 ? -28.094 19.547 26.438 1 64.44 46 ALA B N 1
ATOM 2644 C CA . ALA B 1 46 ? -28.047 20.812 27.172 1 64.44 46 ALA B CA 1
ATOM 2645 C C . ALA B 1 46 ? -27.906 22 26.219 1 64.44 46 ALA B C 1
ATOM 2647 O O . ALA B 1 46 ? -28.484 23.062 26.453 1 64.44 46 ALA B O 1
ATOM 2648 N N . ALA B 1 47 ? -27.078 21.797 25.141 1 64.38 47 ALA B N 1
ATOM 2649 C CA . ALA B 1 47 ? -26.906 22.828 24.125 1 64.38 47 ALA B CA 1
ATOM 2650 C C . ALA B 1 47 ? -28.219 23.172 23.438 1 64.38 47 ALA B C 1
ATOM 2652 O O . ALA B 1 47 ? -28.516 24.344 23.188 1 64.38 47 ALA B O 1
ATOM 2653 N N . LEU B 1 48 ? -28.969 22.234 23.078 1 64 48 LEU B N 1
ATOM 2654 C CA . LEU B 1 48 ? -30.281 22.406 22.438 1 64 48 LEU B CA 1
ATOM 2655 C C . LEU B 1 48 ? -31.25 23.125 23.375 1 64 48 LEU B C 1
ATOM 2657 O O . LEU B 1 48 ? -32.031 23.969 22.922 1 64 48 LEU B O 1
ATOM 2661 N N . GLU B 1 49 ? -31.188 22.688 24.547 1 60.81 49 GLU B N 1
ATOM 2662 C CA . GLU B 1 49 ? -32.125 23.281 25.516 1 60.81 49 GLU B CA 1
ATOM 2663 C C . GLU B 1 49 ? -31.75 24.734 25.812 1 60.81 49 GLU B C 1
ATOM 2665 O O . GLU B 1 49 ? -32.625 25.578 25.984 1 60.81 49 GLU B O 1
ATOM 2670 N N . GLN B 1 50 ? -30.531 25.031 25.938 1 58.75 50 GLN B N 1
ATOM 2671 C CA . GLN B 1 50 ? -30.109 26.359 26.359 1 58.75 50 GLN B CA 1
ATOM 2672 C C . GLN B 1 50 ? -29.828 27.266 25.156 1 58.75 50 GLN B C 1
ATOM 2674 O O . GLN B 1 50 ? -29.703 28.484 25.312 1 58.75 50 GLN B O 1
ATOM 2679 N N . GLY B 1 51 ? -30.109 26.641 24.016 1 55.31 51 GLY B N 1
ATOM 2680 C CA . GLY B 1 51 ? -29.844 27.406 22.812 1 55.31 51 GLY B CA 1
ATOM 2681 C C . GLY B 1 51 ? -28.391 27.844 22.688 1 55.31 51 GLY B C 1
ATOM 2682 O O . GLY B 1 51 ? -28.094 28.859 22.047 1 55.31 51 GLY B O 1
ATOM 2683 N N . ASN B 1 52 ? -27.578 27.375 23.609 1 56.12 52 ASN B N 1
ATOM 2684 C CA . ASN B 1 52 ? -26.172 27.781 23.672 1 56.12 52 ASN B CA 1
ATOM 2685 C C . ASN B 1 52 ? -25.281 26.875 22.844 1 56.12 52 ASN B C 1
ATOM 2687 O O . ASN B 1 52 ? -25.062 25.719 23.203 1 56.12 52 ASN B O 1
ATOM 2691 N N . GLU B 1 53 ? -24.938 27.297 21.641 1 59.91 53 GLU B N 1
ATOM 2692 C CA . GLU B 1 53 ? -24.109 26.578 20.672 1 59.91 53 GLU B CA 1
ATOM 2693 C C . GLU B 1 53 ? -22.734 26.25 21.25 1 59.91 53 GLU B C 1
ATOM 2695 O O . GLU B 1 53 ? -22.047 25.359 20.75 1 59.91 53 GLU B O 1
ATOM 2700 N N . HIS B 1 54 ? -22.391 26.922 22.391 1 65.31 54 HIS B N 1
ATOM 2701 C CA . HIS B 1 54 ? -21.078 26.703 22.969 1 65.31 54 HIS B CA 1
ATOM 2702 C C . HIS B 1 54 ? -21.172 25.859 24.234 1 65.31 54 HIS B C 1
ATOM 2704 O O . HIS B 1 54 ? -20.344 26 25.141 1 65.31 54 HIS B O 1
ATOM 2710 N N . ALA B 1 55 ? -22.219 25.125 24.438 1 67.5 55 ALA B N 1
ATOM 2711 C CA . ALA B 1 55 ? -22.422 24.281 25.625 1 67.5 55 ALA B CA 1
ATOM 2712 C C . ALA B 1 55 ? -21.297 23.266 25.75 1 67.5 55 ALA B C 1
ATOM 2714 O O . ALA B 1 55 ? -21 22.797 26.859 1 67.5 55 ALA B O 1
ATOM 2715 N N . TYR B 1 56 ? -20.641 23.016 24.672 1 65.62 56 TYR B N 1
ATOM 2716 C CA . TYR B 1 56 ? -19.578 22.031 24.688 1 65.62 56 TYR B CA 1
ATOM 2717 C C . TYR B 1 56 ? -18.375 22.531 25.453 1 65.62 56 TYR B C 1
ATOM 2719 O O . TYR B 1 56 ? -17.562 21.75 25.938 1 65.62 56 TYR B O 1
ATOM 2727 N N . LEU B 1 57 ? -18.281 23.766 25.625 1 68.62 57 LEU B N 1
ATOM 2728 C CA . LEU B 1 57 ? -17.172 24.359 26.359 1 68.62 57 LEU B CA 1
ATOM 2729 C C . LEU B 1 57 ? -17.25 24.016 27.844 1 68.62 57 LEU B C 1
ATOM 2731 O O . LEU B 1 57 ? -16.266 24.172 28.578 1 68.62 57 LEU B O 1
ATOM 2735 N N . LYS B 1 58 ? -18.406 23.562 28.219 1 75.06 58 LYS B N 1
ATOM 2736 C CA . LYS B 1 58 ? -18.609 23.219 29.625 1 75.06 58 LYS B CA 1
ATOM 2737 C C . LYS B 1 58 ? -18.266 21.75 29.875 1 75.06 58 LYS B C 1
ATOM 2739 O O . LYS B 1 58 ? -18.172 21.328 31.031 1 75.06 58 LYS B O 1
ATOM 2744 N N . SER B 1 59 ? -18.062 21.062 28.891 1 80.75 59 SER B N 1
ATOM 2745 C CA . SER B 1 59 ? -17.766 19.641 29.031 1 80.75 59 SER B CA 1
ATOM 2746 C C . SER B 1 59 ? -16.281 19.422 29.375 1 80.75 59 SER B C 1
ATOM 2748 O O . SER B 1 59 ? -15.406 19.906 28.672 1 80.75 59 SER B O 1
ATOM 2750 N N . SER B 1 60 ? -16 18.797 30.484 1 86.12 60 SER B N 1
ATOM 2751 C CA . SER B 1 60 ? -14.648 18.453 30.891 1 86.12 60 SER B CA 1
ATOM 2752 C C . SER B 1 60 ? -13.992 17.531 29.859 1 86.12 60 SER B C 1
ATOM 2754 O O . SER B 1 60 ? -12.789 17.656 29.594 1 86.12 60 SER B O 1
ATOM 2756 N N . LEU B 1 61 ? -14.75 16.703 29.281 1 85.94 61 LEU B N 1
ATOM 2757 C CA . LEU B 1 61 ? -14.234 15.797 28.281 1 85.94 61 LEU B CA 1
ATOM 2758 C C . LEU B 1 61 ? -13.734 16.562 27.047 1 85.94 61 LEU B C 1
ATOM 2760 O O . LEU B 1 61 ? -12.703 16.203 26.469 1 85.94 61 LEU B O 1
ATOM 2764 N N . TRP B 1 62 ? -14.445 17.5 26.734 1 83 62 TRP B N 1
ATOM 2765 C CA . TRP B 1 62 ? -14.047 18.328 25.609 1 83 62 TRP B CA 1
ATOM 2766 C C . TRP B 1 62 ? -12.719 19.031 25.891 1 83 62 TRP B C 1
ATOM 2768 O O . TRP B 1 62 ? -11.836 19.078 25.016 1 83 62 TRP B O 1
ATOM 2778 N N . TRP B 1 63 ? -12.531 19.469 27.094 1 86.38 63 TRP B N 1
ATOM 2779 C CA . TRP B 1 63 ? -11.305 20.156 27.453 1 86.38 63 TRP B CA 1
ATOM 2780 C C . TRP B 1 63 ? -10.125 19.188 27.531 1 86.38 63 TRP B C 1
ATOM 2782 O O . TRP B 1 63 ? -9 19.547 27.188 1 86.38 63 TRP B O 1
ATOM 2792 N N . ILE B 1 64 ? -10.328 18.078 27.938 1 90.75 64 ILE B N 1
ATOM 2793 C CA . ILE B 1 64 ? -9.289 17.062 27.922 1 90.75 64 ILE B CA 1
ATOM 2794 C C . ILE B 1 64 ? -8.891 16.75 26.484 1 90.75 64 ILE B C 1
ATOM 2796 O O . ILE B 1 64 ? -7.711 16.562 26.188 1 90.75 64 ILE B O 1
ATOM 2800 N N . GLY B 1 65 ? -9.859 16.672 25.656 1 88.38 65 GLY B N 1
ATOM 2801 C CA . GLY B 1 65 ? -9.578 16.5 24.25 1 88.38 65 GLY B CA 1
ATOM 2802 C C . GLY B 1 65 ? -8.75 17.641 23.672 1 88.38 65 GLY B C 1
ATOM 2803 O O . GLY B 1 65 ? -7.82 17.391 22.891 1 88.38 65 GLY B O 1
ATOM 2804 N N . MET B 1 66 ? -9.078 18.766 24.078 1 84.38 66 MET B N 1
ATOM 2805 C CA . MET B 1 66 ? -8.336 19.938 23.609 1 84.38 66 MET B CA 1
ATOM 2806 C C . MET B 1 66 ? -6.879 19.875 24.062 1 84.38 66 MET B C 1
ATOM 2808 O O . MET B 1 66 ? -5.969 20.203 23.312 1 84.38 66 MET B O 1
ATOM 2812 N N . ALA B 1 67 ? -6.688 19.562 25.219 1 89.75 67 ALA B N 1
ATOM 2813 C CA . ALA B 1 67 ? -5.328 19.406 25.734 1 89.75 67 ALA B CA 1
ATOM 2814 C C . ALA B 1 67 ? -4.566 18.344 24.953 1 89.75 67 ALA B C 1
ATOM 2816 O O . ALA B 1 67 ? -3.391 18.531 24.625 1 89.75 67 ALA B O 1
ATOM 2817 N N . CYS B 1 68 ? -5.215 17.297 24.656 1 89.94 68 CYS B N 1
ATOM 2818 C CA . CYS B 1 68 ? -4.609 16.234 23.859 1 89.94 68 CYS B CA 1
ATOM 2819 C C . CYS B 1 68 ? -4.258 16.75 22.469 1 89.94 68 CYS B C 1
ATOM 2821 O O . CYS B 1 68 ? -3.195 16.422 21.922 1 89.94 68 CYS B O 1
ATOM 2823 N N . MET B 1 69 ? -5.102 17.406 21.953 1 87.06 69 MET B N 1
ATOM 2824 C CA . MET B 1 69 ? -4.863 17.984 20.641 1 87.06 69 MET B CA 1
ATOM 2825 C C . MET B 1 69 ? -3.633 18.891 20.656 1 87.06 69 MET B C 1
ATOM 2827 O O . MET B 1 69 ? -2.801 18.828 19.75 1 87.06 69 MET B O 1
ATOM 2831 N N . ALA B 1 70 ? -3.582 19.688 21.688 1 87.19 70 ALA B N 1
ATOM 2832 C CA . ALA B 1 70 ? -2.441 20.594 21.828 1 87.19 70 ALA B CA 1
ATOM 2833 C C . ALA B 1 70 ? -1.138 19.812 21.953 1 87.19 70 ALA B C 1
ATOM 2835 O O . ALA B 1 70 ? -0.146 20.125 21.297 1 87.19 70 ALA B O 1
ATOM 2836 N N . MET B 1 71 ? -1.144 18.906 22.75 1 91.56 71 MET B N 1
ATOM 2837 C CA . MET B 1 71 ? 0.03 18.047 22.922 1 91.56 71 MET B CA 1
ATOM 2838 C C . MET B 1 71 ? 0.407 17.375 21.609 1 91.56 71 MET B C 1
ATOM 2840 O O . MET B 1 71 ? 1.59 17.25 21.281 1 91.56 71 MET B O 1
ATOM 2844 N N . GLY B 1 72 ? -0.589 16.891 20.953 1 91.19 72 GLY B N 1
ATOM 2845 C CA . GLY B 1 72 ? -0.348 16.281 19.656 1 91.19 72 GLY B CA 1
ATOM 2846 C C . GLY B 1 72 ? 0.274 17.25 18.656 1 91.19 72 GLY B C 1
ATOM 2847 O O . GLY B 1 72 ? 1.212 16.891 17.938 1 91.19 72 GLY B O 1
ATOM 2848 N N . GLU B 1 73 ? -0.188 18.406 18.625 1 83.81 73 GLU B N 1
ATOM 2849 C CA . GLU B 1 73 ? 0.318 19.406 17.688 1 83.81 73 GLU B CA 1
ATOM 2850 C C . GLU B 1 73 ? 1.758 19.781 18.016 1 83.81 73 GLU B C 1
ATOM 2852 O O . GLU B 1 73 ? 2.582 19.953 17.125 1 83.81 73 GLU B O 1
ATOM 2857 N N . VAL B 1 74 ? 2.012 19.969 19.266 1 89.06 74 VAL B N 1
ATOM 2858 C CA . VAL B 1 74 ? 3.371 20.266 19.703 1 89.06 74 VAL B CA 1
ATOM 2859 C C . VAL B 1 74 ? 4.312 19.141 19.281 1 89.06 74 VAL B C 1
ATOM 2861 O O . VAL B 1 74 ? 5.41 19.391 18.781 1 89.06 74 VAL B O 1
ATOM 2864 N N . SER B 1 75 ? 3.887 17.969 19.516 1 92 75 SER B N 1
ATOM 2865 C CA . SER B 1 75 ? 4.676 16.812 19.109 1 92 75 SER B CA 1
ATOM 2866 C C . SER B 1 75 ? 4.848 16.766 17.594 1 92 75 SER B C 1
ATOM 2868 O O . SER B 1 75 ? 5.906 16.391 17.094 1 92 75 SER B O 1
ATOM 2870 N N . ASN B 1 76 ? 3.854 17.141 16.953 1 90.75 76 ASN B N 1
ATOM 2871 C CA . ASN B 1 76 ? 3.914 17.188 15.5 1 90.75 76 ASN B CA 1
ATOM 2872 C C . ASN B 1 76 ? 4.941 18.203 15.016 1 90.75 76 ASN B C 1
ATOM 2874 O O . ASN B 1 76 ? 5.738 17.906 14.125 1 90.75 76 ASN B O 1
ATOM 2878 N N . PHE B 1 77 ? 4.91 19.297 15.617 1 87.62 77 PHE B N 1
ATOM 2879 C CA . PHE B 1 77 ? 5.891 20.312 15.297 1 87.62 77 PHE B CA 1
ATOM 2880 C C . PHE B 1 77 ? 7.301 19.844 15.625 1 87.62 77 PHE B C 1
ATOM 2882 O O . PHE B 1 77 ? 8.25 20.109 14.883 1 87.62 77 PHE B O 1
ATOM 2889 N N . GLY B 1 78 ? 7.426 19.234 16.703 1 90.38 78 GLY B N 1
ATOM 2890 C CA . GLY B 1 78 ? 8.703 18.656 17.062 1 90.38 78 GLY B CA 1
ATOM 2891 C C . GLY B 1 78 ? 9.188 17.625 16.062 1 90.38 78 GLY B C 1
ATOM 2892 O O . GLY B 1 78 ? 10.391 17.531 15.781 1 90.38 78 GLY B O 1
ATOM 2893 N N . ALA B 1 79 ? 8.234 16.875 15.586 1 92.06 79 ALA B N 1
ATOM 2894 C CA . ALA B 1 79 ? 8.586 15.867 14.594 1 92.06 79 ALA B CA 1
ATOM 2895 C C . ALA B 1 79 ? 9.219 16.516 13.359 1 92.06 79 ALA B C 1
ATOM 2897 O O . ALA B 1 79 ? 10.188 15.984 12.805 1 92.06 79 ALA B O 1
ATOM 2898 N N . TYR B 1 80 ? 8.711 17.641 12.961 1 88.44 80 TYR B N 1
ATOM 2899 C CA . TYR B 1 80 ? 9.203 18.344 11.781 1 88.44 80 TYR B CA 1
ATOM 2900 C C . TYR B 1 80 ? 10.633 18.844 12 1 88.44 80 TYR B C 1
ATOM 2902 O O . TYR B 1 80 ? 11.359 19.094 11.039 1 88.44 80 TYR B O 1
ATOM 2910 N N . ALA B 1 81 ? 11.039 18.969 13.211 1 87.81 81 ALA B N 1
ATOM 2911 C CA . ALA B 1 81 ? 12.391 19.422 13.531 1 87.81 81 ALA B CA 1
ATOM 2912 C C . ALA B 1 81 ? 13.406 18.297 13.297 1 87.81 81 ALA B C 1
ATOM 2914 O O . ALA B 1 81 ? 14.586 18.578 13.055 1 87.81 81 ALA B O 1
ATOM 2915 N N . PHE B 1 82 ? 12.945 17.094 13.383 1 88.31 82 PHE B N 1
ATOM 2916 C CA . PHE B 1 82 ? 13.891 15.984 13.375 1 88.31 82 PHE B CA 1
ATOM 2917 C C . PHE B 1 82 ? 13.773 15.195 12.078 1 88.31 82 PHE B C 1
ATOM 2919 O O . PHE B 1 82 ? 14.672 14.422 11.742 1 88.31 82 PHE B O 1
ATOM 2926 N N . ALA B 1 83 ? 12.703 15.344 11.445 1 87.81 83 ALA B N 1
ATOM 2927 C CA . ALA B 1 83 ? 12.477 14.547 10.242 1 87.81 83 ALA B CA 1
ATOM 2928 C C . ALA B 1 83 ? 11.852 15.383 9.141 1 87.81 83 ALA B C 1
ATOM 2930 O O . ALA B 1 83 ? 11.133 16.344 9.414 1 87.81 83 ALA B O 1
ATOM 2931 N N . PRO B 1 84 ? 12.102 15.008 7.926 1 88.38 84 PRO B N 1
ATOM 2932 C CA . PRO B 1 84 ? 11.539 15.758 6.797 1 88.38 84 PRO B CA 1
ATOM 2933 C C . PRO B 1 84 ? 10.016 15.688 6.738 1 88.38 84 PRO B C 1
ATOM 2935 O O . PRO B 1 84 ? 9.43 14.672 7.129 1 88.38 84 PRO B O 1
ATOM 2938 N N . THR B 1 85 ? 9.453 16.672 6.18 1 87.38 85 THR B N 1
ATOM 2939 C CA . THR B 1 85 ? 8 16.812 6.07 1 87.38 85 THR B CA 1
ATOM 2940 C C . THR B 1 85 ? 7.414 15.656 5.262 1 87.38 85 THR B C 1
ATOM 2942 O O . THR B 1 85 ? 6.316 15.18 5.559 1 87.38 85 THR B O 1
ATOM 2945 N N . ILE B 1 86 ? 8.117 15.219 4.289 1 86.75 86 ILE B N 1
ATOM 2946 C CA . ILE B 1 86 ? 7.641 14.164 3.391 1 86.75 86 ILE B CA 1
ATOM 2947 C C . ILE B 1 86 ? 7.43 12.875 4.176 1 86.75 86 ILE B C 1
ATOM 2949 O O . ILE B 1 86 ? 6.602 12.047 3.805 1 86.75 86 ILE B O 1
ATOM 2953 N N . LEU B 1 87 ? 8.156 12.781 5.234 1 87.38 87 LEU B N 1
ATOM 2954 C CA . LEU B 1 87 ? 8.055 11.594 6.082 1 87.38 87 LEU B CA 1
ATOM 2955 C C . LEU B 1 87 ? 6.996 11.781 7.16 1 87.38 87 LEU B C 1
ATOM 2957 O O . LEU B 1 87 ? 6.188 10.883 7.402 1 87.38 87 LEU B O 1
ATOM 2961 N N . VAL B 1 88 ? 6.887 12.906 7.727 1 90.38 88 VAL B N 1
ATOM 2962 C CA . VAL B 1 88 ? 6.102 13.156 8.93 1 90.38 88 VAL B CA 1
ATOM 2963 C C . VAL B 1 88 ? 4.637 13.359 8.562 1 90.38 88 VAL B C 1
ATOM 2965 O O . VAL B 1 88 ? 3.74 12.852 9.234 1 90.38 88 VAL B O 1
ATOM 2968 N N . THR B 1 89 ? 4.344 14.031 7.516 1 90.25 89 THR B N 1
ATOM 2969 C CA . THR B 1 89 ? 2.998 14.477 7.172 1 90.25 89 THR B CA 1
ATOM 2970 C C . THR B 1 89 ? 2.086 13.281 6.895 1 90.25 89 THR B C 1
ATOM 2972 O O . THR B 1 89 ? 1.001 13.18 7.473 1 90.25 89 THR B O 1
ATOM 2975 N N . PRO B 1 90 ? 2.549 12.375 6.113 1 89.69 90 PRO B N 1
ATOM 2976 C CA . PRO B 1 90 ? 1.653 11.242 5.867 1 89.69 90 PRO B CA 1
ATOM 2977 C C . PRO B 1 90 ? 1.407 10.398 7.117 1 89.69 90 PRO B C 1
ATOM 2979 O O . PRO B 1 90 ? 0.401 9.688 7.199 1 89.69 90 PRO B O 1
ATOM 2982 N N . LEU B 1 91 ? 2.289 10.477 8.016 1 91.12 91 LEU B N 1
ATOM 2983 C CA . LEU B 1 91 ? 2.127 9.719 9.25 1 91.12 91 LEU B CA 1
ATOM 2984 C C . LEU B 1 91 ? 0.96 10.258 10.07 1 91.12 91 LEU B C 1
ATOM 2986 O O . LEU B 1 91 ? 0.49 9.594 11 1 91.12 91 LEU B O 1
ATOM 2990 N N . GLY B 1 92 ? 0.494 11.383 9.695 1 90.19 92 GLY B N 1
ATOM 2991 C CA . GLY B 1 92 ? -0.707 11.938 10.305 1 90.19 92 GLY B CA 1
ATOM 2992 C C . GLY B 1 92 ? -1.919 11.031 10.148 1 90.19 92 GLY B C 1
ATOM 2993 O O . GLY B 1 92 ? -2.891 11.156 10.898 1 90.19 92 GLY B O 1
ATOM 2994 N N . ALA B 1 93 ? -1.847 10.156 9.188 1 90.5 93 ALA B N 1
ATOM 2995 C CA . ALA B 1 93 ? -2.938 9.211 8.977 1 90.5 93 ALA B CA 1
ATOM 2996 C C . ALA B 1 93 ? -3.178 8.359 10.219 1 90.5 93 ALA B C 1
ATOM 2998 O O . ALA B 1 93 ? -4.273 7.828 10.414 1 90.5 93 ALA B O 1
ATOM 2999 N N . ILE B 1 94 ? -2.219 8.281 11.008 1 90.38 94 ILE B N 1
ATOM 3000 C CA . ILE B 1 94 ? -2.332 7.512 12.234 1 90.38 94 ILE B CA 1
ATOM 3001 C C . ILE B 1 94 ? -3.416 8.117 13.125 1 90.38 94 ILE B C 1
ATOM 3003 O O . ILE B 1 94 ? -4.133 7.391 13.82 1 90.38 94 ILE B O 1
ATOM 3007 N N . SER B 1 95 ? -3.529 9.414 13.133 1 89.81 95 SER B N 1
ATOM 3008 C CA . SER B 1 95 ? -4.566 10.047 13.938 1 89.81 95 SER B CA 1
ATOM 3009 C C . SER B 1 95 ? -5.957 9.594 13.5 1 89.81 95 SER B C 1
ATOM 3011 O O . SER B 1 95 ? -6.828 9.359 14.344 1 89.81 95 SER B O 1
ATOM 3013 N N . VAL B 1 96 ? -6.105 9.492 12.219 1 85.5 96 VAL B N 1
ATOM 3014 C CA . VAL B 1 96 ? -7.387 9.047 11.68 1 85.5 96 VAL B CA 1
ATOM 3015 C C . VAL B 1 96 ? -7.645 7.602 12.086 1 85.5 96 VAL B C 1
ATOM 3017 O O . VAL B 1 96 ? -8.766 7.242 12.453 1 85.5 96 VAL B O 1
ATOM 3020 N N . VAL B 1 97 ? -6.629 6.809 12.039 1 88.44 97 VAL B N 1
ATOM 3021 C CA . VAL B 1 97 ? -6.715 5.398 12.406 1 88.44 97 VAL B CA 1
ATOM 3022 C C . VAL B 1 97 ? -7.074 5.27 13.883 1 88.44 97 VAL B C 1
ATOM 3024 O O . VAL B 1 97 ? -7.996 4.531 14.242 1 88.44 97 VAL B O 1
ATOM 3027 N N . VAL B 1 98 ? -6.406 5.992 14.68 1 89.56 98 VAL B N 1
ATOM 3028 C CA . VAL B 1 98 ? -6.637 5.949 16.125 1 89.56 98 VAL B CA 1
ATOM 3029 C C . VAL B 1 98 ? -8.062 6.414 16.422 1 89.56 98 VAL B C 1
ATOM 3031 O O . VAL B 1 98 ? -8.758 5.797 17.234 1 89.56 98 VAL B O 1
ATOM 3034 N N . SER B 1 99 ? -8.422 7.453 15.852 1 85.25 99 SER B N 1
ATOM 3035 C CA . SER B 1 99 ? -9.773 7.969 16.047 1 85.25 99 SER B CA 1
ATOM 3036 C C . SER B 1 99 ? -10.82 6.941 15.648 1 85.25 99 SER B C 1
ATOM 3038 O O . SER B 1 99 ? -11.828 6.762 16.344 1 85.25 99 SER B O 1
ATOM 3040 N N . ALA B 1 100 ? -10.594 6.273 14.547 1 83.75 100 ALA B N 1
ATOM 3041 C CA . ALA B 1 100 ? -11.531 5.262 14.07 1 83.75 100 ALA B CA 1
ATOM 3042 C C . ALA B 1 100 ? -11.617 4.094 15.047 1 83.75 100 ALA B C 1
ATOM 3044 O O . ALA B 1 100 ? -12.711 3.596 15.336 1 83.75 100 ALA B O 1
ATOM 3045 N N . ILE B 1 101 ? -10.547 3.666 15.508 1 87.56 101 ILE B N 1
ATOM 3046 C CA . ILE B 1 101 ? -10.508 2.543 16.438 1 87.56 101 ILE B CA 1
ATOM 3047 C C . ILE B 1 101 ? -11.203 2.924 17.75 1 87.56 101 ILE B C 1
ATOM 3049 O O . ILE B 1 101 ? -12 2.15 18.281 1 87.56 101 ILE B O 1
ATOM 3053 N N . LEU B 1 102 ? -10.914 4.102 18.219 1 86 102 LEU B N 1
ATOM 3054 C CA . LEU B 1 102 ? -11.484 4.547 19.484 1 86 102 LEU B CA 1
ATOM 3055 C C . LEU B 1 102 ? -12.977 4.82 19.359 1 86 102 LEU B C 1
ATOM 3057 O O . LEU B 1 102 ? -13.719 4.75 20.328 1 86 102 LEU B O 1
ATOM 3061 N N . SER B 1 103 ? -13.305 5.191 18.203 1 81.75 103 SER B N 1
ATOM 3062 C CA . SER B 1 103 ? -14.727 5.426 17.984 1 81.75 103 SER B CA 1
ATOM 3063 C C . SER B 1 103 ? -15.531 4.145 18.141 1 81.75 103 SER B C 1
ATOM 3065 O O . SER B 1 103 ? -16.672 4.18 18.625 1 81.75 103 SER B O 1
ATOM 3067 N N . ILE B 1 104 ? -14.984 3.021 17.797 1 82.56 104 ILE B N 1
ATOM 3068 C CA . ILE B 1 104 ? -15.633 1.725 17.969 1 82.56 104 ILE B CA 1
ATOM 3069 C C . ILE B 1 104 ? -15.75 1.396 19.453 1 82.56 104 ILE B C 1
ATOM 3071 O O . ILE B 1 104 ? -16.781 0.912 19.906 1 82.56 104 ILE B O 1
ATOM 3075 N N . VAL B 1 105 ? -14.781 1.724 20.141 1 81.69 105 VAL B N 1
ATOM 3076 C CA . VAL B 1 105 ? -14.703 1.343 21.547 1 81.69 105 VAL B CA 1
ATOM 3077 C C . VAL B 1 105 ? -15.562 2.279 22.391 1 81.69 105 VAL B C 1
ATOM 3079 O O . VAL B 1 105 ? -16.312 1.831 23.25 1 81.69 105 VAL B O 1
ATOM 3082 N N . PHE B 1 106 ? -15.516 3.512 22.109 1 79.25 106 PHE B N 1
ATOM 3083 C CA . PHE B 1 106 ? -16.141 4.492 23 1 79.25 106 PHE B CA 1
ATOM 3084 C C . PHE B 1 106 ? -17.531 4.859 22.5 1 79.25 106 PHE B C 1
ATOM 3086 O O . PHE B 1 106 ? -18.406 5.203 23.297 1 79.25 106 PHE B O 1
ATOM 3093 N N . LEU B 1 107 ? -17.719 4.773 21.203 1 72.44 107 LEU B N 1
ATOM 3094 C CA . LEU B 1 107 ? -19 5.211 20.656 1 72.44 107 LEU B CA 1
ATOM 3095 C C . LEU B 1 107 ? -19.812 4.023 20.156 1 72.44 107 LEU B C 1
ATOM 3097 O O . LEU B 1 107 ? -20.906 4.195 19.609 1 72.44 107 LEU B O 1
ATOM 3101 N N . LYS B 1 108 ? -19.219 2.744 20.234 1 78.94 108 LYS B N 1
ATOM 3102 C CA . LYS B 1 108 ? -19.875 1.492 19.875 1 78.94 108 LYS B CA 1
ATOM 3103 C C . LYS B 1 108 ? -20.234 1.466 18.391 1 78.94 108 LYS B C 1
ATOM 3105 O O . LYS B 1 108 ? -21.297 0.963 18.016 1 78.94 108 LYS B O 1
ATOM 3110 N N . GLU B 1 109 ? -19.422 2.178 17.781 1 75.25 109 GLU B N 1
ATOM 3111 C CA . GLU B 1 109 ? -19.578 2.121 16.328 1 75.25 109 GLU B CA 1
ATOM 3112 C C . GLU B 1 109 ? -19.047 0.807 15.758 1 75.25 109 GLU B C 1
ATOM 3114 O O . GLU B 1 109 ? -18.188 0.163 16.375 1 75.25 109 GLU B O 1
ATOM 3119 N N . LYS B 1 110 ? -19.672 0.174 14.742 1 79.38 110 LYS B N 1
ATOM 3120 C CA . LYS B 1 110 ? -19.203 -1.075 14.141 1 79.38 110 LYS B CA 1
ATOM 3121 C C . LYS B 1 110 ? -18.25 -0.809 12.984 1 79.38 110 LYS B C 1
ATOM 3123 O O . LYS B 1 110 ? -18.5 0.082 12.164 1 79.38 110 LYS B O 1
ATOM 3128 N N . LEU B 1 111 ? -17.141 -1.379 13.156 1 77.44 111 LEU B N 1
ATOM 3129 C CA . LEU B 1 111 ? -16.203 -1.303 12.055 1 77.44 111 LEU B CA 1
ATOM 3130 C C . LEU B 1 111 ? -16.484 -2.385 11.016 1 77.44 111 LEU B C 1
ATOM 3132 O O . LEU B 1 111 ? -16.469 -3.576 11.336 1 77.44 111 LEU B O 1
ATOM 3136 N N . ASN B 1 112 ? -16.859 -2.025 9.859 1 83.44 112 ASN B N 1
ATOM 3137 C CA . ASN B 1 112 ? -17.109 -2.969 8.773 1 83.44 112 ASN B CA 1
ATOM 3138 C C . ASN B 1 112 ? -15.805 -3.422 8.117 1 83.44 112 ASN B C 1
ATOM 3140 O O . ASN B 1 112 ? -14.719 -3.041 8.562 1 83.44 112 ASN B O 1
ATOM 3144 N N . PHE B 1 113 ? -15.867 -4.34 7.242 1 85.5 113 PHE B N 1
ATOM 3145 C CA . PHE B 1 113 ? -14.703 -4.887 6.559 1 85.5 113 PHE B CA 1
ATOM 3146 C C . PHE B 1 113 ? -13.914 -3.783 5.867 1 85.5 113 PHE B C 1
ATOM 3148 O O . PHE B 1 113 ? -12.68 -3.768 5.918 1 85.5 113 PHE B O 1
ATOM 3155 N N . SER B 1 114 ? -14.641 -2.881 5.266 1 86.25 114 SER B N 1
ATOM 3156 C CA . SER B 1 114 ? -13.984 -1.759 4.602 1 86.25 114 SER B CA 1
ATOM 3157 C C . SER B 1 114 ? -13.172 -0.925 5.59 1 86.25 114 SER B C 1
ATOM 3159 O O . SER B 1 114 ? -12.07 -0.477 5.273 1 86.25 114 SER B O 1
ATOM 3161 N N . GLY B 1 115 ? -13.727 -0.739 6.77 1 87.69 115 GLY B N 1
ATOM 3162 C CA . GLY B 1 115 ? -13.023 0.009 7.797 1 87.69 115 GLY B CA 1
ATOM 3163 C C . GLY B 1 115 ? -11.758 -0.671 8.266 1 87.69 115 GLY B C 1
ATOM 3164 O O . GLY B 1 115 ? -10.719 -0.021 8.43 1 87.69 115 GLY B O 1
ATOM 3165 N N . THR B 1 116 ? -11.875 -1.925 8.453 1 90.44 116 THR B N 1
ATOM 3166 C CA . THR B 1 116 ? -10.703 -2.684 8.891 1 90.44 116 THR B CA 1
ATOM 3167 C C . THR B 1 116 ? -9.617 -2.668 7.824 1 90.44 116 THR B C 1
ATOM 3169 O O . THR B 1 116 ? -8.43 -2.529 8.141 1 90.44 116 THR B O 1
ATOM 3172 N N . ALA B 1 117 ? -9.992 -2.814 6.617 1 92.5 117 ALA B N 1
ATOM 3173 C CA . ALA B 1 117 ? -9.047 -2.73 5.508 1 92.5 117 ALA B CA 1
ATOM 3174 C C . ALA B 1 117 ? -8.383 -1.359 5.457 1 92.5 117 ALA B C 1
ATOM 3176 O O . ALA B 1 117 ? -7.184 -1.255 5.184 1 92.5 117 ALA B O 1
ATOM 3177 N N . GLY B 1 118 ? -9.219 -0.388 5.73 1 92.62 118 GLY B N 1
ATOM 3178 C CA . GLY B 1 118 ? -8.68 0.962 5.746 1 92.62 118 GLY B CA 1
ATOM 3179 C C . GLY B 1 118 ? -7.598 1.164 6.789 1 92.62 118 GLY B C 1
ATOM 3180 O O . GLY B 1 118 ? -6.562 1.774 6.512 1 92.62 118 GLY B O 1
ATOM 3181 N N . ILE B 1 119 ? -7.82 0.685 7.949 1 91.38 119 ILE B N 1
ATOM 3182 C CA . ILE B 1 119 ? -6.848 0.783 9.039 1 91.38 119 ILE B CA 1
ATOM 3183 C C . ILE B 1 119 ? -5.551 0.085 8.633 1 91.38 119 ILE B C 1
ATOM 3185 O O . ILE B 1 119 ? -4.465 0.649 8.781 1 91.38 119 ILE B O 1
ATOM 3189 N N . CYS B 1 120 ? -5.645 -1.06 8.117 1 93.5 120 CYS B N 1
ATOM 3190 C CA . CYS B 1 120 ? -4.477 -1.831 7.707 1 93.5 120 CYS B CA 1
ATOM 3191 C C . CYS B 1 120 ? -3.689 -1.098 6.629 1 93.5 120 CYS B C 1
ATOM 3193 O O . CYS B 1 120 ? -2.461 -1.024 6.691 1 93.5 120 CYS B O 1
ATOM 3195 N N . LEU B 1 121 ? -4.395 -0.577 5.707 1 95.38 121 LEU B N 1
ATOM 3196 C CA . LEU B 1 121 ? -3.756 0.124 4.598 1 95.38 121 LEU B CA 1
ATOM 3197 C C . LEU B 1 121 ? -3.016 1.362 5.09 1 95.38 121 LEU B C 1
ATOM 3199 O O . LEU B 1 121 ? -1.921 1.669 4.609 1 95.38 121 LEU B O 1
ATOM 3203 N N . CYS B 1 122 ? -3.568 2.057 5.992 1 93.06 122 CYS B N 1
ATOM 3204 C CA . CYS B 1 122 ? -2.91 3.238 6.539 1 93.06 122 CYS B CA 1
ATOM 3205 C C . CYS B 1 122 ? -1.608 2.863 7.238 1 93.06 122 CYS B C 1
ATOM 3207 O O . CYS B 1 122 ? -0.59 3.535 7.062 1 93.06 122 CYS B O 1
ATOM 3209 N N . VAL B 1 123 ? -1.682 1.829 7.961 1 92.94 123 VAL B N 1
ATOM 3210 C CA . VAL B 1 123 ? -0.494 1.372 8.672 1 92.94 123 VAL B CA 1
ATOM 3211 C C . VAL B 1 123 ? 0.562 0.903 7.676 1 92.94 123 VAL B C 1
ATOM 3213 O O . VAL B 1 123 ? 1.741 1.239 7.805 1 92.94 123 VAL B O 1
ATOM 3216 N N . ILE B 1 124 ? 0.126 0.193 6.703 1 95.06 124 ILE B N 1
ATOM 3217 C CA . ILE B 1 124 ? 1.041 -0.322 5.691 1 95.06 124 ILE B CA 1
ATOM 3218 C C . ILE B 1 124 ? 1.665 0.841 4.922 1 95.06 124 ILE B C 1
ATOM 3220 O O . ILE B 1 124 ? 2.881 0.878 4.719 1 95.06 124 ILE B O 1
ATOM 3224 N N . GLY B 1 125 ? 0.84 1.748 4.461 1 94.56 125 GLY B N 1
ATOM 3225 C CA . GLY B 1 125 ? 1.352 2.914 3.76 1 94.56 125 GLY B CA 1
ATOM 3226 C C . GLY B 1 125 ? 2.363 3.703 4.57 1 94.56 125 GLY B C 1
ATOM 3227 O O . GLY B 1 125 ? 3.406 4.105 4.051 1 94.56 125 GLY B O 1
ATOM 3228 N N . ALA B 1 126 ? 2.047 3.898 5.824 1 92.5 126 ALA B N 1
ATOM 3229 C CA . ALA B 1 126 ? 2.961 4.602 6.719 1 92.5 126 ALA B CA 1
ATOM 3230 C C . ALA B 1 126 ? 4.289 3.859 6.84 1 92.5 126 ALA B C 1
ATOM 3232 O O . ALA B 1 126 ? 5.355 4.477 6.828 1 92.5 126 ALA B O 1
ATOM 3233 N N . THR B 1 127 ? 4.219 2.611 6.977 1 92.25 127 THR B N 1
ATOM 3234 C CA . THR B 1 127 ? 5.422 1.793 7.098 1 92.25 127 THR B CA 1
ATOM 3235 C C . THR B 1 127 ? 6.277 1.9 5.836 1 92.25 127 THR B C 1
ATOM 3237 O O . THR B 1 127 ? 7.5 2.025 5.918 1 92.25 127 THR B O 1
ATOM 3240 N N . ILE B 1 128 ? 5.625 1.842 4.699 1 92.81 128 ILE B N 1
ATOM 3241 C CA . ILE B 1 128 ? 6.34 1.967 3.434 1 92.81 128 ILE B CA 1
ATOM 3242 C C . ILE B 1 128 ? 7.051 3.316 3.373 1 92.81 128 ILE B C 1
ATOM 3244 O O . ILE B 1 128 ? 8.219 3.395 2.975 1 92.81 128 ILE B O 1
ATOM 3248 N N . ILE B 1 129 ? 6.387 4.328 3.793 1 90.81 129 ILE B N 1
ATOM 3249 C CA . ILE B 1 129 ? 6.949 5.672 3.742 1 90.81 129 ILE B CA 1
ATOM 3250 C C . ILE B 1 129 ? 8.148 5.766 4.688 1 90.81 129 ILE B C 1
ATOM 3252 O O . ILE B 1 129 ? 9.195 6.293 4.316 1 90.81 129 ILE B O 1
ATOM 3256 N N . VAL B 1 130 ? 8.062 5.246 5.871 1 88.88 130 VAL B N 1
ATOM 3257 C CA . VAL B 1 130 ? 9.125 5.312 6.867 1 88.88 130 VAL B CA 1
ATOM 3258 C C . VAL B 1 130 ? 10.344 4.523 6.383 1 88.88 130 VAL B C 1
ATOM 3260 O O . VAL B 1 130 ? 11.484 4.949 6.582 1 88.88 130 VAL B O 1
ATOM 3263 N N . LEU B 1 131 ? 10.133 3.406 5.734 1 88.62 131 LEU B N 1
ATOM 3264 C CA . LEU B 1 131 ? 11.219 2.539 5.281 1 88.62 131 LEU B CA 1
ATOM 3265 C C . LEU B 1 131 ? 11.992 3.188 4.145 1 88.62 131 LEU B C 1
ATOM 3267 O O . LEU B 1 131 ? 13.203 2.971 4.012 1 88.62 131 LEU B O 1
ATOM 3271 N N . HIS B 1 132 ? 11.32 3.996 3.375 1 88.12 132 HIS B N 1
ATOM 3272 C CA . HIS B 1 132 ? 11.961 4.512 2.17 1 88.12 132 HIS B CA 1
ATOM 3273 C C . HIS B 1 132 ? 12.148 6.023 2.254 1 88.12 132 HIS B C 1
ATOM 3275 O O . HIS B 1 132 ? 12.555 6.656 1.276 1 88.12 132 HIS B O 1
ATOM 3281 N N . GLY B 1 133 ? 11.773 6.578 3.318 1 83.94 133 GLY B N 1
ATOM 3282 C CA . GLY B 1 133 ? 11.898 8.016 3.516 1 83.94 133 GLY B CA 1
ATOM 3283 C C . GLY B 1 133 ? 13.328 8.469 3.711 1 83.94 133 GLY B C 1
ATOM 3284 O O . GLY B 1 133 ? 14.211 7.652 3.988 1 83.94 133 GLY B O 1
ATOM 3285 N N . PRO B 1 134 ? 13.484 9.688 3.465 1 79.38 134 PRO B N 1
ATOM 3286 C CA . PRO B 1 134 ? 14.844 10.219 3.639 1 79.38 134 PRO B CA 1
ATOM 3287 C C . PRO B 1 134 ? 15.305 10.188 5.094 1 79.38 134 PRO B C 1
ATOM 3289 O O . PRO B 1 134 ? 14.484 10.305 6.008 1 79.38 134 PRO B O 1
ATOM 3292 N N . SER B 1 135 ? 16.578 9.836 5.305 1 70.38 135 SER B N 1
ATOM 3293 C CA . SER B 1 135 ? 17.125 9.703 6.648 1 70.38 135 SER B CA 1
ATOM 3294 C C . SER B 1 135 ? 17.328 11.07 7.305 1 70.38 135 SER B C 1
ATOM 3296 O O . SER B 1 135 ? 17.359 11.172 8.531 1 70.38 135 SER B O 1
ATOM 3298 N N . SER B 1 136 ? 17.5 12.07 6.52 1 66.38 136 SER B N 1
ATOM 3299 C CA . SER B 1 136 ? 17.812 13.352 7.145 1 66.38 136 SER B CA 1
ATOM 3300 C C . SER B 1 136 ? 17.062 14.492 6.453 1 66.38 136 SER B C 1
ATOM 3302 O O . SER B 1 136 ? 16.594 14.344 5.324 1 66.38 136 SER B O 1
ATOM 3304 N N . THR B 1 137 ? 16.891 15.484 7.367 1 68.12 137 THR B N 1
ATOM 3305 C CA . THR B 1 137 ? 16.359 16.719 6.797 1 68.12 137 THR B CA 1
ATOM 3306 C C . THR B 1 137 ? 17.312 17.297 5.754 1 68.12 137 THR B C 1
ATOM 3308 O O . THR B 1 137 ? 18.516 17.078 5.828 1 68.12 137 THR B O 1
ATOM 3311 N N . ALA B 1 138 ? 16.719 17.859 4.801 1 62.5 138 ALA B N 1
ATOM 3312 C CA . ALA B 1 138 ? 17.531 18.406 3.721 1 62.5 138 ALA B CA 1
ATOM 3313 C C . ALA B 1 138 ? 18.391 19.562 4.227 1 62.5 138 ALA B C 1
ATOM 3315 O O . ALA B 1 138 ? 19.5 19.781 3.719 1 62.5 138 ALA B O 1
ATOM 3316 N N . THR B 1 139 ? 17.844 20.266 5.266 1 71.56 139 THR B N 1
ATOM 3317 C CA . THR B 1 139 ? 18.594 21.422 5.73 1 71.56 139 THR B CA 1
ATOM 3318 C C . THR B 1 139 ? 18.531 21.547 7.25 1 71.56 139 THR B C 1
ATOM 3320 O O . THR B 1 139 ? 17.516 21.203 7.863 1 71.56 139 THR B O 1
ATOM 3323 N N . GLU B 1 140 ? 19.719 21.922 7.824 1 76.88 140 GLU B N 1
ATOM 3324 C CA . GLU B 1 140 ? 19.75 22.078 9.273 1 76.88 140 GLU B CA 1
ATOM 3325 C C . GLU B 1 140 ? 19.938 23.547 9.672 1 76.88 140 GLU B C 1
ATOM 3327 O O . GLU B 1 140 ? 19.734 23.906 10.828 1 76.88 140 GLU B O 1
ATOM 3332 N N . THR B 1 141 ? 20.25 24.344 8.703 1 81.12 141 THR B N 1
ATOM 3333 C CA . THR B 1 141 ? 20.531 25.734 9.055 1 81.12 141 THR B CA 1
ATOM 3334 C C . THR B 1 141 ? 19.609 26.688 8.297 1 81.12 141 THR B C 1
ATOM 3336 O O . THR B 1 141 ? 19.047 26.312 7.258 1 81.12 141 THR B O 1
ATOM 3339 N N . ILE B 1 142 ? 19.531 27.859 8.883 1 86.06 142 ILE B N 1
ATOM 3340 C CA . ILE B 1 142 ? 18.641 28.875 8.328 1 86.06 142 ILE B CA 1
ATOM 3341 C C . ILE B 1 142 ? 19.141 29.328 6.961 1 86.06 142 ILE B C 1
ATOM 3343 O O . ILE B 1 142 ? 18.359 29.391 6 1 86.06 142 ILE B O 1
ATOM 3347 N N . PRO B 1 143 ? 20.438 29.547 6.809 1 84.94 143 PRO B N 1
ATOM 3348 C CA . PRO B 1 143 ? 20.906 29.953 5.48 1 84.94 143 PRO B CA 1
ATOM 3349 C C . PRO B 1 143 ? 20.656 28.891 4.418 1 84.94 143 PRO B C 1
ATOM 3351 O O . PRO B 1 143 ? 20.297 29.219 3.281 1 84.94 143 PRO B O 1
ATOM 3354 N N . ALA B 1 144 ? 20.797 27.734 4.816 1 84.81 144 ALA B N 1
ATOM 3355 C CA . ALA B 1 144 ? 20.547 26.641 3.877 1 84.81 144 ALA B CA 1
ATOM 3356 C C . ALA B 1 144 ? 19.062 26.578 3.502 1 84.81 144 ALA B C 1
ATOM 3358 O O . ALA B 1 144 ? 18.719 26.344 2.34 1 84.81 144 ALA B O 1
ATOM 3359 N N . PHE B 1 145 ? 18.281 26.781 4.504 1 87.75 145 PHE B N 1
ATOM 3360 C CA . PHE B 1 145 ? 16.844 26.766 4.262 1 87.75 145 PHE B CA 1
ATOM 3361 C C . PHE B 1 145 ? 16.438 27.922 3.352 1 87.75 145 PHE B C 1
ATOM 3363 O O . PHE B 1 145 ? 15.656 27.734 2.418 1 87.75 145 PHE B O 1
ATOM 3370 N N . ILE B 1 146 ? 16.969 29.031 3.605 1 88.12 146 ILE B N 1
ATOM 3371 C CA . ILE B 1 146 ? 16.641 30.234 2.832 1 88.12 146 ILE B CA 1
ATOM 3372 C C . ILE B 1 146 ? 17.125 30.062 1.396 1 88.12 146 ILE B C 1
ATOM 3374 O O . ILE B 1 146 ? 16.5 30.547 0.457 1 88.12 146 ILE B O 1
ATOM 3378 N N . TYR B 1 147 ? 18.188 29.406 1.269 1 87.25 147 TYR B N 1
ATOM 3379 C CA . TYR B 1 147 ? 18.703 29.125 -0.068 1 87.25 147 TYR B CA 1
ATOM 3380 C C . TYR B 1 147 ? 17.656 28.359 -0.896 1 87.25 147 TYR B C 1
ATOM 3382 O O . TYR B 1 147 ? 17.438 28.688 -2.062 1 87.25 147 TYR B O 1
ATOM 3390 N N . PHE B 1 148 ? 17.016 27.453 -0.281 1 87.25 148 PHE B N 1
ATOM 3391 C CA . PHE B 1 148 ? 15.984 26.688 -0.971 1 87.25 148 PHE B CA 1
ATOM 3392 C C . PHE B 1 148 ? 14.742 27.531 -1.217 1 87.25 148 PHE B C 1
ATOM 3394 O O . PHE B 1 148 ? 14.109 27.422 -2.27 1 87.25 148 PHE B O 1
ATOM 3401 N N . VAL B 1 149 ? 14.438 28.359 -0.26 1 90.12 149 VAL B N 1
ATOM 3402 C CA . VAL B 1 149 ? 13.242 29.188 -0.341 1 90.12 149 VAL B CA 1
ATOM 3403 C C . VAL B 1 149 ? 13.398 30.219 -1.461 1 90.12 149 VAL B C 1
ATOM 3405 O O . VAL B 1 149 ? 12.43 30.562 -2.137 1 90.12 149 VAL B O 1
ATOM 3408 N N . MET B 1 150 ? 14.633 30.578 -1.694 1 90.19 150 MET B N 1
ATOM 3409 C CA . MET B 1 150 ? 14.883 31.656 -2.658 1 90.19 150 MET B CA 1
ATOM 3410 C C . MET B 1 150 ? 15.078 31.078 -4.062 1 90.19 150 MET B C 1
ATOM 3412 O O . MET B 1 150 ? 15.227 31.844 -5.023 1 90.19 150 MET B O 1
ATOM 3416 N N . ALA B 1 151 ? 15.008 29.859 -4.148 1 91.06 151 ALA B N 1
ATOM 3417 C CA . ALA B 1 151 ? 15.094 29.25 -5.477 1 91.06 151 ALA B CA 1
ATOM 3418 C C . ALA B 1 151 ? 13.93 29.703 -6.359 1 91.06 151 ALA B C 1
ATOM 3420 O O . ALA B 1 151 ? 12.789 29.812 -5.895 1 91.06 151 ALA B O 1
ATOM 3421 N N . PRO B 1 152 ? 14.203 30 -7.629 1 91.44 152 PRO B N 1
ATOM 3422 C CA . PRO B 1 152 ? 13.164 30.516 -8.516 1 91.44 152 PRO B CA 1
ATOM 3423 C C . PRO B 1 152 ? 11.953 29.594 -8.633 1 91.44 152 PRO B C 1
ATOM 3425 O O . PRO B 1 152 ? 10.82 30.047 -8.734 1 91.44 152 PRO B O 1
ATOM 3428 N N . GLY B 1 153 ? 12.211 28.406 -8.711 1 91.75 153 GLY B N 1
ATOM 3429 C CA . GLY B 1 153 ? 11.109 27.453 -8.797 1 91.75 153 GLY B CA 1
ATOM 3430 C C . GLY B 1 153 ? 10.156 27.547 -7.617 1 91.75 153 GLY B C 1
ATOM 3431 O O . GLY B 1 153 ? 8.938 27.562 -7.801 1 91.75 153 GLY B O 1
ATOM 3432 N N . PHE B 1 154 ? 10.711 27.625 -6.457 1 94.38 154 PHE B N 1
ATOM 3433 C CA . PHE B 1 154 ? 9.875 27.672 -5.262 1 94.38 154 PHE B CA 1
ATOM 3434 C C . PHE B 1 154 ? 9.195 29.031 -5.137 1 94.38 154 PHE B C 1
ATOM 3436 O O . PHE B 1 154 ? 8.039 29.109 -4.703 1 94.38 154 PHE B O 1
ATOM 3443 N N . LEU B 1 155 ? 9.836 30.047 -5.48 1 93.94 155 LEU B N 1
ATOM 3444 C CA . LEU B 1 155 ? 9.242 31.375 -5.426 1 93.94 155 LEU B CA 1
ATOM 3445 C C . LEU B 1 155 ? 8.039 31.484 -6.363 1 93.94 155 LEU B C 1
ATOM 3447 O O . LEU B 1 155 ? 7.008 32.062 -5.996 1 93.94 155 LEU B O 1
ATOM 3451 N N . THR B 1 156 ? 8.242 30.938 -7.543 1 95.75 156 THR B N 1
ATOM 3452 C CA . THR B 1 156 ? 7.133 30.938 -8.484 1 95.75 156 THR B CA 1
ATOM 3453 C C . THR B 1 156 ? 5.961 30.125 -7.93 1 95.75 156 THR B C 1
ATOM 3455 O O . THR B 1 156 ? 4.812 30.562 -7.984 1 95.75 156 THR B O 1
ATOM 3458 N N . TYR B 1 157 ? 6.277 29 -7.395 1 96 157 TYR B N 1
ATOM 3459 C CA . TYR B 1 157 ? 5.258 28.141 -6.801 1 96 157 TYR B CA 1
ATOM 3460 C C . TYR B 1 157 ? 4.543 28.859 -5.66 1 96 157 TYR B C 1
ATOM 3462 O O . TYR B 1 157 ? 3.318 28.781 -5.539 1 96 157 TYR B O 1
ATOM 3470 N N . SER B 1 158 ? 5.285 29.5 -4.836 1 95.5 158 SER B N 1
ATOM 3471 C CA . SER B 1 158 ? 4.727 30.219 -3.697 1 95.5 158 SER B CA 1
ATOM 3472 C C . SER B 1 158 ? 3.818 31.359 -4.152 1 95.5 158 SER B C 1
ATOM 3474 O O . SER B 1 158 ? 2.76 31.594 -3.562 1 95.5 158 SER B O 1
ATOM 3476 N N . CYS B 1 159 ? 4.199 32 -5.16 1 96 159 CYS B N 1
ATOM 3477 C CA . CYS B 1 159 ? 3.4 33.094 -5.688 1 96 159 CYS B CA 1
ATOM 3478 C C . CYS B 1 159 ? 2.084 32.594 -6.266 1 96 159 CYS B C 1
ATOM 3480 O O . CYS B 1 159 ? 1.023 33.156 -5.996 1 96 159 CYS B O 1
ATOM 3482 N N . VAL B 1 160 ? 2.209 31.578 -7.039 1 96.56 160 VAL B N 1
ATOM 3483 C CA . VAL B 1 160 ? 1.01 30.984 -7.625 1 96.56 160 VAL B CA 1
ATOM 3484 C C . VAL B 1 160 ? 0.073 30.516 -6.52 1 96.56 160 VAL B C 1
ATOM 3486 O O . VAL B 1 160 ? -1.14 30.719 -6.586 1 96.56 160 VAL B O 1
ATOM 3489 N N . SER B 1 161 ? 0.626 29.828 -5.504 1 96.69 161 SER B N 1
ATOM 3490 C CA . SER B 1 161 ? -0.165 29.344 -4.383 1 96.69 161 SER B CA 1
ATOM 3491 C C . SER B 1 161 ? -0.821 30.484 -3.623 1 96.69 161 SER B C 1
ATOM 3493 O O . SER B 1 161 ? -1.971 30.375 -3.191 1 96.69 161 SER B O 1
ATOM 3495 N N . LEU B 1 162 ? -0.099 31.562 -3.453 1 95.69 162 LEU B N 1
ATOM 3496 C CA . LEU B 1 162 ? -0.631 32.719 -2.756 1 95.69 162 LEU B CA 1
ATOM 3497 C C . LEU B 1 162 ? -1.796 33.344 -3.527 1 95.69 162 LEU B C 1
ATOM 3499 O O . LEU B 1 162 ? -2.822 33.688 -2.939 1 95.69 162 LEU B O 1
ATOM 3503 N N . VAL B 1 163 ? -1.614 33.469 -4.836 1 96.12 163 VAL B N 1
ATOM 3504 C CA . VAL B 1 163 ? -2.68 34.031 -5.672 1 96.12 163 VAL B CA 1
ATOM 3505 C C . VAL B 1 163 ? -3.912 33.125 -5.582 1 96.12 163 VAL B C 1
ATOM 3507 O O . VAL B 1 163 ? -5.039 33.625 -5.48 1 96.12 163 VAL B O 1
ATOM 3510 N N . PHE B 1 164 ? -3.664 31.891 -5.641 1 95.62 164 PHE B N 1
ATOM 3511 C CA . PHE B 1 164 ? -4.758 30.938 -5.531 1 95.62 164 PHE B CA 1
ATOM 3512 C C . PHE B 1 164 ? -5.492 31.094 -4.207 1 95.62 164 PHE B C 1
ATOM 3514 O O . PHE B 1 164 ? -6.723 31.156 -4.176 1 95.62 164 PHE B O 1
ATOM 3521 N N . VAL B 1 165 ? -4.777 31.141 -3.107 1 95.5 165 VAL B N 1
ATOM 3522 C CA . VAL B 1 165 ? -5.367 31.234 -1.776 1 95.5 165 VAL B CA 1
ATOM 3523 C C . VAL B 1 165 ? -6.156 32.531 -1.656 1 95.5 165 VAL B C 1
ATOM 3525 O O . VAL B 1 165 ? -7.277 32.531 -1.144 1 95.5 165 VAL B O 1
ATOM 3528 N N . LEU B 1 166 ? -5.613 33.625 -2.162 1 94.88 166 LEU B N 1
ATOM 3529 C CA . LEU B 1 166 ? -6.293 34.906 -2.1 1 94.88 166 LEU B CA 1
ATOM 3530 C C . LEU B 1 166 ? -7.559 34.906 -2.947 1 94.88 166 LEU B C 1
ATOM 3532 O O . LEU B 1 166 ? -8.594 35.438 -2.539 1 94.88 166 LEU B O 1
ATOM 3536 N N . TYR B 1 167 ? -7.414 34.281 -4.117 1 95.06 167 TYR B N 1
ATOM 3537 C CA . TYR B 1 167 ? -8.586 34.156 -4.977 1 95.06 167 TYR B CA 1
ATOM 3538 C C . TYR B 1 167 ? -9.68 33.344 -4.289 1 95.06 167 TYR B C 1
ATOM 3540 O O . TYR B 1 167 ? -10.859 33.688 -4.355 1 95.06 167 TYR B O 1
ATOM 3548 N N . MET B 1 168 ? -9.312 32.312 -3.641 1 94.19 168 MET B N 1
ATOM 3549 C CA . MET B 1 168 ? -10.266 31.453 -2.953 1 94.19 168 MET B CA 1
ATOM 3550 C C . MET B 1 168 ? -10.883 32.156 -1.757 1 94.19 168 MET B C 1
ATOM 3552 O O . MET B 1 168 ? -12.078 32.031 -1.501 1 94.19 168 MET B O 1
ATOM 3556 N N . ILE B 1 169 ? -10.148 32.938 -1.041 1 92.69 169 ILE B N 1
ATOM 3557 C CA . ILE B 1 169 ? -10.602 33.625 0.175 1 92.69 169 ILE B CA 1
ATOM 3558 C C . ILE B 1 169 ? -11.57 34.75 -0.182 1 92.69 169 ILE B C 1
ATOM 3560 O O . ILE B 1 169 ? -12.633 34.875 0.432 1 92.69 169 ILE B O 1
ATOM 3564 N N . PHE B 1 170 ? -11.242 35.5 -1.22 1 92.81 170 PHE B N 1
ATOM 3565 C CA . PHE B 1 170 ? -11.992 36.719 -1.455 1 92.81 170 PHE B CA 1
ATOM 3566 C C . PHE B 1 170 ? -13.102 36.5 -2.475 1 92.81 170 PHE B C 1
ATOM 3568 O O . PHE B 1 170 ? -14.125 37.188 -2.453 1 92.81 170 PHE B O 1
ATOM 3575 N N . HIS B 1 171 ? -12.953 35.5 -3.367 1 91.06 171 HIS B N 1
ATOM 3576 C CA . HIS B 1 171 ? -13.938 35.344 -4.438 1 91.06 171 HIS B CA 1
ATOM 3577 C C . HIS B 1 171 ? -14.758 34.062 -4.262 1 91.06 171 HIS B C 1
ATOM 3579 O O . HIS B 1 171 ? -15.984 34.094 -4.305 1 91.06 171 HIS B O 1
ATOM 3585 N N . ILE B 1 172 ? -14.172 33 -3.99 1 90.25 172 ILE B N 1
ATOM 3586 C CA . ILE B 1 172 ? -14.875 31.719 -3.996 1 90.25 172 ILE B CA 1
ATOM 3587 C C . ILE B 1 172 ? -15.398 31.406 -2.594 1 90.25 172 ILE B C 1
ATOM 3589 O O . ILE B 1 172 ? -16.5 30.875 -2.436 1 90.25 172 ILE B O 1
ATOM 3593 N N . GLY B 1 173 ? -14.695 31.672 -1.586 1 88.19 173 GLY B N 1
ATOM 3594 C CA . GLY B 1 173 ? -15.031 31.375 -0.204 1 88.19 173 GLY B CA 1
ATOM 3595 C C . GLY B 1 173 ? -16.391 31.891 0.207 1 88.19 173 GLY B C 1
ATOM 3596 O O . GLY B 1 173 ? -17.266 31.109 0.601 1 88.19 173 GLY B O 1
ATOM 3597 N N . PRO B 1 174 ? -16.641 33.188 0.047 1 85.19 174 PRO B N 1
ATOM 3598 C CA . PRO B 1 174 ? -17.922 33.75 0.47 1 85.19 174 PRO B CA 1
ATOM 3599 C C . PRO B 1 174 ? -19.094 33.281 -0.374 1 85.19 174 PRO B C 1
ATOM 3601 O O . PRO B 1 174 ? -20.234 33.281 0.097 1 85.19 174 PRO B O 1
ATOM 3604 N N . ARG B 1 175 ? -18.844 32.781 -1.604 1 89.06 175 ARG B N 1
ATOM 3605 C CA . ARG B 1 175 ? -19.922 32.344 -2.5 1 89.06 175 ARG B CA 1
ATOM 3606 C C . ARG B 1 175 ? -20.188 30.859 -2.363 1 89.06 175 ARG B C 1
ATOM 3608 O O . ARG B 1 175 ? -21.344 30.438 -2.332 1 89.06 175 ARG B O 1
ATOM 3615 N N . TYR B 1 176 ? -19.078 30.125 -2.191 1 87.5 176 TYR B N 1
ATOM 3616 C CA . TYR B 1 176 ? -19.266 28.688 -2.316 1 87.5 176 TYR B CA 1
ATOM 3617 C C . TYR B 1 176 ? -18.734 27.953 -1.086 1 87.5 176 TYR B C 1
ATOM 3619 O O . TYR B 1 176 ? -18.844 26.734 -0.985 1 87.5 176 TYR B O 1
ATOM 3627 N N . GLY B 1 177 ? -18.188 28.609 -0.128 1 85.88 177 GLY B N 1
ATOM 3628 C CA . GLY B 1 177 ? -17.562 28 1.034 1 85.88 177 GLY B CA 1
ATOM 3629 C C . GLY B 1 177 ? -18.547 27.234 1.908 1 85.88 177 GLY B C 1
ATOM 3630 O O . GLY B 1 177 ? -18.172 26.266 2.57 1 85.88 177 GLY B O 1
ATOM 3631 N N . HIS B 1 178 ? -19.797 27.594 1.824 1 85.38 178 HIS B N 1
ATOM 3632 C CA . HIS B 1 178 ? -20.797 26.938 2.664 1 85.38 178 HIS B CA 1
ATOM 3633 C C . HIS B 1 178 ? -21.438 25.766 1.945 1 85.38 178 HIS B C 1
ATOM 3635 O O . HIS B 1 178 ? -22.141 24.953 2.566 1 85.38 178 HIS B O 1
ATOM 3641 N N . VAL B 1 179 ? -21.109 25.641 0.718 1 88.69 179 VAL B N 1
ATOM 3642 C CA . VAL B 1 179 ? -21.781 24.609 -0.067 1 88.69 179 VAL B CA 1
ATOM 3643 C C . VAL B 1 179 ? -20.828 23.453 -0.339 1 88.69 179 VAL B C 1
ATOM 3645 O O . VAL B 1 179 ? -21.234 22.281 -0.313 1 88.69 179 VAL B O 1
ATOM 3648 N N . HIS B 1 180 ? -19.625 23.797 -0.538 1 90.12 180 HIS B N 1
ATOM 3649 C CA . HIS B 1 180 ? -18.641 22.781 -0.892 1 90.12 180 HIS B CA 1
ATOM 3650 C C . HIS B 1 180 ? -17.516 22.719 0.131 1 90.12 180 HIS B C 1
ATOM 3652 O O . HIS B 1 180 ? -16.781 23.688 0.312 1 90.12 180 HIS B O 1
ATOM 3658 N N . PRO B 1 181 ? -17.312 21.609 0.692 1 88.44 181 PRO B N 1
ATOM 3659 C CA . PRO B 1 181 ? -16.281 21.484 1.729 1 88.44 181 PRO B CA 1
ATOM 3660 C C . PRO B 1 181 ? -14.867 21.672 1.186 1 88.44 181 PRO B C 1
ATOM 3662 O O . PRO B 1 181 ? -13.961 22.062 1.935 1 88.44 181 PRO B O 1
ATOM 3665 N N . ILE B 1 182 ? -14.719 21.516 -0.057 1 91.06 182 ILE B N 1
ATOM 3666 C CA . ILE B 1 182 ? -13.398 21.531 -0.673 1 91.06 182 ILE B CA 1
ATOM 3667 C C . ILE B 1 182 ? -12.852 22.969 -0.656 1 91.06 182 ILE B C 1
ATOM 3669 O O . ILE B 1 182 ? -11.641 23.172 -0.693 1 91.06 182 ILE B O 1
ATOM 3673 N N . VAL B 1 183 ? -13.742 23.953 -0.593 1 92.62 183 VAL B N 1
ATOM 3674 C CA . VAL B 1 183 ? -13.32 25.344 -0.735 1 92.62 183 VAL B CA 1
ATOM 3675 C C . VAL B 1 183 ? -12.453 25.75 0.455 1 92.62 183 VAL B C 1
ATOM 3677 O O . VAL B 1 183 ? -11.258 26 0.3 1 92.62 183 VAL B O 1
ATOM 3680 N N . TYR B 1 184 ? -12.984 25.672 1.672 1 91.44 184 TYR B N 1
ATOM 3681 C CA . TYR B 1 184 ? -12.211 26.062 2.848 1 91.44 184 TYR B CA 1
ATOM 3682 C C . TYR B 1 184 ? -11.109 25.062 3.135 1 91.44 184 TYR B C 1
ATOM 3684 O O . TYR B 1 184 ? -10.031 25.422 3.615 1 91.44 184 TYR B O 1
ATOM 3692 N N . ILE B 1 185 ? -11.25 23.875 2.734 1 92.88 185 ILE B N 1
ATOM 3693 C CA . ILE B 1 185 ? -10.258 22.828 2.965 1 92.88 185 ILE B CA 1
ATOM 3694 C C . ILE B 1 185 ? -9.039 23.062 2.074 1 92.88 185 ILE B C 1
ATOM 3696 O O . ILE B 1 185 ? -7.902 22.859 2.502 1 92.88 185 ILE B O 1
ATOM 3700 N N . SER B 1 186 ? -9.336 23.453 0.86 1 94.94 186 SER B N 1
ATOM 3701 C CA . SER B 1 186 ? -8.219 23.734 -0.04 1 94.94 186 SER B CA 1
ATOM 3702 C C . SER B 1 186 ? -7.375 24.906 0.47 1 94.94 186 SER B C 1
ATOM 3704 O O . SER B 1 186 ? -6.145 24.859 0.389 1 94.94 186 SER B O 1
ATOM 3706 N N . ILE B 1 187 ? -8.016 25.906 1.032 1 95 187 ILE B N 1
ATOM 3707 C CA . ILE B 1 187 ? -7.32 27.078 1.573 1 95 187 ILE B CA 1
ATOM 3708 C C . ILE B 1 187 ? -6.445 26.641 2.752 1 95 187 ILE B C 1
ATOM 3710 O O . ILE B 1 187 ? -5.242 26.906 2.766 1 95 187 ILE B O 1
ATOM 3714 N N . THR B 1 188 ? -7.094 26 3.664 1 92.25 188 THR B N 1
ATOM 3715 C CA . THR B 1 188 ? -6.379 25.609 4.875 1 92.25 188 THR B CA 1
ATOM 3716 C C . THR B 1 188 ? -5.273 24.609 4.555 1 92.25 188 THR B C 1
ATOM 3718 O O . THR B 1 188 ? -4.215 24.625 5.188 1 92.25 188 THR B O 1
ATOM 3721 N N . SER B 1 189 ? -5.43 23.797 3.58 1 95.12 189 SER B N 1
ATOM 3722 C CA . SER B 1 189 ? -4.438 22.797 3.205 1 95.12 189 SER B CA 1
ATOM 3723 C C . SER B 1 189 ? -3.209 23.438 2.576 1 95.12 189 SER B C 1
ATOM 3725 O O . SER B 1 189 ? -2.076 23.094 2.918 1 95.12 189 SER B O 1
ATOM 3727 N N . ILE B 1 190 ? -3.402 24.359 1.665 1 96.62 190 ILE B N 1
ATOM 3728 C CA . ILE B 1 190 ? -2.293 25.016 0.98 1 96.62 190 ILE B CA 1
ATOM 3729 C C . ILE B 1 190 ? -1.514 25.875 1.969 1 96.62 190 ILE B C 1
ATOM 3731 O O . ILE B 1 190 ? -0.283 25.812 2.018 1 96.62 190 ILE B O 1
ATOM 3735 N N . VAL B 1 191 ? -2.234 26.641 2.729 1 95.44 191 VAL B N 1
ATOM 3736 C CA . VAL B 1 191 ? -1.599 27.484 3.736 1 95.44 191 VAL B CA 1
ATOM 3737 C C . VAL B 1 191 ? -0.833 26.609 4.73 1 95.44 191 VAL B C 1
ATOM 3739 O O . VAL B 1 191 ? 0.307 26.922 5.086 1 95.44 191 VAL B O 1
ATOM 3742 N N . GLY B 1 192 ? -1.446 25.562 5.105 1 93.5 192 GLY B N 1
ATOM 3743 C CA . GLY B 1 192 ? -0.814 24.641 6.039 1 93.5 192 GLY B CA 1
ATOM 3744 C C . GLY B 1 192 ? 0.442 24 5.484 1 93.5 192 GLY B C 1
ATOM 3745 O O . GLY B 1 192 ? 1.381 23.703 6.23 1 93.5 192 GLY B O 1
ATOM 3746 N N . SER B 1 193 ? 0.431 23.703 4.234 1 95.06 193 SER B N 1
ATOM 3747 C CA . SER B 1 193 ? 1.599 23.094 3.613 1 95.06 193 SER B CA 1
ATOM 3748 C C . SER B 1 193 ? 2.824 23.984 3.723 1 95.06 193 SER B C 1
ATOM 3750 O O . SER B 1 193 ? 3.938 23.5 3.947 1 95.06 193 SER B O 1
ATOM 3752 N N . PHE B 1 194 ? 2.652 25.297 3.562 1 95.31 194 PHE B N 1
ATOM 3753 C CA . PHE B 1 194 ? 3.752 26.234 3.723 1 95.31 194 PHE B CA 1
ATOM 3754 C C . PHE B 1 194 ? 4.148 26.359 5.188 1 95.31 194 PHE B C 1
ATOM 3756 O O . PHE B 1 194 ? 5.332 26.5 5.508 1 95.31 194 PHE B O 1
ATOM 3763 N N . LEU B 1 195 ? 3.131 26.25 6 1 92.94 195 LEU B N 1
ATOM 3764 C CA . LEU B 1 195 ? 3.363 26.328 7.438 1 92.94 195 LEU B CA 1
ATOM 3765 C C . LEU B 1 195 ? 4.281 25.188 7.895 1 92.94 195 LEU B C 1
ATOM 3767 O O . LEU B 1 195 ? 5.266 25.438 8.602 1 92.94 195 LEU B O 1
ATOM 3771 N N . VAL B 1 196 ? 4.02 24 7.469 1 91 196 VAL B N 1
ATOM 3772 C CA . VAL B 1 196 ? 4.75 22.828 7.941 1 91 196 VAL B CA 1
ATOM 3773 C C . VAL B 1 196 ? 6.184 22.875 7.414 1 91 196 VAL B C 1
ATOM 3775 O O . VAL B 1 196 ? 7.117 22.469 8.109 1 91 196 VAL B O 1
ATOM 3778 N N . ASN B 1 197 ? 6.348 23.281 6.195 1 91.25 197 ASN B N 1
ATOM 3779 C CA . ASN B 1 197 ? 7.699 23.391 5.652 1 91.25 197 ASN B CA 1
ATOM 3780 C C . ASN B 1 197 ? 8.508 24.469 6.371 1 91.25 197 ASN B C 1
ATOM 3782 O O . ASN B 1 197 ? 9.703 24.297 6.609 1 91.25 197 ASN B O 1
ATOM 3786 N N . ALA B 1 198 ? 7.844 25.547 6.66 1 92 198 ALA B N 1
ATOM 3787 C CA . ALA B 1 198 ? 8.5 26.594 7.441 1 92 198 ALA B CA 1
ATOM 3788 C C . ALA B 1 198 ? 8.828 26.109 8.852 1 92 198 ALA B C 1
ATOM 3790 O O . ALA B 1 198 ? 9.891 26.406 9.383 1 92 198 ALA B O 1
ATOM 3791 N N . ALA B 1 199 ? 7.906 25.375 9.352 1 89.31 199 ALA B N 1
ATOM 3792 C CA . ALA B 1 199 ? 8.125 24.812 10.688 1 89.31 199 ALA B CA 1
ATOM 3793 C C . ALA B 1 199 ? 9.312 23.844 10.68 1 89.31 199 ALA B C 1
ATOM 3795 O O . ALA B 1 199 ? 10.07 23.797 11.648 1 89.31 199 ALA B O 1
ATOM 3796 N N . GLN B 1 200 ? 9.367 23.109 9.656 1 89.19 200 GLN B N 1
ATOM 3797 C CA . GLN B 1 200 ? 10.5 22.203 9.531 1 89.19 200 GLN B CA 1
ATOM 3798 C C . GLN B 1 200 ? 11.812 22.984 9.469 1 89.19 200 GLN B C 1
ATOM 3800 O O . GLN B 1 200 ? 12.789 22.609 10.117 1 89.19 200 GLN B O 1
ATOM 3805 N N . GLY B 1 201 ? 11.914 23.984 8.648 1 88 201 GLY B N 1
ATOM 3806 C CA . GLY B 1 201 ? 13.102 24.812 8.57 1 88 201 GLY B CA 1
ATOM 3807 C C . GLY B 1 201 ? 13.469 25.453 9.891 1 88 201 GLY B C 1
ATOM 3808 O O . GLY B 1 201 ? 14.625 25.406 10.312 1 88 201 GLY B O 1
ATOM 3809 N N . PHE B 1 202 ? 12.461 26.016 10.484 1 89.44 202 PHE B N 1
ATOM 3810 C CA . PHE B 1 202 ? 12.664 26.656 11.773 1 89.44 202 PHE B CA 1
ATOM 3811 C C . PHE B 1 202 ? 13.086 25.625 12.828 1 89.44 202 PHE B C 1
ATOM 3813 O O . PHE B 1 202 ? 14.055 25.844 13.562 1 89.44 202 PHE B O 1
ATOM 3820 N N . GLY B 1 203 ? 12.367 24.516 12.875 1 87 203 GLY B N 1
ATOM 3821 C CA . GLY B 1 203 ? 12.641 23.5 13.867 1 87 203 GLY B CA 1
ATOM 3822 C C . GLY B 1 203 ? 14.016 22.875 13.734 1 87 203 GLY B C 1
ATOM 3823 O O . GLY B 1 203 ? 14.727 22.688 14.727 1 87 203 GLY B O 1
ATOM 3824 N N . SER B 1 204 ? 14.352 22.562 12.555 1 86.25 204 SER B N 1
ATOM 3825 C CA . SER B 1 204 ? 15.672 21.969 12.336 1 86.25 204 SER B CA 1
ATOM 3826 C C . SER B 1 204 ? 16.781 22.938 12.711 1 86.25 204 SER B C 1
ATOM 3828 O O . SER B 1 204 ? 17.812 22.531 13.25 1 86.25 204 SER B O 1
ATOM 3830 N N . SER B 1 205 ? 16.594 24.188 12.43 1 85.88 205 SER B N 1
ATOM 3831 C CA . SER B 1 205 ? 17.578 25.203 12.797 1 85.88 205 SER B CA 1
ATOM 3832 C C . SER B 1 205 ? 17.672 25.359 14.312 1 85.88 205 SER B C 1
ATOM 3834 O O . SER B 1 205 ? 18.734 25.641 14.852 1 85.88 205 SER B O 1
ATOM 3836 N N . PHE B 1 206 ? 16.547 25.25 14.859 1 84.94 206 PHE B N 1
ATOM 3837 C CA . PHE B 1 206 ? 16.484 25.344 16.312 1 84.94 206 PHE B CA 1
ATOM 3838 C C . PHE B 1 206 ? 17.281 24.203 16.953 1 84.94 206 PHE B C 1
ATOM 3840 O O . PHE B 1 206 ? 18.094 24.438 17.859 1 84.94 206 PHE B O 1
ATOM 3847 N N . VAL B 1 207 ? 17.062 22.969 16.484 1 84.62 207 VAL B N 1
ATOM 3848 C CA . VAL B 1 207 ? 17.766 21.812 17.016 1 84.62 207 VAL B CA 1
ATOM 3849 C C . VAL B 1 207 ? 19.266 21.922 16.719 1 84.62 207 VAL B C 1
ATOM 3851 O O . VAL B 1 207 ? 20.094 21.594 17.578 1 84.62 207 VAL B O 1
ATOM 3854 N N . TYR B 1 208 ? 19.578 22.375 15.555 1 83.5 208 TYR B N 1
ATOM 3855 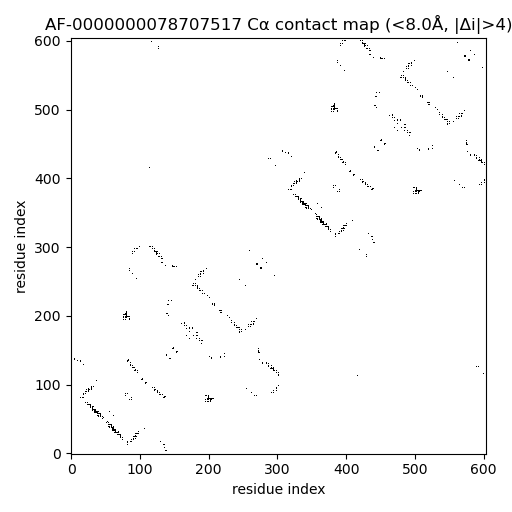C CA . TYR B 1 208 ? 20.969 22.609 15.18 1 83.5 208 TYR B CA 1
ATOM 3856 C C . TYR B 1 208 ? 21.625 23.609 16.125 1 83.5 208 TYR B C 1
ATOM 3858 O O . TYR B 1 208 ? 22.766 23.406 16.547 1 83.5 208 TYR B O 1
ATOM 3866 N N . SER B 1 209 ? 20.922 24.625 16.422 1 85.19 209 SER B N 1
ATOM 3867 C CA . SER B 1 209 ? 21.438 25.656 17.297 1 85.19 209 SER B CA 1
ATOM 3868 C C . SER B 1 209 ? 21.672 25.125 18.703 1 85.19 209 SER B C 1
ATOM 3870 O O . SER B 1 209 ? 22.672 25.469 19.344 1 85.19 209 SER B O 1
ATOM 3872 N N . LEU B 1 210 ? 20.828 24.297 19.125 1 82.19 210 LEU B N 1
ATOM 3873 C CA . LEU B 1 210 ? 20.969 23.719 20.453 1 82.19 210 LEU B CA 1
ATOM 3874 C C . LEU B 1 210 ? 22.203 22.828 20.531 1 82.19 210 LEU B C 1
ATOM 3876 O O . LEU B 1 210 ? 22.844 22.734 21.594 1 82.19 210 LEU B O 1
ATOM 3880 N N . ARG B 1 211 ? 22.516 22.203 19.422 1 80.5 211 ARG B N 1
ATOM 3881 C CA . ARG B 1 211 ? 23.672 21.312 19.391 1 80.5 211 ARG B CA 1
ATOM 3882 C C . ARG B 1 211 ? 24.969 22.109 19.203 1 80.5 211 ARG B C 1
ATOM 3884 O O . ARG B 1 211 ? 26.031 21.656 19.609 1 80.5 211 ARG B O 1
ATOM 3891 N N . HIS B 1 212 ? 24.844 23.266 18.625 1 79.75 212 HIS B N 1
ATOM 3892 C CA . HIS B 1 212 ? 26.016 24.078 18.297 1 79.75 212 HIS B CA 1
ATOM 3893 C C . HIS B 1 212 ? 25.906 25.469 18.906 1 79.75 212 HIS B C 1
ATOM 3895 O O . 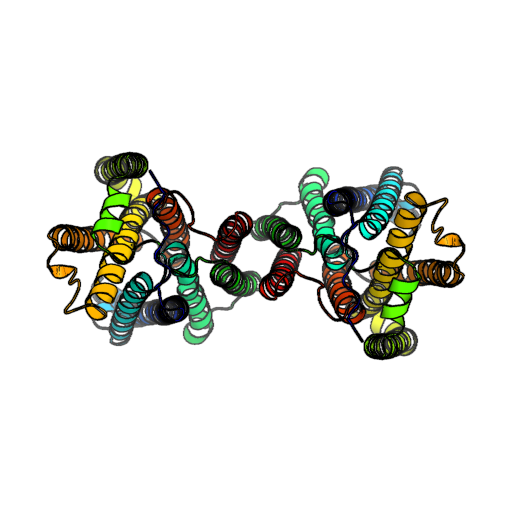HIS B 1 212 ? 26.203 26.469 18.234 1 79.75 212 HIS B O 1
ATOM 3901 N N . TRP B 1 213 ? 25.453 25.578 20.078 1 77.5 213 TRP B N 1
ATOM 3902 C CA . TRP B 1 213 ? 25.125 26.844 20.719 1 77.5 213 TRP B CA 1
ATOM 3903 C C . TRP B 1 213 ? 26.297 27.812 20.656 1 77.5 213 TRP B C 1
ATOM 3905 O O . TRP B 1 213 ? 26.109 28.984 20.328 1 77.5 213 TRP B O 1
ATOM 3915 N N . GLU B 1 214 ? 27.453 27.406 20.875 1 75.5 214 GLU B N 1
ATOM 3916 C CA . GLU B 1 214 ? 28.625 28.266 20.953 1 75.5 214 GLU B CA 1
ATOM 3917 C C . GLU B 1 214 ? 29.234 28.5 19.562 1 75.5 214 GLU B C 1
ATOM 3919 O O . GLU B 1 214 ? 29.672 29.609 19.25 1 75.5 214 GLU B O 1
ATOM 3924 N N . ALA B 1 215 ? 29.156 27.594 18.688 1 74.62 215 ALA B N 1
ATOM 3925 C CA . ALA B 1 215 ? 29.859 27.625 17.406 1 74.62 215 ALA B CA 1
ATOM 3926 C C . ALA B 1 215 ? 29.047 28.312 16.328 1 74.62 215 ALA B C 1
ATOM 3928 O O . ALA B 1 215 ? 29.547 29.172 15.602 1 74.62 215 ALA B O 1
ATOM 3929 N N . ASP B 1 216 ? 27.828 27.984 16.266 1 78.19 216 ASP B N 1
ATOM 3930 C CA . ASP B 1 216 ? 26.984 28.469 15.172 1 78.19 216 ASP B CA 1
ATOM 3931 C C . ASP B 1 216 ? 25.516 28.578 15.609 1 78.19 216 ASP B C 1
ATOM 3933 O O . ASP B 1 216 ? 24.703 27.719 15.273 1 78.19 216 ASP B O 1
ATOM 3937 N N . ASN B 1 217 ? 25.281 29.609 16.406 1 81.12 217 ASN B N 1
ATOM 3938 C CA . ASN B 1 217 ? 23.922 29.875 16.859 1 81.12 217 ASN B CA 1
ATOM 3939 C C . ASN B 1 217 ? 23.062 30.484 15.75 1 81.12 217 ASN B C 1
ATOM 3941 O O . ASN B 1 217 ? 23.359 31.578 15.258 1 81.12 217 ASN B O 1
ATOM 3945 N N . GLN B 1 218 ? 22.047 29.812 15.445 1 81.12 218 GLN B N 1
ATOM 3946 C CA . GLN B 1 218 ? 21.203 30.203 14.32 1 81.12 218 GLN B CA 1
ATOM 3947 C C . GLN B 1 218 ? 20.312 31.375 14.695 1 81.12 218 GLN B C 1
ATOM 3949 O O . GLN B 1 218 ? 19.75 32.062 13.82 1 81.12 218 GLN B O 1
ATOM 3954 N N . PHE B 1 219 ? 20.219 31.672 16 1 82.88 219 PHE B N 1
ATOM 3955 C CA . PHE B 1 219 ? 19.375 32.781 16.453 1 82.88 219 PHE B CA 1
ATOM 3956 C C . PHE B 1 219 ? 20.031 34.125 16.141 1 82.88 219 PHE B C 1
ATOM 3958 O O . PHE B 1 219 ? 19.375 35.156 16.219 1 82.88 219 PHE B O 1
ATOM 3965 N N . VAL B 1 220 ? 21.219 34 15.703 1 79.44 220 VAL B N 1
ATOM 3966 C CA . VAL B 1 220 ? 21.922 35.219 15.32 1 79.44 220 VAL B CA 1
ATOM 3967 C C . VAL B 1 220 ? 21.594 35.594 13.883 1 79.44 220 VAL B C 1
ATOM 3969 O O . VAL B 1 220 ? 21.719 36.75 13.477 1 79.44 220 VAL B O 1
ATOM 3972 N N . GLN B 1 221 ? 21.125 34.688 13.266 1 82.31 221 GLN B N 1
ATOM 3973 C CA . GLN B 1 221 ? 20.75 34.938 11.875 1 82.31 221 GLN B CA 1
ATOM 3974 C C . GLN B 1 221 ? 19.391 35.625 11.781 1 82.31 221 GLN B C 1
ATOM 3976 O O . GLN B 1 221 ? 18.406 35.125 12.312 1 82.31 221 GLN B O 1
ATOM 3981 N N . TRP B 1 222 ? 19.234 36.688 11.109 1 83.69 222 TRP B N 1
ATOM 3982 C CA . TRP B 1 222 ? 18.062 37.562 11.102 1 83.69 222 TRP B CA 1
ATOM 3983 C C . TRP B 1 222 ? 16.875 36.875 10.414 1 83.69 222 TRP B C 1
ATOM 3985 O O . TRP B 1 222 ? 15.727 37.062 10.805 1 83.69 222 TRP B O 1
ATOM 3995 N N . PRO B 1 223 ? 17.094 35.969 9.477 1 86.25 223 PRO B N 1
ATOM 3996 C CA . PRO B 1 223 ? 15.953 35.406 8.75 1 86.25 223 PRO B CA 1
ATOM 3997 C C . PRO B 1 223 ? 15.102 34.5 9.617 1 86.25 223 PRO B C 1
ATOM 3999 O O . PRO B 1 223 ? 13.969 34.156 9.242 1 86.25 223 PRO B O 1
ATOM 4002 N N . ILE B 1 224 ? 15.609 34.094 10.711 1 87.12 224 ILE B N 1
ATOM 4003 C CA . ILE B 1 224 ? 14.867 33.188 11.578 1 87.12 224 ILE B CA 1
ATOM 4004 C C . ILE B 1 224 ? 13.625 33.875 12.125 1 87.12 224 ILE B C 1
ATOM 4006 O O . ILE B 1 224 ? 12.602 33.25 12.375 1 87.12 224 ILE B O 1
ATOM 4010 N N . TYR B 1 225 ? 13.633 35.156 12.273 1 88.19 225 TYR B N 1
ATOM 4011 C CA . TYR B 1 225 ? 12.547 35.906 12.898 1 88.19 225 TYR B CA 1
ATOM 4012 C C . TYR B 1 225 ? 11.375 36.062 11.938 1 88.19 225 TYR B C 1
ATOM 4014 O O . TYR B 1 225 ? 10.227 35.781 12.297 1 88.19 225 TYR B O 1
ATOM 4022 N N . PRO B 1 226 ? 11.648 36.5 10.695 1 89.31 226 PRO B N 1
ATOM 4023 C CA . PRO B 1 226 ? 10.516 36.5 9.758 1 89.31 226 PRO B CA 1
ATOM 4024 C C . PRO B 1 226 ? 9.906 35.125 9.562 1 89.31 226 PRO B C 1
ATOM 4026 O O . PRO B 1 226 ? 8.703 35 9.32 1 89.31 226 PRO B O 1
ATOM 4029 N N . LEU B 1 227 ? 10.758 34.156 9.602 1 91.06 227 LEU B N 1
ATOM 4030 C CA . LEU B 1 227 ? 10.258 32.812 9.484 1 91.06 227 LEU B CA 1
ATOM 4031 C C . LEU B 1 227 ? 9.297 32.469 10.617 1 91.06 227 LEU B C 1
ATOM 4033 O O . LEU B 1 227 ? 8.25 31.859 10.398 1 91.06 227 LEU B O 1
ATOM 4037 N N . PHE B 1 228 ? 9.625 32.875 11.82 1 91.19 228 PHE B N 1
ATOM 4038 C CA . PHE B 1 228 ? 8.781 32.656 12.984 1 91.19 228 PHE B CA 1
ATOM 4039 C C . PHE B 1 228 ? 7.453 33.406 12.844 1 91.19 228 PHE B C 1
ATOM 4041 O O . PHE B 1 228 ? 6.395 32.844 13.141 1 91.19 228 PHE B O 1
ATOM 4048 N N . VAL B 1 229 ? 7.512 34.594 12.453 1 92.25 229 VAL B N 1
ATOM 4049 C CA . VAL B 1 229 ? 6.309 35.375 12.258 1 92.25 229 VAL B CA 1
ATOM 4050 C C . VAL B 1 229 ? 5.418 34.75 11.203 1 92.25 229 VAL B C 1
ATOM 4052 O O . VAL B 1 229 ? 4.199 34.688 11.359 1 92.25 229 VAL B O 1
ATOM 4055 N N . PHE B 1 230 ? 6.043 34.281 10.148 1 94.19 230 PHE B N 1
ATOM 4056 C CA . PHE B 1 230 ? 5.324 33.594 9.086 1 94.19 230 PHE B CA 1
ATOM 4057 C C . PHE B 1 230 ? 4.578 32.375 9.625 1 94.19 230 PHE B C 1
ATOM 4059 O O . PHE B 1 230 ? 3.424 32.125 9.266 1 94.19 230 PHE B O 1
ATOM 4066 N N . ILE B 1 231 ? 5.195 31.641 10.484 1 92.5 231 ILE B N 1
ATOM 4067 C CA . ILE B 1 231 ? 4.609 30.453 11.086 1 92.5 231 ILE B CA 1
ATOM 4068 C C . ILE B 1 231 ? 3.373 30.828 11.898 1 92.5 231 ILE B C 1
ATOM 4070 O O . ILE B 1 231 ? 2.32 30.203 11.766 1 92.5 231 ILE B O 1
ATOM 4074 N N . VAL B 1 232 ? 3.477 31.875 12.664 1 90.12 232 VAL B N 1
ATOM 4075 C CA . VAL B 1 232 ? 2.383 32.312 13.531 1 90.12 232 VAL B CA 1
ATOM 4076 C C . VAL B 1 232 ? 1.194 32.75 12.672 1 90.12 232 VAL B C 1
ATOM 4078 O O . VAL B 1 232 ? 0.059 32.344 12.922 1 90.12 232 VAL B O 1
ATOM 4081 N N . ILE B 1 233 ? 1.449 33.5 11.688 1 92.75 233 ILE B N 1
ATOM 4082 C CA . ILE B 1 233 ? 0.394 34 10.828 1 92.75 233 ILE B CA 1
ATOM 4083 C C . ILE B 1 233 ? -0.302 32.844 10.109 1 92.75 233 ILE B C 1
ATOM 4085 O O . ILE B 1 233 ? -1.533 32.812 10.047 1 92.75 233 ILE B O 1
ATOM 4089 N N . THR B 1 234 ? 0.452 31.984 9.555 1 92.69 234 THR B N 1
ATOM 4090 C CA . THR B 1 234 ? -0.12 30.875 8.789 1 92.69 234 THR B CA 1
ATOM 4091 C C . THR B 1 234 ? -0.907 29.938 9.695 1 92.69 234 THR B C 1
ATOM 4093 O O . THR B 1 234 ? -1.914 29.359 9.273 1 92.69 234 THR B O 1
ATOM 4096 N N . VAL B 1 235 ? -0.469 29.75 10.922 1 88.38 235 VAL B N 1
ATOM 4097 C CA . VAL B 1 235 ? -1.205 28.922 11.883 1 88.38 235 VAL B CA 1
ATOM 4098 C C . VAL B 1 235 ? -2.588 29.531 12.125 1 88.38 235 VAL B C 1
ATOM 4100 O O . VAL B 1 235 ? -3.59 28.812 12.141 1 88.38 235 VAL B O 1
ATOM 4103 N N . ILE B 1 236 ? -2.613 30.781 12.328 1 88.56 236 ILE B N 1
ATOM 4104 C CA . ILE B 1 236 ? -3.863 31.484 12.609 1 88.56 236 ILE B CA 1
ATOM 4105 C C . ILE B 1 236 ? -4.816 31.328 11.422 1 88.56 236 ILE B C 1
ATOM 4107 O O . ILE B 1 236 ? -5.988 31 11.602 1 88.56 236 ILE B O 1
ATOM 4111 N N . ILE B 1 237 ? -4.305 31.516 10.242 1 90.94 237 ILE B N 1
ATOM 4112 C CA . ILE B 1 237 ? -5.121 31.406 9.039 1 90.94 237 ILE B CA 1
ATOM 4113 C C . ILE B 1 237 ? -5.613 29.969 8.891 1 90.94 237 ILE B C 1
ATOM 4115 O O . ILE B 1 237 ? -6.789 29.734 8.594 1 90.94 237 ILE B O 1
ATOM 4119 N N . GLN B 1 238 ? -4.691 29.047 9.094 1 89.69 238 GLN B N 1
ATOM 4120 C CA . GLN B 1 238 ? -5.023 27.625 8.961 1 89.69 238 GLN B CA 1
ATOM 4121 C C . GLN B 1 238 ? -6.129 27.234 9.93 1 89.69 238 GLN B C 1
ATOM 4123 O O . GLN B 1 238 ? -7.109 26.594 9.539 1 89.69 238 GLN B O 1
ATOM 4128 N N . VAL B 1 239 ? -5.992 27.641 11.188 1 81.69 239 VAL B N 1
ATOM 4129 C CA . VAL B 1 239 ? -6.961 27.266 12.219 1 81.69 239 VAL B CA 1
ATOM 4130 C C . VAL B 1 239 ? -8.305 27.922 11.914 1 81.69 239 VAL B C 1
ATOM 4132 O O . VAL B 1 239 ? -9.359 27.297 12.07 1 81.69 239 VAL B O 1
ATOM 4135 N N . ASN B 1 240 ? -8.328 29.125 11.5 1 85.31 240 ASN B N 1
ATOM 4136 C CA . ASN B 1 240 ? -9.547 29.859 11.195 1 85.31 240 ASN B CA 1
ATOM 4137 C C . ASN B 1 240 ? -10.344 29.188 10.078 1 85.31 240 ASN B C 1
ATOM 4139 O O . ASN B 1 240 ? -11.547 28.969 10.211 1 85.31 240 ASN B O 1
ATOM 4143 N N . TYR B 1 241 ? -9.688 28.844 9.078 1 88.62 241 TYR B N 1
ATOM 4144 C CA . TYR B 1 241 ? -10.406 28.281 7.938 1 88.62 241 TYR B CA 1
ATOM 4145 C C . TYR B 1 241 ? -10.758 26.812 8.172 1 88.62 241 TYR B C 1
ATOM 4147 O O . TYR B 1 241 ? -11.742 26.312 7.625 1 88.62 241 TYR B O 1
ATOM 4155 N N . LEU B 1 242 ? -9.938 26.141 8.961 1 84.44 242 LEU B N 1
ATOM 4156 C CA . LEU B 1 242 ? -10.328 24.797 9.352 1 84.44 242 LEU B CA 1
ATOM 4157 C C . LEU B 1 242 ? -11.609 24.812 10.18 1 84.44 242 LEU B C 1
ATOM 4159 O O . LEU B 1 242 ? -12.516 24.016 9.953 1 84.44 242 LEU B O 1
ATOM 4163 N N . ASN B 1 243 ? -11.656 25.797 11.039 1 78.25 243 ASN B N 1
ATOM 4164 C CA . ASN B 1 243 ? -12.852 25.953 11.875 1 78.25 243 ASN B CA 1
ATOM 4165 C C . ASN B 1 243 ? -14.07 26.344 11.039 1 78.25 243 ASN B C 1
ATOM 4167 O O . ASN B 1 243 ? -15.18 25.875 11.312 1 78.25 243 ASN B O 1
ATOM 4171 N N . LYS B 1 244 ? -13.828 27.141 10.125 1 82.62 244 LYS B N 1
ATOM 4172 C CA . LYS B 1 244 ? -14.914 27.516 9.227 1 82.62 244 LYS B CA 1
ATOM 4173 C C . LYS B 1 244 ? -15.453 26.297 8.477 1 82.62 244 LYS B C 1
ATOM 4175 O O . LYS B 1 244 ? -16.672 26.141 8.336 1 82.62 244 LYS B O 1
ATOM 4180 N N . SER B 1 245 ? -14.562 25.5 8.047 1 84.5 245 SER B N 1
ATOM 4181 C CA . SER B 1 245 ? -14.992 24.281 7.355 1 84.5 245 SER B CA 1
ATOM 4182 C C . SER B 1 245 ? -15.773 23.359 8.281 1 84.5 245 SER B C 1
ATOM 4184 O O . SER B 1 245 ? -16.812 22.812 7.902 1 84.5 245 SER B O 1
ATOM 4186 N N . LEU B 1 246 ? -15.328 23.234 9.477 1 76.25 246 LEU B N 1
ATOM 4187 C CA . LEU B 1 246 ? -15.938 22.328 10.453 1 76.25 246 LEU B CA 1
ATOM 4188 C C . LEU B 1 246 ? -17.281 22.875 10.922 1 76.25 246 LEU B C 1
ATOM 4190 O O . LEU B 1 246 ? -18.109 22.125 11.438 1 76.25 246 LEU B O 1
ATOM 4194 N N . SER B 1 247 ? -17.516 24.141 10.727 1 77.06 247 SER B N 1
ATOM 4195 C CA . SER B 1 247 ? -18.781 24.734 11.094 1 77.06 247 SER B CA 1
ATOM 4196 C C . SER B 1 247 ? -19.859 24.453 10.047 1 77.06 247 SER B C 1
ATOM 4198 O O . SER B 1 247 ? -21.047 24.375 10.367 1 77.06 247 SER B O 1
ATOM 4200 N N . TYR B 1 248 ? -19.438 24.234 8.836 1 80.69 248 TYR B N 1
ATOM 4201 C CA . TYR B 1 248 ? -20.391 24.047 7.754 1 80.69 248 TYR B CA 1
ATOM 4202 C C . TYR B 1 248 ? -20.594 22.562 7.445 1 80.69 248 TYR B C 1
ATOM 4204 O O . TYR B 1 248 ? -21.656 22.156 6.977 1 80.69 248 TYR B O 1
ATOM 4212 N N . PHE B 1 249 ? -19.594 21.812 7.738 1 81.88 249 PHE B N 1
ATOM 4213 C CA . PHE B 1 249 ? -19.641 20.422 7.32 1 81.88 249 PHE B CA 1
ATOM 4214 C C . PHE B 1 249 ? -19.328 19.5 8.484 1 81.88 249 PHE B C 1
ATOM 4216 O O . PHE B 1 249 ? -18.75 19.922 9.484 1 81.88 249 PHE B O 1
ATOM 4223 N N . SER B 1 250 ? -19.719 18.234 8.297 1 76.38 250 SER B N 1
ATOM 4224 C CA . SER B 1 250 ? -19.5 17.25 9.344 1 76.38 250 SER B CA 1
ATOM 4225 C C . SER B 1 250 ? -18.031 16.844 9.438 1 76.38 250 SER B C 1
ATOM 4227 O O . SER B 1 250 ? -17.312 16.859 8.438 1 76.38 250 SER B O 1
ATOM 4229 N N . THR B 1 251 ? -17.578 16.469 10.609 1 71.88 251 THR B N 1
ATOM 4230 C CA . THR B 1 251 ? -16.219 16.062 10.883 1 71.88 251 THR B CA 1
ATOM 4231 C C . THR B 1 251 ? -15.859 14.805 10.094 1 71.88 251 THR B C 1
ATOM 4233 O O . THR B 1 251 ? -14.719 14.641 9.656 1 71.88 251 THR B O 1
ATOM 4236 N N . SER B 1 252 ? -16.781 13.969 9.867 1 71.12 252 SER B N 1
ATOM 4237 C CA 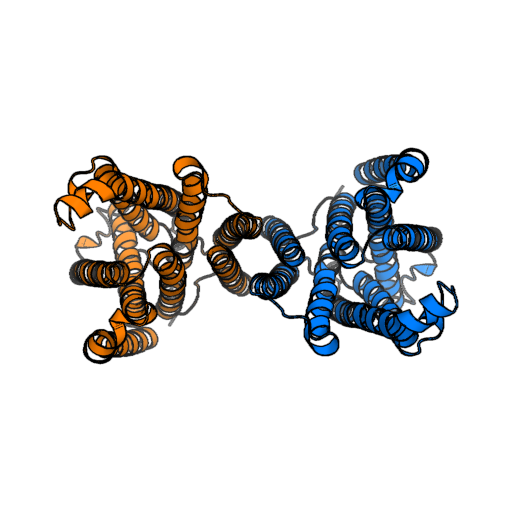. SER B 1 252 ? -16.562 12.711 9.172 1 71.12 252 SER B CA 1
ATOM 4238 C C . SER B 1 252 ? -16.141 12.945 7.723 1 71.12 252 SER B C 1
ATOM 4240 O O . SER B 1 252 ? -15.453 12.117 7.125 1 71.12 252 SER B O 1
ATOM 4242 N N . ILE B 1 253 ? -16.469 14.031 7.234 1 79.5 253 ILE B N 1
ATOM 4243 C CA . ILE B 1 253 ? -16.125 14.383 5.863 1 79.5 253 ILE B CA 1
ATOM 4244 C C . ILE B 1 253 ? -14.875 15.266 5.855 1 79.5 253 ILE B C 1
ATOM 4246 O O . ILE B 1 253 ? -13.938 15.008 5.094 1 79.5 253 ILE B O 1
ATOM 4250 N N . VAL B 1 254 ? -14.883 16.219 6.754 1 82.5 254 VAL B N 1
ATOM 4251 C CA . VAL B 1 254 ? -13.828 17.219 6.746 1 82.5 254 VAL B CA 1
ATOM 4252 C C . VAL B 1 254 ? -12.492 16.578 7.086 1 82.5 254 VAL B C 1
ATOM 4254 O O . VAL B 1 254 ? -11.477 16.828 6.434 1 82.5 254 VAL B O 1
ATOM 4257 N N . THR B 1 255 ? -12.477 15.656 8 1 80.38 255 THR B N 1
ATOM 4258 C CA . THR B 1 255 ? -11.227 15.125 8.531 1 80.38 255 THR B CA 1
ATOM 4259 C C . THR B 1 255 ? -10.492 14.305 7.473 1 80.38 255 THR B C 1
ATOM 4261 O O . THR B 1 255 ? -9.32 14.562 7.184 1 80.38 255 THR B O 1
ATOM 4264 N N . PRO B 1 256 ? -11.164 13.453 6.871 1 81.75 256 PRO B N 1
ATOM 4265 C CA . PRO B 1 256 ? -10.438 12.688 5.855 1 81.75 256 PRO B CA 1
ATOM 4266 C C . PRO B 1 256 ? -10.047 13.531 4.645 1 81.75 256 PRO B C 1
ATOM 4268 O O . PRO B 1 256 ? -8.961 13.367 4.09 1 81.75 256 PRO B O 1
ATOM 4271 N N . VAL B 1 257 ? -10.922 14.398 4.242 1 87.12 257 VAL B N 1
ATOM 4272 C CA . VAL B 1 257 ? -10.656 15.234 3.07 1 87.12 257 VAL B CA 1
ATOM 4273 C C . VAL B 1 257 ? -9.5 16.188 3.365 1 87.12 257 VAL B C 1
ATOM 4275 O O . VAL B 1 257 ? -8.617 16.375 2.529 1 87.12 257 VAL B O 1
ATOM 4278 N N . TYR B 1 258 ? -9.594 16.75 4.535 1 89.5 258 TYR B N 1
ATOM 4279 C CA . TYR B 1 258 ? -8.523 17.641 4.945 1 89.5 258 TYR B CA 1
ATOM 4280 C C . TYR B 1 258 ? -7.184 16.906 4.973 1 89.5 258 TYR B C 1
ATOM 4282 O O . TYR B 1 258 ? -6.172 17.422 4.496 1 89.5 258 TYR B O 1
ATOM 4290 N N . PHE B 1 259 ? -7.184 15.758 5.492 1 88.38 259 PHE B N 1
ATOM 4291 C CA . PHE B 1 259 ? -5.945 14.992 5.578 1 88.38 259 PHE B CA 1
ATOM 4292 C C . PHE B 1 259 ? -5.34 14.781 4.195 1 88.38 259 PHE B C 1
ATOM 4294 O O . PHE B 1 259 ? -4.145 14.992 3.994 1 88.38 259 PHE B O 1
ATOM 4301 N N . VAL B 1 260 ? -6.121 14.383 3.273 1 89.62 260 VAL B N 1
ATOM 4302 C CA . VAL B 1 260 ? -5.641 14.055 1.936 1 89.62 260 VAL B CA 1
ATOM 4303 C C . VAL B 1 260 ? -5.145 15.312 1.237 1 89.62 260 VAL B C 1
ATOM 4305 O O . VAL B 1 260 ? -4.047 15.328 0.669 1 89.62 260 VAL B O 1
ATOM 4308 N N . PHE B 1 261 ? -5.914 16.391 1.301 1 92.06 261 PHE B N 1
ATOM 4309 C CA . PHE B 1 261 ? -5.547 17.625 0.632 1 92.06 261 PHE B CA 1
ATOM 4310 C C . PHE B 1 261 ? -4.316 18.25 1.283 1 92.06 261 PHE B C 1
ATOM 4312 O O . PHE B 1 261 ? -3.393 18.688 0.591 1 92.06 261 PHE B O 1
ATOM 4319 N N . PHE B 1 262 ? -4.328 18.281 2.564 1 93.25 262 PHE B N 1
ATOM 4320 C CA . PHE B 1 262 ? -3.217 18.844 3.32 1 93.25 262 PHE B CA 1
ATOM 4321 C C . PHE B 1 262 ? -1.929 18.078 3.051 1 93.25 262 PHE B C 1
ATOM 4323 O O . PHE B 1 262 ? -0.892 18.672 2.762 1 93.25 262 PHE B O 1
ATOM 4330 N N . SER B 1 263 ? -2.004 16.75 3.131 1 93 263 SER B N 1
ATOM 4331 C CA . SER B 1 263 ? -0.819 15.922 2.93 1 93 263 SER B CA 1
ATOM 4332 C C . SER B 1 263 ? -0.314 16.016 1.494 1 93 263 SER B C 1
ATOM 4334 O O . SER B 1 263 ? 0.894 16.094 1.26 1 93 263 SER B O 1
ATOM 4336 N N . SER B 1 264 ? -1.225 16.016 0.551 1 92.88 264 SER B N 1
ATOM 4337 C CA . SER B 1 264 ? -0.832 16.141 -0.848 1 92.88 264 SER B CA 1
ATOM 4338 C C . SER B 1 264 ? -0.164 17.5 -1.104 1 92.88 264 SER B C 1
ATOM 4340 O O . SER B 1 264 ? 0.869 17.562 -1.773 1 92.88 264 SER B O 1
ATOM 4342 N N . ALA B 1 265 ? -0.754 18.516 -0.576 1 94.69 265 ALA B N 1
ATOM 4343 C CA . ALA B 1 265 ? -0.182 19.859 -0.725 1 94.69 265 ALA B CA 1
ATOM 4344 C C . ALA B 1 265 ? 1.191 19.938 -0.065 1 94.69 265 ALA B C 1
ATOM 4346 O O . ALA B 1 265 ? 2.113 20.547 -0.613 1 94.69 265 ALA B O 1
ATOM 4347 N N . THR B 1 266 ? 1.287 19.328 1.058 1 93.44 266 THR B N 1
ATOM 4348 C CA . THR B 1 266 ? 2.545 19.359 1.797 1 93.44 266 THR B CA 1
ATOM 4349 C C . THR B 1 266 ? 3.637 18.609 1.036 1 93.44 266 THR B C 1
ATOM 4351 O O . THR B 1 266 ? 4.766 19.078 0.933 1 93.44 266 THR B O 1
ATOM 4354 N N . LEU B 1 267 ? 3.287 17.469 0.533 1 90.38 267 LEU B N 1
ATOM 4355 C CA . LEU B 1 267 ? 4.246 16.703 -0.251 1 90.38 267 LEU B CA 1
ATOM 4356 C C . LEU B 1 267 ? 4.699 17.484 -1.479 1 90.38 267 LEU B C 1
ATOM 4358 O O . LEU B 1 267 ? 5.887 17.516 -1.8 1 90.38 267 LEU B O 1
ATOM 4362 N N . THR B 1 268 ? 3.805 18.109 -2.102 1 91.69 268 THR B N 1
ATOM 4363 C CA . THR B 1 268 ? 4.113 18.875 -3.299 1 91.69 268 THR B CA 1
ATOM 4364 C C . THR B 1 268 ? 4.992 20.078 -2.955 1 91.69 268 THR B C 1
ATOM 4366 O O . THR B 1 268 ? 6.008 20.312 -3.615 1 91.69 268 THR B O 1
ATOM 4369 N N . THR B 1 269 ? 4.582 20.781 -1.94 1 93.62 269 THR B N 1
ATOM 4370 C CA . THR B 1 269 ? 5.352 21.953 -1.525 1 93.62 269 THR B CA 1
ATOM 4371 C C . THR B 1 269 ? 6.77 21.547 -1.133 1 93.62 269 THR B C 1
ATOM 4373 O O . THR B 1 269 ? 7.738 22.219 -1.505 1 93.62 269 THR B O 1
ATOM 4376 N N . SER B 1 270 ? 6.867 20.484 -0.434 1 90.19 270 SER B N 1
ATOM 4377 C CA . SER B 1 270 ? 8.18 20 -0.008 1 90.19 270 SER B CA 1
ATOM 4378 C C . SER B 1 270 ? 9.023 19.562 -1.2 1 90.19 270 SER B C 1
ATOM 4380 O O . SER B 1 270 ? 10.227 19.828 -1.248 1 90.19 270 SER B O 1
ATOM 4382 N N . ALA B 1 271 ? 8.43 18.906 -2.094 1 88 271 ALA B N 1
ATOM 4383 C CA . ALA B 1 271 ? 9.141 18.453 -3.287 1 88 271 ALA B CA 1
ATOM 4384 C C . ALA B 1 271 ? 9.648 19.641 -4.102 1 88 271 ALA B C 1
ATOM 4386 O O . ALA B 1 271 ? 10.75 19.594 -4.652 1 88 271 ALA B O 1
ATOM 4387 N N . VAL B 1 272 ? 8.875 20.641 -4.195 1 90.69 272 VAL B N 1
ATOM 4388 C CA . VAL B 1 272 ? 9.281 21.828 -4.945 1 90.69 272 VAL B CA 1
ATOM 4389 C C . VAL B 1 272 ? 10.375 22.578 -4.18 1 90.69 272 VAL B C 1
ATOM 4391 O O . VAL B 1 272 ? 11.352 23.031 -4.777 1 90.69 272 VAL B O 1
ATOM 4394 N N . LEU B 1 273 ? 10.234 22.672 -2.947 1 90.12 273 LEU B N 1
ATOM 4395 C CA . LEU B 1 273 ? 11.172 23.391 -2.102 1 90.12 273 LEU B CA 1
ATOM 4396 C C . LEU B 1 273 ? 12.555 22.75 -2.152 1 90.12 273 LEU B C 1
ATOM 4398 O O . LEU B 1 273 ? 13.562 23.438 -2.354 1 90.12 273 LEU B O 1
ATOM 4402 N N . TYR B 1 274 ? 12.617 21.484 -2.055 1 86 274 TYR B N 1
ATOM 4403 C CA . TYR B 1 274 ? 13.898 20.781 -1.953 1 86 274 TYR B CA 1
ATOM 4404 C C . TYR B 1 274 ? 14.297 20.188 -3.297 1 86 274 TYR B C 1
ATOM 4406 O O . TYR B 1 274 ? 15.242 19.406 -3.373 1 86 274 TYR B O 1
ATOM 4414 N N . GLN B 1 275 ? 13.445 20.578 -4.402 1 80 275 GLN B N 1
ATOM 4415 C CA . GLN B 1 275 ? 13.734 20.172 -5.773 1 80 275 GLN B CA 1
ATOM 4416 C C . GLN B 1 275 ? 13.836 18.656 -5.887 1 80 275 GLN B C 1
ATOM 4418 O O . GLN B 1 275 ? 14.781 18.125 -6.477 1 80 275 GLN B O 1
ATOM 4423 N N . GLY B 1 276 ? 12.906 18.078 -5.234 1 74.62 276 GLY B N 1
ATOM 4424 C CA . GLY B 1 276 ? 12.828 16.625 -5.207 1 74.62 276 GLY B CA 1
ATOM 4425 C C . GLY B 1 276 ? 12.57 16.062 -3.822 1 74.62 276 GLY B C 1
ATOM 4426 O O . GLY B 1 276 ? 12.305 16.812 -2.883 1 74.62 276 GLY B O 1
ATOM 4427 N N . PHE B 1 277 ? 12.539 14.734 -3.691 1 69.56 277 PHE B N 1
ATOM 4428 C CA . PHE B 1 277 ? 12.203 14.094 -2.424 1 69.56 277 PHE B CA 1
ATOM 4429 C C . PHE B 1 277 ? 13.453 13.828 -1.596 1 69.56 277 PHE B C 1
ATOM 4431 O O . PHE B 1 277 ? 13.359 13.406 -0.441 1 69.56 277 PHE B O 1
ATOM 4438 N N . ASN B 1 278 ? 14.562 14.406 -2.061 1 68 278 ASN B N 1
ATOM 4439 C CA . ASN B 1 278 ? 15.82 14.203 -1.348 1 68 278 ASN B CA 1
ATOM 4440 C C . ASN B 1 278 ? 15.984 12.75 -0.902 1 68 278 ASN B C 1
ATOM 4442 O O . ASN B 1 278 ? 16.297 12.484 0.259 1 68 278 ASN B O 1
ATOM 4446 N N . VAL B 1 279 ? 15.523 11.805 -1.729 1 69.62 279 VAL B N 1
ATOM 4447 C CA . VAL B 1 279 ? 15.609 10.383 -1.404 1 69.62 279 VAL B CA 1
ATOM 4448 C C . VAL B 1 279 ? 16.844 9.773 -2.064 1 69.62 279 VAL B C 1
ATOM 4450 O O . VAL B 1 279 ? 17.438 10.383 -2.951 1 69.62 279 VAL B O 1
ATOM 4453 N N . ALA B 1 280 ? 17.266 8.656 -1.549 1 69.56 280 ALA B N 1
ATOM 4454 C CA . ALA B 1 280 ? 18.5 7.996 -1.988 1 69.56 280 ALA B CA 1
ATOM 4455 C C . ALA B 1 280 ? 18.375 7.516 -3.432 1 69.56 280 ALA B C 1
ATOM 4457 O O . ALA B 1 280 ? 19.312 7.648 -4.219 1 69.56 280 ALA B O 1
ATOM 4458 N N . THR B 1 281 ? 17.219 6.98 -3.801 1 80.38 281 THR B N 1
ATOM 4459 C CA . THR B 1 281 ? 17.031 6.445 -5.145 1 80.38 281 THR B CA 1
ATOM 4460 C C . THR B 1 281 ? 15.641 6.812 -5.676 1 80.38 281 THR B C 1
ATOM 4462 O O . THR B 1 281 ? 14.758 7.188 -4.906 1 80.38 281 THR B O 1
ATOM 4465 N N . VAL B 1 282 ? 15.562 6.805 -6.953 1 82.75 282 VAL B N 1
ATOM 4466 C CA . VAL B 1 282 ? 14.289 7.066 -7.613 1 82.75 282 VAL B CA 1
ATOM 4467 C C . VAL B 1 282 ? 13.242 6.062 -7.133 1 82.75 282 VAL B C 1
ATOM 4469 O O . VAL B 1 282 ? 12.07 6.41 -6.961 1 82.75 282 VAL B O 1
ATOM 4472 N N . ILE B 1 283 ? 13.742 4.863 -6.844 1 86.31 283 ILE B N 1
ATOM 4473 C CA . ILE B 1 283 ? 12.852 3.811 -6.379 1 86.31 283 ILE B CA 1
ATOM 4474 C C . ILE B 1 283 ? 12.266 4.191 -5.02 1 86.31 283 ILE B C 1
ATOM 4476 O O . ILE B 1 283 ? 11.086 3.967 -4.762 1 86.31 283 ILE B O 1
ATOM 4480 N N . ASP B 1 284 ? 13.016 4.824 -4.23 1 87.44 284 ASP B N 1
ATOM 4481 C CA . ASP B 1 284 ? 12.531 5.27 -2.926 1 87.44 284 ASP B CA 1
ATOM 4482 C C . ASP B 1 284 ? 11.469 6.352 -3.078 1 87.44 284 ASP B C 1
ATOM 4484 O O . ASP B 1 284 ? 10.477 6.363 -2.346 1 87.44 284 ASP B O 1
ATOM 4488 N N . GLY B 1 285 ? 11.719 7.203 -4.02 1 86.81 285 GLY B N 1
ATOM 4489 C CA . GLY B 1 285 ? 10.742 8.25 -4.277 1 86.81 285 GLY B CA 1
ATOM 4490 C C . GLY B 1 285 ? 9.398 7.715 -4.738 1 86.81 285 GLY B C 1
ATOM 4491 O O . GLY B 1 285 ? 8.352 8.125 -4.227 1 86.81 285 GLY B O 1
ATOM 4492 N N . ILE B 1 286 ? 9.453 6.793 -5.625 1 89.88 286 ILE B N 1
ATOM 4493 C CA . ILE B 1 286 ? 8.227 6.184 -6.133 1 89.88 286 ILE B CA 1
ATOM 4494 C C . ILE B 1 286 ? 7.523 5.426 -5.008 1 89.88 286 ILE B C 1
ATOM 4496 O O . ILE B 1 286 ? 6.293 5.465 -4.898 1 89.88 286 ILE B O 1
ATOM 4500 N N . SER B 1 287 ? 8.281 4.801 -4.215 1 90.81 287 SER B N 1
ATOM 4501 C CA . SER B 1 287 ? 7.723 4.035 -3.107 1 90.81 287 SER B CA 1
ATOM 4502 C C . SER B 1 287 ? 7.004 4.941 -2.115 1 90.81 287 SER B C 1
ATOM 4504 O O . SER B 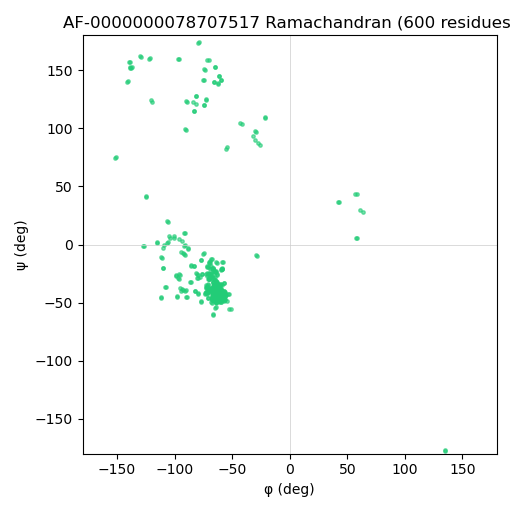1 287 ? 5.965 4.57 -1.562 1 90.81 287 SER B O 1
ATOM 4506 N N . ILE B 1 288 ? 7.566 6.113 -1.914 1 90.5 288 ILE B N 1
ATOM 4507 C CA . ILE B 1 288 ? 6.945 7.066 -1.004 1 90.5 288 ILE B CA 1
ATOM 4508 C C . ILE B 1 288 ? 5.598 7.516 -1.57 1 90.5 288 ILE B C 1
ATOM 4510 O O . ILE B 1 288 ? 4.602 7.574 -0.847 1 90.5 288 ILE B O 1
ATOM 4514 N N . ILE B 1 289 ? 5.57 7.773 -2.844 1 91.44 289 ILE B N 1
ATOM 4515 C CA . ILE B 1 289 ? 4.344 8.203 -3.5 1 91.44 289 ILE B CA 1
ATOM 4516 C C . ILE B 1 289 ? 3.303 7.086 -3.434 1 91.44 289 ILE B C 1
ATOM 4518 O O . ILE B 1 289 ? 2.137 7.336 -3.119 1 91.44 289 ILE B O 1
ATOM 4522 N N . LEU B 1 290 ? 3.734 5.895 -3.701 1 93.44 290 LEU B N 1
ATOM 4523 C CA . LEU B 1 290 ? 2.822 4.758 -3.658 1 93.44 290 LEU B CA 1
ATOM 4524 C C . LEU B 1 290 ? 2.316 4.52 -2.24 1 93.44 290 LEU B C 1
ATOM 4526 O O . LEU B 1 290 ? 1.14 4.211 -2.039 1 93.44 290 LEU B O 1
ATOM 4530 N N . GLY B 1 291 ? 3.223 4.625 -1.296 1 93.81 291 GLY B N 1
ATOM 4531 C CA . GLY B 1 291 ? 2.791 4.531 0.09 1 93.81 291 GLY B CA 1
ATOM 4532 C C . GLY B 1 291 ? 1.742 5.562 0.462 1 93.81 291 GLY B C 1
ATOM 4533 O O . GLY B 1 291 ? 0.782 5.25 1.169 1 93.81 291 GLY B O 1
ATOM 4534 N N . PHE B 1 292 ? 1.918 6.746 -0.035 1 93.62 292 PHE B N 1
ATOM 4535 C CA . PHE B 1 292 ? 0.964 7.816 0.225 1 93.62 292 PHE B CA 1
ATOM 4536 C C . PHE B 1 292 ? -0.392 7.496 -0.392 1 93.62 292 PHE B C 1
ATOM 4538 O O . PHE B 1 292 ? -1.431 7.699 0.24 1 93.62 292 PHE B O 1
ATOM 4545 N N . VAL B 1 293 ? -0.376 7.02 -1.597 1 94.44 293 VAL B N 1
ATOM 4546 C CA . VAL B 1 293 ? -1.631 6.676 -2.258 1 94.44 293 VAL B CA 1
ATOM 4547 C C . VAL B 1 293 ? -2.336 5.566 -1.482 1 94.44 293 VAL B C 1
ATOM 4549 O O . VAL B 1 293 ? -3.561 5.586 -1.331 1 94.44 293 VAL B O 1
ATOM 4552 N N . VAL B 1 294 ? -1.585 4.633 -0.985 1 95.31 294 VAL B N 1
ATOM 4553 C CA . VAL B 1 294 ? -2.139 3.557 -0.168 1 95.31 294 VAL B CA 1
ATOM 4554 C C . VAL B 1 294 ? -2.824 4.145 1.063 1 95.31 294 VAL B C 1
ATOM 4556 O O . VAL B 1 294 ? -3.928 3.73 1.424 1 95.31 294 VAL B O 1
ATOM 4559 N N . ILE B 1 295 ? -2.195 5.121 1.648 1 94.12 295 ILE B N 1
ATOM 4560 C CA . ILE B 1 295 ? -2.756 5.777 2.826 1 94.12 295 ILE B CA 1
ATOM 4561 C C . ILE B 1 295 ? -4.047 6.5 2.449 1 94.12 295 ILE B C 1
ATOM 4563 O O . ILE B 1 295 ? -5.047 6.414 3.164 1 94.12 295 ILE B O 1
ATOM 4567 N N . VAL B 1 296 ? -4.035 7.184 1.353 1 93.38 296 VAL B N 1
ATOM 4568 C CA . VAL B 1 296 ? -5.191 7.949 0.907 1 93.38 296 VAL B CA 1
ATOM 4569 C C . VAL B 1 296 ? -6.375 7.012 0.679 1 93.38 296 VAL B C 1
ATOM 4571 O O . VAL B 1 296 ? -7.5 7.305 1.1 1 93.38 296 VAL B O 1
ATOM 4574 N N . ILE B 1 297 ? -6.078 5.891 0.051 1 94.19 297 ILE B N 1
ATOM 4575 C CA . ILE B 1 297 ? -7.133 4.914 -0.177 1 94.19 297 ILE B CA 1
ATOM 4576 C C . ILE B 1 297 ? -7.613 4.352 1.16 1 94.19 297 ILE B C 1
ATOM 4578 O O . ILE B 1 297 ? -8.82 4.176 1.37 1 94.19 297 ILE B O 1
ATOM 4582 N N . GLY B 1 298 ? -6.703 4.062 2.051 1 93.19 298 GLY B N 1
ATOM 4583 C CA . GLY B 1 298 ? -7.07 3.584 3.373 1 93.19 298 GLY B CA 1
ATOM 4584 C C . GLY B 1 298 ? -7.977 4.539 4.125 1 93.19 298 GLY B C 1
ATOM 4585 O O . GLY B 1 298 ? -9 4.133 4.672 1 93.19 298 GLY B O 1
ATOM 4586 N N . VAL B 1 299 ? -7.621 5.793 4.098 1 90.81 299 VAL B N 1
ATOM 4587 C CA . VAL B 1 299 ? -8.391 6.812 4.805 1 90.81 299 VAL B CA 1
ATOM 4588 C C . VAL B 1 299 ? -9.773 6.941 4.168 1 90.81 299 VAL B C 1
ATOM 4590 O O . VAL B 1 299 ? -10.773 7.137 4.871 1 90.81 299 VAL B O 1
ATOM 4593 N N . SER B 1 300 ? -9.836 6.812 2.898 1 89.06 300 SER B N 1
ATOM 4594 C CA . SER B 1 300 ? -11.109 6.926 2.191 1 89.06 300 SER B CA 1
ATOM 4595 C C . SER B 1 300 ? -12.031 5.762 2.525 1 89.06 300 SER B C 1
ATOM 4597 O O . SER B 1 300 ? -13.258 5.887 2.432 1 89.06 300 SER B O 1
ATOM 4599 N N . LEU B 1 301 ? -11.484 4.684 2.889 1 89.31 301 LEU B N 1
ATOM 4600 C CA . LEU B 1 301 ? -12.273 3.506 3.221 1 89.31 301 LEU B CA 1
ATOM 4601 C C . LEU B 1 301 ? -12.781 3.576 4.656 1 89.31 301 LEU B C 1
ATOM 4603 O O . LEU B 1 301 ? -13.648 2.795 5.055 1 89.31 301 LEU B O 1
ATOM 4607 N N . LEU B 1 302 ? -12.141 4.441 5.449 1 84.62 302 LEU B N 1
ATOM 4608 C CA . LEU B 1 302 ? -12.57 4.629 6.832 1 84.62 302 LEU B CA 1
ATOM 4609 C C . LEU B 1 302 ? -13.812 5.504 6.902 1 84.62 302 LEU B C 1
ATOM 4611 O O . LEU B 1 302 ? -14.711 5.254 7.711 1 84.62 302 LEU B O 1
#